Protein AF-A7AUS4-F1 (afdb_monomer)

Organism: Babesia bovis (NCBI:txid5865)

Foldseek 3Di:
DDDDDDDDDPDPPPPPDDPVNVVCVVPVVPPPDFDWDQLDDFPQCPDPVSQCLLADALLNVLVLLLVLLCLLLVLLVVVCLLPPQDAPDPPPPLPDVVLLVVLLVLLQLLLCLRCQQVVLVVVQVVLVVVVVVVVVVVVVVVVVVVVVVVVVVVVCVVDPDDDDDDDDDPPDDDDDDPSVVVCVLLPPDFQFDADPNHGPPDDPVRRVVRGDPSLCCLQPVLLCSLVVSLCSLLCLQVVLVVVCVVPVPVCLSNDSSSSSSVSSSVSSVVSSVVSVVVVVVVVVVVVVVCVVCVPPDPVPPDCFDLDPVRATEHAALSSCSNHSHQSSSYMYRPVRHDDPSCNVSSNSSSVSNSVSSVSSVVSSVVSSVVSVVSSVSSVCCVVPPCPVSSVVSVVVVVVVVVVVVVVVVVVD

Mean predicted aligned error: 14.85 Å

Solvent-accessible surface area (backbone atoms only — not comparable to full-atom values): 23265 Å² total; per-residue (Å²): 135,88,88,87,86,86,88,84,83,91,69,88,75,76,74,77,70,49,71,66,57,56,49,46,70,72,44,61,89,73,57,88,61,76,64,65,33,71,67,39,90,54,87,67,55,77,46,74,69,43,34,48,52,35,44,52,41,34,56,61,51,48,52,53,53,44,57,40,59,42,49,37,38,51,54,25,53,58,44,40,79,56,41,77,81,58,69,93,44,90,84,40,73,79,73,37,68,66,54,46,50,50,33,20,52,51,14,30,54,44,24,50,54,30,38,40,27,62,52,51,55,51,52,50,55,52,50,50,53,52,51,51,54,50,52,53,50,52,51,52,50,50,52,50,52,51,49,53,50,52,52,50,52,55,52,50,76,74,37,99,76,79,82,92,77,83,77,75,80,79,80,74,77,70,82,65,69,66,62,55,46,57,53,58,58,56,52,92,65,64,74,55,67,64,56,95,88,36,78,68,92,65,53,70,72,58,43,63,75,53,51,36,72,52,48,44,45,40,36,44,55,52,34,44,39,39,41,51,40,30,49,56,51,43,54,55,49,52,54,38,50,51,50,47,61,78,64,59,79,84,49,70,67,57,35,68,47,50,60,50,47,49,31,21,44,49,22,23,44,54,45,48,47,55,51,51,53,53,53,51,53,50,52,52,53,50,52,52,52,47,70,75,42,84,79,64,64,77,92,71,62,61,78,70,36,70,42,98,88,73,31,34,40,37,86,57,66,65,52,42,52,54,34,48,42,47,48,58,49,31,30,25,39,55,91,59,50,80,58,77,60,46,53,61,58,55,48,52,24,54,52,44,37,39,52,23,34,50,53,25,50,52,42,50,51,52,53,42,55,54,33,49,52,52,26,51,52,50,48,52,43,55,68,73,74,40,51,70,57,41,54,54,42,52,52,50,52,53,50,51,51,54,48,52,59,49,55,64,60,72,77,109

pLDDT: mean 70.25, std 17.99, range [23.95, 95.25]

Sequence (412 aa):
MATYNDIESNTTASSMETEEEAFAKVYDPYYDGPRTTLLRKCAYCTTPLKYYINNVTGLEASFLILLMLCAPLGASLLSQVYSQYKPENPLHVVNLPIIWLVYYILGCKTGCLLVFGQAMRILLLVDQTIWRRYYQRKARNAEINAAITRERNNNLMLSNNATNQTNGANDEKKPDFRGDMLRLVFKFRTNTVMVNGELPNKTMGQWIKSATIPEWICHIFFPLRWLAVSILLATFHTFNLVYLILHWKWDILRSAYNVRAVHFANGLSHVTMIYVGWRVAIYLAELWRRSLNSNLNPRFKDEFHHLPNGRELISEPMFAFIMDKCPCTYEVPTLMAPRPEYELSTHFHSKFHHFAKTLFACVVFYVVTTSAAISLWAGIRLAFFEPKDMYARMKELMQSYKKLGKELKLES

Secondary structure (DSSP, 8-state):
------------------HHHHHHHHHTTT--PPPEEES---GGGSSHHHHHHHH--HHHHHHHHHHHHHHHHHHHHHHHHHS----S-TT-GGG-HHHHHHHHHHHHHHHHHHHHHHHHHHHHHHHHHHHHHHHHHHHHHHHHHHHHHHHHHHHHHHSS------PPP-----S-THHHHHHHHT----S---BTTB-----HHHHHHH--HHHHIIIIIHHHHHHHHHHHHHHHHHHHHHHHHHT-SS-GGG-HHHHHHHHHHHHHHHHHHHHHHHHHHHHHHHHHHHHH-TT--GGGS-SS-B-TTS-EE-S-GGGGGTSSS-GGGEEEEGGGSPPGGGHHHHHHHHHHHHHHHHHHHHHHHHHHHHHHHHHHHHHHHHHHTSHHHHHHHHHHHHHHHHHHHHHHHH--

Radius of gyration: 31.9 Å; Cα contacts (8 Å, |Δi|>4): 367; chains: 1; bounding box: 91×95×99 Å

Structure (mmCIF, N/CA/C/O backbone):
data_AF-A7AUS4-F1
#
_entry.id   AF-A7AUS4-F1
#
loop_
_atom_site.group_PDB
_atom_site.id
_atom_site.type_symbol
_atom_site.label_atom_id
_atom_site.label_alt_id
_atom_site.label_comp_id
_atom_site.label_asym_id
_atom_site.label_entity_id
_atom_site.label_seq_id
_atom_site.pdbx_PDB_ins_code
_atom_site.Cartn_x
_atom_site.Cartn_y
_atom_site.Cartn_z
_atom_site.occupancy
_atom_site.B_iso_or_equiv
_atom_site.auth_seq_id
_atom_site.auth_comp_id
_atom_site.auth_asym_id
_atom_site.auth_atom_id
_atom_site.pdbx_PDB_model_num
ATOM 1 N N . MET A 1 1 ? 7.004 -72.863 1.125 1.00 35.25 1 MET A N 1
ATOM 2 C CA . MET A 1 1 ? 8.455 -72.576 1.093 1.00 35.25 1 MET A CA 1
ATOM 3 C C . MET A 1 1 ? 8.884 -72.628 -0.370 1.00 35.25 1 MET A C 1
ATOM 5 O O . MET A 1 1 ? 8.399 -73.530 -1.038 1.00 35.25 1 MET A O 1
ATOM 9 N N . ALA A 1 2 ? 9.725 -71.680 -0.814 1.00 26.00 2 ALA A N 1
ATOM 10 C CA . ALA A 1 2 ? 10.223 -71.441 -2.190 1.00 26.00 2 ALA A CA 1
ATOM 11 C C . ALA A 1 2 ? 9.213 -70.744 -3.143 1.00 26.00 2 ALA A C 1
ATOM 13 O O . ALA A 1 2 ? 8.215 -71.334 -3.535 1.00 26.00 2 ALA A O 1
ATOM 14 N N . THR A 1 3 ? 9.252 -69.405 -3.241 1.00 29.30 3 THR A N 1
ATOM 15 C CA . THR A 1 3 ? 9.987 -68.540 -4.211 1.00 29.30 3 THR A CA 1
ATOM 16 C C . THR A 1 3 ? 9.322 -68.448 -5.585 1.00 29.30 3 THR A C 1
ATOM 18 O O . THR A 1 3 ? 9.372 -69.396 -6.360 1.00 29.30 3 THR A O 1
ATOM 21 N N . TYR A 1 4 ? 8.765 -67.272 -5.890 1.00 23.95 4 TYR A N 1
ATOM 22 C CA . TYR A 1 4 ? 8.343 -66.862 -7.229 1.00 23.95 4 TYR A CA 1
ATOM 23 C C . TYR A 1 4 ? 8.976 -65.500 -7.524 1.00 23.95 4 TYR A C 1
ATOM 25 O O . TYR A 1 4 ? 8.598 -64.501 -6.922 1.00 23.95 4 TYR A O 1
ATOM 33 N N . ASN A 1 5 ? 9.952 -65.500 -8.421 1.00 29.80 5 ASN A N 1
ATOM 34 C CA . ASN A 1 5 ? 10.335 -64.374 -9.259 1.00 29.80 5 ASN A CA 1
ATOM 35 C C . ASN A 1 5 ? 10.501 -64.997 -10.645 1.00 29.80 5 ASN A C 1
ATOM 37 O O . ASN A 1 5 ? 11.279 -65.940 -10.783 1.00 29.80 5 ASN A O 1
ATOM 41 N N . ASP A 1 6 ? 9.697 -64.579 -11.620 1.00 27.30 6 ASP A N 1
ATOM 42 C CA . ASP A 1 6 ? 10.146 -63.628 -12.640 1.00 27.30 6 ASP A CA 1
ATOM 43 C C . ASP A 1 6 ? 9.278 -63.657 -13.915 1.00 27.30 6 ASP A C 1
ATOM 45 O O . ASP A 1 6 ? 8.915 -64.713 -14.426 1.00 27.30 6 ASP A O 1
ATOM 49 N N . ILE A 1 7 ? 9.063 -62.438 -14.428 1.00 30.00 7 ILE A N 1
ATOM 50 C CA . ILE A 1 7 ? 8.978 -62.043 -15.845 1.00 30.00 7 ILE A CA 1
ATOM 51 C C . ILE A 1 7 ? 7.595 -61.969 -16.544 1.00 30.00 7 ILE A C 1
ATOM 53 O O . ILE A 1 7 ? 6.875 -62.940 -16.743 1.00 30.00 7 ILE A O 1
ATOM 57 N N . GLU A 1 8 ? 7.355 -60.725 -16.994 1.00 28.55 8 GLU A N 1
ATOM 58 C CA . GLU A 1 8 ? 6.587 -60.236 -18.15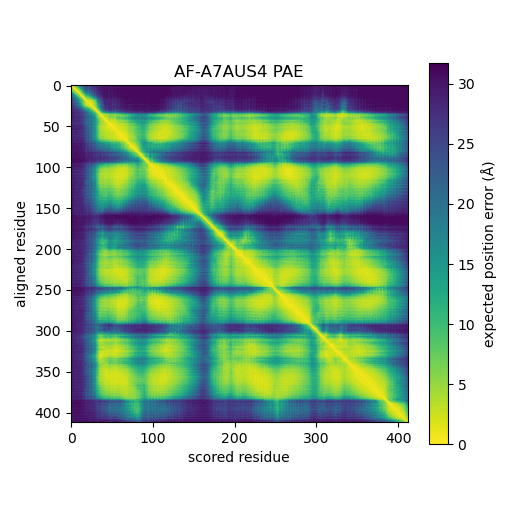2 1.00 28.55 8 GLU A CA 1
ATOM 59 C C . GLU A 1 8 ? 5.055 -60.157 -18.100 1.00 28.55 8 GLU A C 1
ATOM 61 O O . GLU A 1 8 ? 4.326 -60.986 -18.636 1.00 28.55 8 GLU A O 1
ATOM 66 N N . SER A 1 9 ? 4.567 -58.997 -17.644 1.00 29.81 9 SER A N 1
ATOM 67 C CA . SER A 1 9 ? 3.354 -58.392 -18.201 1.00 29.81 9 SER A CA 1
ATOM 68 C C . SER A 1 9 ? 3.713 -57.135 -18.999 1.00 29.81 9 SER A C 1
ATOM 70 O O . SER A 1 9 ? 3.828 -56.032 -18.458 1.00 29.81 9 SER A O 1
ATOM 72 N N . ASN A 1 10 ? 3.868 -57.318 -20.310 1.00 31.23 10 ASN A N 1
ATOM 73 C CA . ASN A 1 10 ? 3.683 -56.266 -21.300 1.00 31.23 10 ASN A CA 1
ATOM 74 C C . ASN A 1 10 ? 2.221 -55.803 -21.245 1.00 31.23 10 ASN A C 1
ATOM 76 O O . ASN A 1 10 ? 1.341 -56.419 -21.840 1.00 31.23 10 ASN A O 1
ATOM 80 N N . THR A 1 11 ? 1.970 -54.697 -20.556 1.00 29.89 11 THR A N 1
ATOM 81 C CA . THR A 1 11 ? 0.792 -53.860 -20.796 1.00 29.89 11 THR A CA 1
ATOM 82 C C . THR A 1 11 ? 1.230 -52.412 -20.701 1.00 29.89 11 THR A C 1
ATOM 84 O O . THR A 1 11 ? 1.509 -51.888 -19.625 1.00 29.89 11 THR A O 1
ATOM 87 N N . THR A 1 12 ? 1.319 -51.795 -21.874 1.00 31.02 12 THR A N 1
ATOM 88 C CA . THR A 1 12 ? 1.411 -50.362 -22.129 1.00 31.02 12 THR A CA 1
ATOM 89 C C . THR A 1 12 ? 0.313 -49.622 -21.370 1.00 31.02 12 THR A C 1
ATOM 91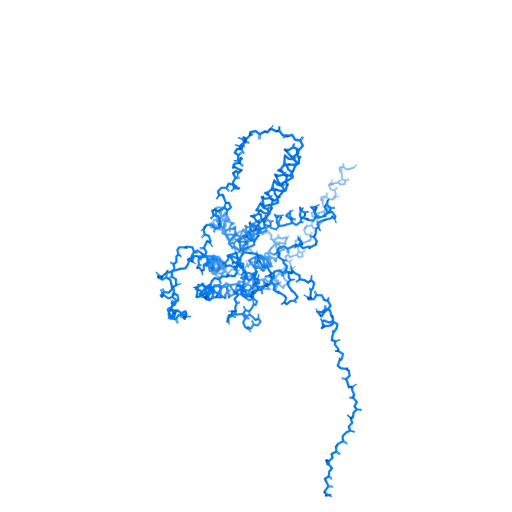 O O . THR A 1 12 ? -0.797 -49.422 -21.859 1.00 31.02 12 THR A O 1
ATOM 94 N N . ALA A 1 13 ? 0.632 -49.181 -20.155 1.00 29.95 13 ALA A N 1
ATOM 95 C CA . ALA A 1 13 ? -0.102 -48.117 -19.498 1.00 29.95 13 ALA A CA 1
ATOM 96 C C . ALA A 1 13 ? 0.262 -46.815 -20.214 1.00 29.95 13 ALA A C 1
ATOM 98 O O . ALA A 1 13 ? 1.279 -46.186 -19.934 1.00 29.95 13 ALA A O 1
ATOM 99 N N . SER A 1 14 ? -0.568 -46.469 -21.195 1.00 30.97 14 SER A N 1
ATOM 100 C CA . SER A 1 14 ? -0.709 -45.120 -21.724 1.00 30.97 14 SER A CA 1
ATOM 101 C C . SER A 1 14 ? -0.874 -44.163 -20.544 1.00 30.97 14 SER A C 1
ATOM 103 O O . SER A 1 14 ? -1.973 -44.024 -20.006 1.00 30.97 14 SER A O 1
ATOM 105 N N . SER A 1 15 ? 0.218 -43.531 -20.115 1.00 36.03 15 SER A N 1
ATOM 106 C CA . SER A 1 15 ? 0.164 -42.383 -19.221 1.00 36.03 15 SER A CA 1
ATOM 107 C C . SER A 1 15 ? -0.643 -41.324 -19.955 1.00 36.03 15 SER A C 1
ATOM 109 O O . SER A 1 15 ? -0.188 -40.810 -20.975 1.00 36.03 15 SER A O 1
ATOM 111 N N . MET A 1 16 ? -1.869 -41.075 -19.496 1.00 33.66 16 MET A N 1
ATOM 112 C CA . MET A 1 16 ? -2.669 -39.956 -19.973 1.00 33.66 16 MET A CA 1
ATOM 113 C C . MET A 1 16 ? -1.838 -38.691 -19.760 1.00 33.66 16 MET A C 1
ATOM 115 O O . MET A 1 16 ? -1.677 -38.251 -18.623 1.00 33.66 16 MET A O 1
ATOM 119 N N . GLU A 1 17 ? -1.279 -38.159 -20.851 1.00 36.09 17 GLU A N 1
ATOM 120 C CA . GLU A 1 17 ? -0.824 -36.773 -20.912 1.00 36.09 17 GLU A CA 1
ATOM 121 C C . GLU A 1 17 ? -1.976 -35.924 -20.379 1.00 36.09 17 GLU A C 1
ATOM 123 O O . GLU A 1 17 ? -3.119 -36.041 -20.836 1.00 36.09 17 GLU A O 1
ATOM 128 N N . THR A 1 18 ? -1.700 -35.125 -19.353 1.00 42.91 18 THR A N 1
ATOM 129 C CA . THR A 1 18 ? -2.693 -34.174 -18.860 1.00 42.91 18 THR A CA 1
ATOM 130 C C . THR A 1 18 ? -3.026 -33.202 -19.992 1.00 42.91 18 THR A C 1
ATOM 132 O O . THR A 1 18 ? -2.171 -32.890 -20.824 1.00 42.91 18 THR A O 1
ATOM 135 N N . GLU A 1 19 ? -4.264 -32.701 -20.047 1.00 33.16 19 GLU A N 1
ATOM 136 C CA . GLU A 1 19 ? -4.638 -31.679 -21.038 1.00 33.16 19 GLU A CA 1
ATOM 137 C C . GLU A 1 19 ? -3.663 -30.488 -21.012 1.00 33.16 19 GLU A C 1
ATOM 139 O O . GLU A 1 19 ? -3.406 -29.912 -22.059 1.00 33.16 19 GLU A O 1
ATOM 144 N N . GLU A 1 20 ? -3.036 -30.177 -19.869 1.00 34.50 20 GLU A N 1
ATOM 145 C CA . GLU A 1 20 ? -1.965 -29.175 -19.755 1.00 34.50 20 GLU A CA 1
ATOM 146 C C . GLU A 1 20 ? -0.675 -29.546 -20.511 1.00 34.50 20 GLU A C 1
ATOM 148 O O . GLU A 1 20 ? -0.094 -28.682 -21.169 1.00 34.50 20 GLU A O 1
ATOM 153 N N . GLU A 1 21 ? -0.228 -30.805 -20.473 1.00 37.66 21 GLU A N 1
ATOM 154 C CA . GLU A 1 21 ? 0.975 -31.266 -21.188 1.00 37.66 21 GLU A CA 1
ATOM 155 C C . GLU A 1 21 ? 0.748 -31.350 -22.705 1.00 37.66 21 GLU A C 1
ATOM 157 O O . GLU A 1 21 ? 1.626 -30.974 -23.492 1.00 37.66 21 GLU A O 1
ATOM 162 N N . ALA A 1 22 ? -0.455 -31.752 -23.125 1.00 35.28 22 ALA A N 1
ATOM 163 C CA . ALA A 1 22 ? -0.864 -31.739 -24.527 1.00 35.28 22 ALA A CA 1
ATOM 164 C C . ALA A 1 22 ? -1.045 -30.301 -25.058 1.00 35.28 22 ALA A C 1
ATOM 166 O O . ALA A 1 22 ? -0.651 -29.999 -26.187 1.00 35.28 22 ALA A O 1
ATOM 167 N N . PHE A 1 23 ? -1.570 -29.382 -24.239 1.00 32.41 23 PHE A N 1
ATOM 168 C CA . PHE A 1 23 ? -1.735 -27.969 -24.600 1.00 32.41 23 PHE A CA 1
ATOM 169 C C . PHE A 1 23 ? -0.387 -27.234 -24.684 1.00 32.41 23 PHE A C 1
ATOM 171 O O . PHE A 1 23 ? -0.176 -26.440 -25.604 1.00 32.41 23 PHE A O 1
ATOM 178 N N . ALA A 1 24 ? 0.558 -27.543 -23.788 1.00 34.31 24 ALA A N 1
ATOM 179 C CA . ALA A 1 24 ? 1.913 -26.993 -23.811 1.00 34.31 24 ALA A CA 1
ATOM 180 C C . ALA A 1 24 ? 2.689 -27.421 -25.068 1.00 34.31 24 ALA A C 1
ATOM 182 O O . ALA A 1 24 ? 3.247 -26.571 -25.758 1.00 34.31 24 ALA A O 1
ATOM 183 N N . LYS A 1 25 ? 2.654 -28.707 -25.450 1.00 36.03 25 LYS A N 1
ATOM 184 C CA . LYS A 1 25 ? 3.347 -29.204 -26.658 1.00 36.03 25 LYS A CA 1
ATOM 185 C C . LYS A 1 25 ? 2.843 -28.590 -27.966 1.00 36.03 25 LYS A C 1
ATOM 187 O O . LYS A 1 25 ? 3.626 -28.445 -28.904 1.00 36.03 25 LYS A O 1
ATOM 192 N N . VAL A 1 26 ? 1.558 -28.243 -28.044 1.00 38.56 26 VAL A N 1
ATOM 193 C CA . VAL A 1 26 ? 0.942 -27.698 -29.266 1.00 38.56 26 VAL A CA 1
ATOM 194 C C . VAL A 1 26 ? 1.184 -26.189 -29.410 1.00 38.56 26 VAL A C 1
ATOM 196 O O . VAL A 1 26 ? 1.288 -25.699 -30.536 1.00 38.56 26 VAL A O 1
ATOM 199 N N . TYR A 1 27 ? 1.328 -25.447 -28.304 1.00 30.69 27 TYR A N 1
ATOM 200 C CA . TYR A 1 27 ? 1.415 -23.980 -28.328 1.00 30.69 27 TYR A CA 1
ATOM 201 C C . TYR A 1 27 ? 2.788 -23.380 -27.965 1.00 30.69 27 TYR A C 1
ATOM 203 O O . TYR A 1 27 ? 3.052 -22.249 -28.382 1.00 30.69 27 TYR A O 1
ATOM 211 N N . ASP A 1 28 ? 3.693 -24.102 -27.288 1.00 34.94 28 ASP A N 1
ATOM 212 C CA . ASP A 1 28 ? 5.053 -23.604 -26.984 1.00 34.94 28 ASP A CA 1
ATOM 213 C C . ASP A 1 28 ? 5.934 -23.316 -28.219 1.00 34.94 28 ASP A C 1
ATOM 215 O O . ASP A 1 28 ? 6.688 -22.342 -28.182 1.00 34.94 28 ASP A O 1
ATOM 219 N N . PRO A 1 29 ? 5.852 -24.054 -29.349 1.00 36.91 29 PRO A N 1
ATOM 220 C CA . PRO A 1 29 ? 6.657 -23.727 -30.531 1.00 36.91 29 PRO A CA 1
ATOM 221 C C . PRO A 1 29 ? 6.226 -22.430 -31.234 1.00 36.91 29 PRO A C 1
ATOM 223 O O . PRO A 1 29 ? 6.967 -21.914 -32.067 1.00 36.91 29 PRO A O 1
ATOM 226 N N . TYR A 1 30 ? 5.027 -21.914 -30.931 1.00 30.89 30 TYR A N 1
ATOM 227 C CA . TYR A 1 30 ? 4.411 -20.771 -31.619 1.00 30.89 30 TYR A CA 1
ATOM 228 C C . TYR A 1 30 ? 4.204 -19.545 -30.715 1.00 30.89 30 TYR A C 1
ATOM 230 O O . TYR A 1 30 ? 3.779 -18.482 -31.189 1.00 30.89 30 TYR A O 1
ATOM 238 N N . TYR A 1 31 ? 4.534 -19.649 -29.424 1.00 33.84 31 TYR A N 1
ATOM 239 C CA . TYR A 1 31 ? 4.558 -18.513 -28.509 1.00 33.84 31 TYR A CA 1
ATOM 240 C C . TYR A 1 31 ? 5.944 -17.850 -28.510 1.00 33.84 31 TYR A C 1
ATOM 242 O O . TYR A 1 31 ? 6.739 -18.013 -27.591 1.00 33.84 31 TYR A O 1
ATOM 250 N N . ASP A 1 32 ? 6.207 -17.008 -29.516 1.00 37.62 32 ASP A N 1
ATOM 251 C CA . ASP A 1 32 ? 7.295 -16.009 -29.492 1.00 37.62 32 ASP A CA 1
ATOM 252 C C . ASP A 1 32 ? 6.977 -14.870 -28.495 1.00 37.62 32 ASP A C 1
ATOM 254 O O . ASP A 1 32 ? 6.946 -13.680 -28.834 1.00 37.62 32 ASP A O 1
ATOM 258 N N . GLY A 1 33 ? 6.650 -15.224 -27.253 1.00 45.69 33 GLY A N 1
ATOM 259 C CA . GLY A 1 33 ? 6.707 -14.298 -26.134 1.00 45.69 33 GLY A CA 1
ATOM 260 C C . GLY A 1 33 ? 8.170 -14.055 -25.750 1.00 45.69 33 GLY A C 1
ATOM 261 O O . GLY A 1 33 ? 9.012 -14.936 -25.935 1.00 45.69 33 GLY A O 1
ATOM 262 N N . PRO A 1 34 ? 8.530 -12.877 -25.214 1.00 51.44 34 PRO A N 1
ATOM 263 C CA . PRO A 1 34 ? 9.869 -12.683 -24.677 1.00 51.44 34 PRO A CA 1
ATOM 264 C C . PRO A 1 34 ? 10.117 -13.733 -23.590 1.00 51.44 34 PRO A C 1
ATOM 266 O O . PRO A 1 34 ? 9.304 -13.854 -22.676 1.00 51.44 34 PRO A O 1
ATOM 269 N N . ARG A 1 35 ? 11.237 -14.469 -23.666 1.00 65.81 35 ARG A N 1
ATOM 270 C CA . ARG A 1 35 ? 11.686 -15.324 -22.555 1.00 65.81 35 ARG A CA 1
ATOM 271 C C . ARG A 1 35 ? 11.639 -14.488 -21.274 1.00 65.81 35 ARG A C 1
ATOM 273 O O . ARG A 1 35 ? 12.217 -13.395 -21.223 1.00 65.81 35 ARG A O 1
ATOM 280 N N . THR A 1 36 ? 10.890 -14.956 -20.283 1.00 69.81 36 THR A N 1
ATOM 281 C CA . THR A 1 36 ? 10.769 -14.291 -18.987 1.00 69.81 36 THR A CA 1
ATOM 282 C C . THR A 1 36 ? 11.715 -14.947 -17.996 1.00 69.81 36 THR A C 1
ATOM 284 O O . THR A 1 36 ? 12.087 -16.114 -18.111 1.00 69.81 36 THR A O 1
ATOM 287 N N . THR A 1 37 ? 12.155 -14.173 -17.017 1.00 77.75 37 THR A N 1
ATOM 288 C CA . THR A 1 37 ? 12.881 -14.683 -15.863 1.00 77.75 37 THR A CA 1
ATOM 289 C C . THR A 1 37 ? 12.256 -14.128 -14.601 1.00 77.75 37 THR A C 1
ATOM 291 O O . THR A 1 37 ? 11.777 -12.992 -14.561 1.00 77.75 37 THR A O 1
ATOM 294 N N . LEU A 1 38 ? 12.291 -14.932 -13.542 1.00 79.81 38 LEU A N 1
ATOM 295 C CA . LEU A 1 38 ? 11.937 -14.470 -12.212 1.00 79.81 38 LEU A CA 1
ATOM 296 C C . LEU A 1 38 ? 12.830 -13.283 -11.852 1.00 79.81 38 LEU A C 1
ATOM 298 O O . LEU A 1 38 ? 14.055 -13.376 -11.957 1.00 79.81 38 LEU A O 1
ATOM 302 N N . LEU A 1 39 ? 12.218 -12.192 -11.389 1.00 79.56 39 LEU A N 1
ATOM 303 C CA . LEU A 1 39 ? 12.972 -11.015 -10.974 1.00 79.56 39 LEU A CA 1
ATOM 304 C C . LEU A 1 39 ? 13.932 -11.357 -9.833 1.00 79.56 39 LEU A C 1
ATOM 306 O O . LEU A 1 39 ? 15.072 -10.895 -9.812 1.00 79.56 39 LEU A O 1
ATOM 310 N N . ARG A 1 40 ? 13.455 -12.161 -8.870 1.00 81.44 40 ARG A N 1
ATOM 311 C CA . ARG A 1 40 ? 14.269 -12.653 -7.761 1.00 81.44 40 ARG A CA 1
ATOM 312 C C . ARG A 1 40 ? 13.653 -13.813 -6.983 1.00 81.44 40 ARG A C 1
ATOM 314 O O . ARG A 1 40 ? 12.465 -13.795 -6.673 1.00 81.44 40 ARG A O 1
ATOM 321 N N . LYS A 1 41 ? 14.485 -14.749 -6.517 1.00 80.88 41 LYS A N 1
ATOM 322 C CA . LYS A 1 41 ? 14.107 -15.712 -5.466 1.00 80.88 41 LYS A CA 1
ATOM 323 C C . LYS A 1 41 ? 14.173 -15.050 -4.082 1.00 80.88 41 LYS A C 1
ATOM 325 O O . LYS A 1 41 ? 15.191 -14.470 -3.716 1.00 80.88 41 LYS A O 1
ATOM 330 N N . CYS A 1 42 ? 13.096 -15.126 -3.300 1.00 83.56 42 CYS A N 1
ATOM 331 C CA . CYS A 1 42 ? 13.013 -14.467 -1.993 1.00 83.56 42 CYS A CA 1
ATOM 332 C C . CYS A 1 42 ? 12.889 -15.479 -0.848 1.00 83.56 42 CYS A C 1
ATOM 334 O O . CYS A 1 42 ? 11.899 -16.201 -0.758 1.00 83.56 42 CYS A O 1
ATOM 336 N N . ALA A 1 43 ? 13.846 -15.460 0.084 1.00 84.50 43 ALA A N 1
ATOM 337 C CA . ALA A 1 43 ? 13.812 -16.289 1.294 1.00 84.50 43 ALA A CA 1
ATOM 338 C C . ALA A 1 43 ? 12.694 -15.894 2.284 1.00 84.50 43 ALA A C 1
ATOM 340 O O . ALA A 1 43 ? 12.330 -16.672 3.166 1.00 84.50 43 ALA A O 1
ATOM 341 N N . TYR A 1 44 ? 12.132 -14.690 2.139 1.00 86.50 44 TYR A N 1
ATOM 342 C CA . TYR A 1 44 ? 11.094 -14.161 3.024 1.00 86.50 44 TYR A CA 1
ATOM 343 C C . TYR A 1 44 ? 9.671 -14.493 2.564 1.00 86.50 44 TYR A C 1
ATOM 345 O O . TYR A 1 44 ? 8.736 -14.181 3.284 1.00 86.50 44 TYR A O 1
ATOM 353 N N . CYS A 1 45 ? 9.482 -15.138 1.409 1.00 86.12 45 CYS A N 1
ATOM 354 C CA . CYS A 1 45 ? 8.166 -15.542 0.891 1.00 86.12 45 CYS A CA 1
ATOM 355 C C . CYS A 1 45 ? 8.005 -17.071 0.833 1.00 86.12 45 CYS A C 1
ATOM 357 O O . CYS A 1 45 ? 7.402 -17.601 -0.091 1.00 86.12 45 CYS A O 1
ATOM 359 N N . THR A 1 46 ? 8.584 -17.776 1.805 1.00 85.38 46 THR A N 1
ATOM 360 C CA . THR A 1 46 ? 8.673 -19.247 1.833 1.00 85.38 46 THR A CA 1
ATOM 361 C C . THR A 1 46 ? 7.505 -19.935 2.533 1.00 85.38 46 THR A C 1
ATOM 363 O O . THR A 1 46 ? 7.257 -21.106 2.277 1.00 85.38 46 THR A O 1
ATOM 366 N N . THR A 1 47 ? 6.778 -19.232 3.406 1.00 87.00 47 THR A N 1
ATOM 367 C CA . THR A 1 47 ? 5.596 -19.771 4.095 1.00 87.00 47 THR A CA 1
ATOM 368 C C . THR A 1 47 ? 4.341 -18.984 3.714 1.00 87.00 47 THR A C 1
ATOM 370 O O . THR A 1 47 ? 4.459 -17.790 3.418 1.00 87.00 47 THR A O 1
ATOM 373 N N . PRO A 1 48 ? 3.136 -19.589 3.772 1.00 86.88 48 PRO A N 1
ATOM 374 C CA . PRO A 1 48 ? 1.894 -18.918 3.376 1.00 86.88 48 PRO A CA 1
ATOM 375 C C . PRO A 1 48 ? 1.651 -17.595 4.114 1.00 86.88 48 PRO A C 1
ATOM 377 O O . PRO A 1 48 ? 1.343 -16.581 3.493 1.00 86.88 48 PRO A O 1
ATOM 380 N N . LEU A 1 49 ? 1.880 -17.567 5.433 1.00 85.25 49 LEU A N 1
ATOM 381 C CA . LEU A 1 49 ? 1.715 -16.356 6.241 1.00 85.25 49 LEU A CA 1
ATOM 382 C C . LEU A 1 49 ? 2.698 -15.251 5.834 1.00 85.25 49 LEU A C 1
ATOM 384 O O . LEU A 1 49 ? 2.304 -14.100 5.657 1.00 85.25 49 LEU A O 1
ATOM 388 N N . LYS A 1 50 ? 3.982 -15.588 5.657 1.00 87.44 50 LYS A N 1
ATOM 389 C CA . LYS A 1 50 ? 4.989 -14.602 5.243 1.00 87.44 50 LYS A CA 1
ATOM 390 C C . LYS A 1 50 ? 4.724 -14.099 3.825 1.00 87.44 50 LYS A C 1
ATOM 392 O O . LYS A 1 50 ? 4.894 -12.911 3.561 1.00 87.44 50 LYS A O 1
ATOM 397 N N . TYR A 1 51 ? 4.275 -14.985 2.936 1.00 88.62 51 TYR A N 1
ATOM 398 C CA . TYR A 1 51 ? 3.848 -14.629 1.588 1.00 88.62 51 TYR A CA 1
ATOM 399 C C . TYR A 1 51 ? 2.685 -13.633 1.625 1.00 88.62 51 TYR A C 1
ATOM 401 O O . TYR A 1 51 ? 2.766 -12.592 0.978 1.00 88.62 51 TYR A O 1
ATOM 409 N N . TYR A 1 52 ? 1.647 -13.899 2.423 1.00 88.56 52 TYR A N 1
ATOM 410 C CA . TYR A 1 52 ? 0.517 -12.984 2.586 1.00 88.56 52 TYR A CA 1
ATOM 411 C C . TYR A 1 52 ? 0.966 -11.611 3.105 1.00 88.56 52 TYR A C 1
ATOM 413 O O . TYR A 1 52 ? 0.707 -10.596 2.460 1.00 88.56 52 TYR A O 1
ATOM 421 N N . ILE A 1 53 ? 1.721 -11.575 4.211 1.00 90.00 53 ILE A N 1
ATOM 422 C CA . ILE A 1 53 ? 2.225 -10.324 4.803 1.00 90.00 53 ILE A CA 1
ATOM 423 C C . ILE A 1 53 ? 3.019 -9.518 3.772 1.00 90.00 53 ILE A C 1
ATOM 425 O O . ILE A 1 53 ? 2.789 -8.323 3.607 1.00 90.00 53 ILE A O 1
ATOM 429 N N . ASN A 1 54 ? 3.920 -10.157 3.026 1.00 90.25 54 ASN A N 1
ATOM 430 C CA . ASN A 1 54 ? 4.775 -9.465 2.062 1.00 90.25 54 ASN A CA 1
ATOM 431 C C . ASN A 1 54 ? 4.037 -8.983 0.811 1.00 90.25 54 ASN A C 1
ATOM 433 O O . ASN A 1 54 ? 4.513 -8.056 0.149 1.00 90.25 54 ASN A O 1
ATOM 437 N N . ASN A 1 55 ? 2.876 -9.560 0.505 1.00 89.56 55 ASN A N 1
ATOM 438 C CA . ASN A 1 55 ? 2.130 -9.277 -0.718 1.00 89.56 55 ASN A CA 1
ATOM 439 C C . ASN A 1 55 ? 0.818 -8.520 -0.504 1.00 89.56 55 ASN A C 1
ATOM 441 O O . ASN A 1 55 ? 0.237 -8.092 -1.497 1.00 89.56 55 ASN A O 1
ATOM 445 N N . VAL A 1 56 ? 0.411 -8.265 0.747 1.00 90.31 56 VAL A N 1
ATOM 446 C CA . VAL A 1 56 ? -0.739 -7.395 1.034 1.00 90.31 56 VAL A CA 1
ATOM 447 C C . VAL A 1 56 ? -0.542 -6.022 0.392 1.00 90.31 56 VAL A C 1
ATOM 449 O O . VAL A 1 56 ? 0.517 -5.393 0.523 1.00 90.31 56 VAL A O 1
ATOM 452 N N . THR A 1 57 ? -1.541 -5.554 -0.340 1.00 91.12 57 THR A N 1
ATOM 453 C CA . THR A 1 57 ? -1.516 -4.226 -0.947 1.00 91.12 57 THR A CA 1
ATOM 454 C C . THR A 1 57 ? -1.934 -3.173 0.067 1.00 91.12 57 THR A C 1
ATOM 456 O O . THR A 1 57 ? -2.694 -3.438 1.001 1.00 91.12 57 THR A O 1
ATOM 459 N N . GLY A 1 58 ? -1.455 -1.941 -0.100 1.00 90.75 58 GLY A N 1
ATOM 460 C CA . GLY A 1 58 ? -1.857 -0.867 0.805 1.00 90.75 58 GLY A CA 1
ATOM 461 C C . GLY A 1 58 ? -3.341 -0.518 0.669 1.00 90.75 58 GLY A C 1
ATOM 462 O O . GLY A 1 58 ? -3.963 -0.091 1.639 1.00 90.75 58 GLY A O 1
ATOM 463 N N . LEU A 1 59 ? -3.942 -0.784 -0.496 1.00 89.75 59 LEU A N 1
ATOM 464 C CA . LEU A 1 59 ? -5.381 -0.648 -0.711 1.00 89.75 59 LEU A CA 1
ATOM 465 C C . LEU A 1 59 ? -6.185 -1.677 0.101 1.00 89.75 59 LEU A C 1
ATOM 467 O O . LEU A 1 59 ? -7.099 -1.288 0.822 1.00 89.75 59 LEU A O 1
ATOM 471 N N . GLU A 1 60 ? -5.827 -2.965 0.035 1.00 90.50 60 GLU A N 1
ATOM 472 C CA . GLU A 1 60 ? -6.455 -4.017 0.858 1.00 90.50 60 GLU A CA 1
ATOM 473 C C . GLU A 1 60 ? -6.320 -3.701 2.349 1.00 90.50 60 GLU A C 1
ATOM 475 O O . GLU A 1 60 ? -7.288 -3.786 3.103 1.00 90.50 60 GLU A O 1
ATOM 480 N N . ALA A 1 61 ? -5.132 -3.259 2.766 1.00 91.12 61 ALA A N 1
ATOM 481 C CA . ALA A 1 61 ? -4.891 -2.851 4.139 1.00 91.12 61 ALA A CA 1
ATOM 482 C C . ALA A 1 61 ? -5.735 -1.628 4.548 1.00 91.12 61 ALA A C 1
ATOM 484 O O . ALA A 1 61 ? -6.242 -1.587 5.667 1.00 91.12 61 ALA A O 1
ATOM 485 N N . SER A 1 62 ? -5.938 -0.660 3.645 1.00 91.81 62 SER A N 1
ATOM 486 C CA . SER A 1 62 ? -6.812 0.500 3.887 1.00 91.81 62 SER A CA 1
ATOM 487 C C . SER A 1 62 ? -8.256 0.067 4.117 1.00 91.81 62 SER A C 1
ATOM 489 O O . SER A 1 62 ? -8.874 0.511 5.082 1.00 91.81 62 SER A O 1
ATOM 491 N N . PHE A 1 63 ? -8.782 -0.839 3.285 1.00 89.50 63 PHE A N 1
ATOM 492 C CA . PHE A 1 63 ? -10.127 -1.388 3.466 1.00 89.50 63 PHE A CA 1
ATOM 493 C C . PHE A 1 63 ? -10.268 -2.150 4.783 1.00 89.50 63 PHE A C 1
ATOM 495 O O . PHE A 1 63 ? -11.257 -1.956 5.485 1.00 89.50 63 PHE A O 1
ATOM 502 N N . LEU A 1 64 ? -9.273 -2.963 5.150 1.00 88.00 64 LEU A N 1
ATOM 503 C CA . LEU A 1 64 ? -9.274 -3.686 6.420 1.00 88.00 64 LEU A CA 1
ATOM 504 C C . LEU A 1 64 ? -9.312 -2.726 7.618 1.00 88.00 64 LEU A C 1
ATOM 506 O O . LEU A 1 64 ? -10.117 -2.913 8.527 1.00 88.00 64 LEU A O 1
ATOM 510 N N . ILE A 1 65 ? -8.478 -1.680 7.611 1.00 88.44 65 ILE A N 1
ATOM 511 C CA . ILE A 1 65 ? -8.457 -0.664 8.674 1.00 88.44 65 ILE A CA 1
ATOM 512 C C . ILE A 1 65 ? -9.802 0.068 8.745 1.00 88.44 65 ILE A C 1
ATOM 514 O O . ILE A 1 65 ? -10.354 0.213 9.833 1.00 88.44 65 ILE A O 1
ATOM 518 N N . LEU A 1 66 ? -10.346 0.501 7.602 1.00 87.94 66 LEU A N 1
ATOM 519 C CA . LEU A 1 66 ? -11.639 1.187 7.540 1.00 87.94 66 LEU A CA 1
ATOM 520 C C . LEU A 1 66 ? -12.760 0.316 8.106 1.00 87.94 66 LEU A C 1
ATOM 522 O O . LEU A 1 66 ? -13.476 0.757 8.997 1.00 87.94 66 LEU A O 1
ATOM 526 N N . LEU A 1 67 ? -12.878 -0.931 7.650 1.00 83.62 67 LEU A N 1
ATOM 527 C CA . LEU A 1 67 ? -13.932 -1.847 8.087 1.00 83.62 67 LEU A CA 1
ATOM 528 C C . LEU A 1 67 ? -13.883 -2.076 9.605 1.00 83.62 67 LEU A C 1
ATOM 530 O O . LEU A 1 67 ? -14.915 -2.062 10.275 1.00 83.62 67 LEU A O 1
ATOM 534 N N . MET A 1 68 ? -12.678 -2.211 10.158 1.00 80.12 68 MET A N 1
ATOM 535 C CA . MET A 1 68 ? -12.479 -2.507 11.577 1.00 80.12 68 MET A CA 1
ATOM 536 C C . MET A 1 68 ? -12.653 -1.278 12.477 1.00 80.12 68 MET A C 1
ATOM 538 O O . MET A 1 68 ? -13.167 -1.413 13.586 1.00 80.12 68 MET A O 1
ATOM 542 N N . LEU A 1 69 ? -12.310 -0.076 12.001 1.00 76.50 69 LEU A N 1
ATOM 543 C CA . LEU A 1 69 ? -12.616 1.179 12.701 1.00 76.50 69 LEU A CA 1
ATOM 544 C C . LEU A 1 69 ? -14.101 1.566 12.587 1.00 76.50 69 LEU A C 1
ATOM 546 O O . LEU A 1 69 ? -14.641 2.204 13.490 1.00 76.50 69 LEU A O 1
ATOM 550 N N . CYS A 1 70 ? -14.782 1.161 11.511 1.00 72.50 70 CYS A N 1
ATOM 551 C CA . CYS A 1 70 ? -16.206 1.424 11.307 1.00 72.50 70 CYS A CA 1
ATOM 552 C C . CYS A 1 70 ? -17.126 0.552 12.176 1.00 72.50 70 CYS A C 1
ATOM 554 O O . CYS A 1 70 ? -18.244 0.974 12.449 1.00 72.50 70 CYS A O 1
ATOM 556 N N . ALA A 1 71 ? -16.704 -0.626 12.647 1.00 66.06 71 ALA A N 1
ATOM 557 C CA . ALA A 1 71 ? -17.560 -1.485 13.478 1.00 66.06 71 ALA A CA 1
ATOM 558 C C . ALA A 1 71 ? -17.896 -0.879 14.868 1.00 66.06 71 ALA A C 1
ATOM 560 O O . ALA A 1 71 ? -19.080 -0.805 15.214 1.00 66.06 71 ALA A O 1
ATOM 561 N N . PRO A 1 72 ? -16.931 -0.357 15.657 1.00 61.72 72 PRO A N 1
ATOM 562 C CA . PRO A 1 72 ? -17.230 0.431 16.860 1.00 61.72 72 PRO A CA 1
ATOM 563 C C . PRO A 1 72 ? -18.034 1.697 16.542 1.00 61.72 72 PRO A C 1
ATOM 565 O O . PRO A 1 72 ? -18.917 2.091 17.306 1.00 61.72 72 PRO A O 1
ATOM 568 N N . LEU A 1 73 ? -17.751 2.311 15.387 1.00 65.81 73 LEU A N 1
ATOM 569 C CA . LEU A 1 73 ? -18.431 3.512 14.918 1.00 65.81 73 LEU A CA 1
ATOM 570 C C . LEU A 1 73 ? -19.918 3.274 14.665 1.00 65.81 73 LEU A C 1
ATOM 572 O O . LEU A 1 73 ? -20.747 4.050 15.123 1.00 65.81 73 LEU A O 1
ATOM 576 N N . GLY A 1 74 ? -20.251 2.197 13.953 1.00 63.41 74 GLY A N 1
ATOM 577 C CA . GLY A 1 74 ? -21.623 1.809 13.652 1.00 63.41 74 GLY A CA 1
ATOM 578 C C . GLY A 1 74 ? -22.415 1.553 14.928 1.00 63.41 74 GLY A C 1
ATOM 579 O O . GLY A 1 74 ? -23.530 2.046 15.053 1.00 63.41 74 GLY A O 1
ATOM 580 N N . ALA A 1 75 ? -21.814 0.882 15.917 1.00 60.88 75 ALA A N 1
ATOM 581 C CA . ALA A 1 75 ? -22.433 0.685 17.227 1.00 60.88 75 ALA A CA 1
ATOM 582 C C . ALA A 1 75 ? -22.676 2.016 17.972 1.00 60.88 75 ALA A C 1
ATOM 584 O O . ALA A 1 75 ? -23.742 2.214 18.555 1.00 60.88 75 ALA A O 1
ATOM 585 N N . SER A 1 76 ? -21.726 2.958 17.915 1.00 61.25 76 SER A N 1
ATOM 586 C CA . SER A 1 76 ? -21.880 4.297 18.505 1.00 61.25 76 SER A CA 1
ATOM 587 C C . SER A 1 76 ? -22.935 5.145 17.782 1.00 61.25 76 SER A C 1
ATOM 589 O O . SER A 1 76 ? -23.781 5.743 18.440 1.00 61.25 76 SER A O 1
ATOM 591 N N . LEU A 1 77 ? -22.948 5.158 16.445 1.00 63.25 77 LEU A N 1
ATOM 592 C CA . LEU A 1 77 ? -23.955 5.860 15.639 1.00 63.25 77 LEU A CA 1
ATOM 593 C C . LEU A 1 77 ? -25.357 5.291 15.874 1.00 63.25 77 LEU A C 1
ATOM 595 O O . LEU A 1 77 ? -26.307 6.052 16.035 1.00 63.25 77 LEU A O 1
ATOM 599 N N . LEU A 1 78 ? -25.482 3.964 15.965 1.00 61.12 78 LEU A N 1
ATOM 600 C CA . LEU A 1 78 ? -26.738 3.310 16.320 1.00 61.12 78 LEU A CA 1
ATOM 601 C C . LEU A 1 78 ? -27.199 3.747 17.718 1.00 61.12 78 LEU A C 1
ATOM 603 O O . LEU A 1 78 ? -28.364 4.078 17.900 1.00 61.12 78 LEU A O 1
ATOM 607 N N . SER A 1 79 ? -26.286 3.836 18.690 1.00 55.97 79 SER A N 1
ATOM 608 C CA . SER A 1 79 ? -26.596 4.377 20.019 1.00 55.97 79 SER A CA 1
ATOM 609 C C . SER A 1 79 ? -27.005 5.852 19.983 1.00 55.97 79 SER A C 1
ATOM 611 O O . SER A 1 79 ? -27.874 6.237 20.760 1.00 55.97 79 SER A O 1
ATOM 613 N N . GLN A 1 80 ? -26.467 6.674 19.074 1.00 56.56 80 GLN A N 1
ATOM 614 C CA . GLN A 1 80 ? -26.866 8.083 18.941 1.00 56.56 80 GLN A CA 1
ATOM 615 C C . GLN A 1 80 ? -28.316 8.267 18.475 1.00 56.56 80 GLN A C 1
ATOM 617 O O . GLN A 1 80 ? -28.959 9.245 18.860 1.00 56.56 80 GLN A O 1
ATOM 622 N N . VAL A 1 81 ? -28.859 7.314 17.707 1.00 55.59 81 VAL A N 1
ATOM 623 C CA . VAL A 1 81 ? -30.288 7.289 17.341 1.00 55.59 81 VAL A CA 1
ATOM 624 C C . VAL A 1 81 ? -31.174 7.168 18.589 1.00 55.59 81 VAL A C 1
ATOM 626 O O . VAL A 1 81 ? -32.255 7.753 18.641 1.00 55.59 81 VAL A O 1
ATOM 629 N N . TYR A 1 82 ? -30.707 6.456 19.617 1.00 49.62 82 TYR A N 1
ATOM 630 C CA . TYR A 1 82 ? -31.473 6.184 20.839 1.00 49.62 82 TYR A CA 1
ATOM 631 C C . TYR A 1 82 ? -31.080 7.076 22.027 1.00 49.62 82 TYR A C 1
ATOM 633 O O . TYR A 1 82 ? -31.889 7.344 22.918 1.00 49.62 82 TYR A O 1
ATOM 641 N N . SER A 1 83 ? -29.854 7.595 22.035 1.00 50.94 83 SER A N 1
ATOM 642 C CA . SER A 1 83 ? -29.309 8.441 23.085 1.00 50.94 83 SER A CA 1
ATOM 643 C C . SER A 1 83 ? -28.560 9.626 22.470 1.00 50.94 83 SER A C 1
ATOM 645 O O . SER A 1 83 ? -27.506 9.478 21.866 1.00 50.94 83 SER A O 1
ATOM 647 N N . GLN A 1 84 ? -29.113 10.837 22.601 1.00 51.44 84 GLN A N 1
ATOM 648 C CA . GLN A 1 84 ? -28.433 12.053 22.139 1.00 51.44 84 GLN A CA 1
ATOM 649 C C . GLN A 1 84 ? -27.002 12.106 22.688 1.00 51.44 84 GLN A C 1
ATOM 651 O O . GLN A 1 84 ? -26.793 11.956 23.897 1.00 51.44 84 GLN A O 1
ATOM 656 N N . TYR A 1 85 ? -26.034 12.351 21.802 1.00 50.03 85 TYR A N 1
ATOM 657 C CA . TYR A 1 85 ? -24.658 12.624 22.195 1.00 50.03 85 TYR A CA 1
ATOM 658 C C . TYR A 1 85 ? -24.643 13.807 23.168 1.00 50.03 85 TYR A C 1
ATOM 660 O O . TYR A 1 85 ? -24.932 14.943 22.794 1.00 50.03 85 TYR A O 1
ATOM 668 N N . LYS A 1 86 ? -24.330 13.533 24.435 1.00 52.00 86 LYS A N 1
ATOM 669 C CA . LYS A 1 86 ? -23.995 14.556 25.421 1.00 52.00 86 LYS A CA 1
ATOM 670 C C . LYS A 1 86 ? -22.478 14.532 25.570 1.00 52.00 86 LYS A C 1
ATOM 672 O O . LYS A 1 86 ? -21.968 13.525 26.061 1.00 52.00 86 LYS A O 1
ATOM 677 N N . PRO A 1 87 ? -21.752 15.575 25.136 1.00 52.22 87 PRO A N 1
ATOM 678 C CA . PRO A 1 87 ? -20.317 15.624 25.357 1.00 52.22 87 PRO A CA 1
ATOM 679 C C . PRO A 1 87 ? -20.045 15.510 26.859 1.00 52.22 87 PRO A C 1
ATOM 681 O O . PRO A 1 87 ? -20.667 16.215 27.653 1.00 52.22 87 PRO A O 1
ATOM 684 N N . GLU A 1 88 ? -19.111 14.636 27.250 1.00 51.50 88 GLU A N 1
ATOM 685 C CA . GLU A 1 88 ? -18.749 14.398 28.659 1.00 51.50 88 GLU A CA 1
ATOM 686 C C . GLU A 1 88 ? -18.310 15.688 29.382 1.00 51.50 88 GLU A C 1
ATOM 688 O O . GLU A 1 88 ? -18.347 15.751 30.611 1.00 51.50 88 GLU A O 1
ATOM 693 N N . ASN A 1 89 ? -17.937 16.727 28.617 1.00 48.62 89 ASN A N 1
ATOM 694 C CA . ASN A 1 89 ? -17.778 18.112 29.053 1.00 48.62 89 ASN A CA 1
ATOM 695 C C . ASN A 1 89 ? -17.864 19.064 27.825 1.00 48.62 89 ASN A C 1
ATOM 697 O O . ASN A 1 89 ? -17.180 18.810 26.832 1.00 48.62 89 ASN A O 1
ATOM 701 N N . PRO A 1 90 ? -18.640 20.165 27.827 1.00 46.81 90 PRO A N 1
ATOM 702 C CA . PRO A 1 90 ? -18.621 21.152 26.735 1.00 46.81 90 PRO A CA 1
ATOM 703 C C . PRO A 1 90 ? -17.258 21.851 26.574 1.00 46.81 90 PRO A C 1
ATOM 705 O O . PRO A 1 90 ? -16.921 22.280 25.475 1.00 46.81 90 PRO A O 1
ATOM 708 N N . LEU A 1 91 ? -16.446 21.892 27.638 1.00 45.34 91 LEU A N 1
ATOM 709 C CA . LEU A 1 91 ? -15.071 22.407 27.637 1.00 45.34 91 LEU A CA 1
ATOM 710 C C . LEU A 1 91 ? -14.022 21.317 27.359 1.00 45.34 91 LEU A C 1
ATOM 712 O O . LEU A 1 91 ? -12.822 21.593 27.401 1.00 45.34 91 LEU A O 1
ATOM 716 N N . HIS A 1 92 ? -14.432 20.066 27.096 1.00 54.66 92 HIS A N 1
ATOM 717 C CA . HIS A 1 92 ? -13.467 19.030 26.747 1.00 54.66 92 HIS A CA 1
ATOM 718 C C . HIS A 1 92 ? -12.796 19.405 25.428 1.00 54.66 92 HIS A C 1
ATOM 720 O O . HIS A 1 92 ? -13.452 19.563 24.402 1.00 54.66 92 HIS A O 1
ATOM 726 N N . VAL A 1 93 ? -11.465 19.455 25.464 1.00 54.53 93 VAL A N 1
ATOM 727 C CA . VAL A 1 93 ? -10.541 19.717 24.346 1.00 54.53 93 VAL A CA 1
ATOM 728 C C . VAL A 1 93 ? -10.927 18.958 23.059 1.00 54.53 93 VAL A C 1
ATOM 730 O O . VAL A 1 93 ? -10.697 19.429 21.953 1.00 54.53 93 VAL A O 1
ATOM 733 N N . VAL A 1 94 ? -11.607 17.817 23.195 1.00 55.38 94 VAL A N 1
ATOM 734 C CA . VAL A 1 94 ? -12.143 16.964 22.121 1.00 55.38 94 VAL A CA 1
ATOM 735 C C . VAL A 1 94 ? -13.162 17.655 21.214 1.00 55.38 94 VAL A C 1
ATOM 737 O O . VAL A 1 94 ? -13.255 17.275 20.054 1.00 55.38 94 VAL A O 1
ATOM 740 N N . ASN A 1 95 ? -13.901 18.654 21.697 1.00 59.22 95 ASN A N 1
ATOM 741 C CA . ASN A 1 95 ? -14.910 19.368 20.906 1.00 59.22 95 ASN A CA 1
ATOM 742 C C . ASN A 1 95 ? -14.327 20.540 20.101 1.00 59.22 95 ASN A C 1
ATOM 744 O O . ASN A 1 95 ? -15.070 21.255 19.435 1.00 59.22 95 ASN A O 1
ATOM 748 N N . LEU A 1 96 ? -13.008 20.760 20.160 1.00 69.69 96 LEU A N 1
ATOM 749 C CA . LEU A 1 96 ? -12.352 21.794 19.367 1.00 69.69 96 LEU A CA 1
ATOM 750 C C . LEU A 1 96 ? -12.255 21.342 17.898 1.00 69.69 96 LEU A C 1
ATOM 752 O O . LEU A 1 96 ? -11.593 20.335 17.623 1.00 69.69 96 LEU A O 1
ATOM 756 N N . PRO A 1 97 ? -12.797 22.114 16.934 1.00 74.06 97 PRO A N 1
ATOM 757 C CA . PRO A 1 97 ? -12.728 21.782 15.506 1.00 74.06 97 PRO A CA 1
ATOM 758 C C . PRO A 1 97 ? -11.298 21.558 14.992 1.00 74.06 97 PRO A C 1
ATOM 760 O O . PRO A 1 97 ? -11.068 20.756 14.089 1.00 74.06 97 PRO A O 1
ATOM 763 N N . ILE A 1 98 ? -10.318 22.228 15.607 1.00 81.25 98 ILE A N 1
ATOM 764 C CA . ILE A 1 98 ? -8.891 22.077 15.293 1.00 81.25 98 ILE A CA 1
ATOM 765 C C . ILE A 1 98 ? -8.433 20.628 15.499 1.00 81.25 98 ILE A C 1
ATOM 767 O O . ILE A 1 98 ? -7.690 20.091 14.682 1.00 81.25 98 ILE A O 1
ATOM 771 N N . ILE A 1 99 ? -8.899 19.959 16.554 1.00 80.12 99 ILE A N 1
ATOM 772 C CA . ILE A 1 99 ? -8.507 18.577 16.845 1.00 80.12 99 ILE A CA 1
ATOM 773 C C . ILE A 1 99 ? -9.132 17.610 15.843 1.00 80.12 99 ILE A C 1
ATOM 775 O O . ILE A 1 99 ? -8.469 16.674 15.393 1.00 80.12 99 ILE A O 1
ATOM 779 N N . TRP A 1 100 ? -10.374 17.857 15.430 1.00 82.75 100 TRP A N 1
ATOM 780 C CA . TRP A 1 100 ? -11.025 17.077 14.375 1.00 82.75 100 TRP A CA 1
ATOM 781 C C . TRP A 1 100 ? -10.275 17.198 13.052 1.00 82.75 100 TRP A C 1
ATOM 783 O O . TRP A 1 100 ? -10.018 16.187 12.396 1.00 82.75 100 TRP A O 1
ATOM 793 N N . LEU A 1 101 ? -9.844 18.415 12.705 1.00 85.25 101 LEU A N 1
ATOM 794 C CA . LEU A 1 101 ? -9.019 18.664 11.528 1.00 85.25 101 LEU A CA 1
ATOM 795 C C . LEU A 1 101 ? -7.680 17.916 11.604 1.00 85.25 101 LEU A C 1
ATOM 797 O O . LEU A 1 101 ? -7.263 17.316 10.616 1.00 85.25 101 LEU A O 1
ATOM 801 N N . VAL A 1 102 ? -7.024 17.888 12.769 1.00 89.88 102 VAL A N 1
ATOM 802 C CA . VAL A 1 102 ? -5.772 17.136 12.965 1.00 89.88 102 VAL A CA 1
ATOM 803 C C . VAL A 1 102 ? -5.978 15.638 12.723 1.00 89.88 102 VAL A C 1
ATOM 805 O O . VAL A 1 102 ? -5.202 15.038 11.977 1.00 89.88 102 VAL A O 1
ATOM 808 N N . TYR A 1 103 ? -7.028 15.031 13.286 1.00 89.12 103 TYR A N 1
ATOM 809 C CA . TYR A 1 103 ? -7.324 13.610 13.060 1.00 89.12 103 TYR A CA 1
ATOM 810 C C . TYR A 1 103 ? -7.698 13.308 11.611 1.00 89.12 103 TYR A C 1
ATOM 812 O O . TYR A 1 103 ? -7.257 12.297 11.066 1.00 89.12 103 TYR A O 1
ATOM 820 N N . TYR A 1 104 ? -8.440 14.206 10.965 1.00 90.50 104 TYR A N 1
ATOM 821 C CA . TYR A 1 104 ? -8.745 14.104 9.543 1.00 90.50 104 TYR A CA 1
ATOM 822 C C . TYR A 1 104 ? -7.475 14.138 8.682 1.00 90.50 104 TYR A C 1
ATOM 824 O O . TYR A 1 104 ? -7.261 13.249 7.859 1.00 90.50 104 TYR A O 1
ATOM 832 N N . ILE A 1 105 ? -6.578 15.103 8.915 1.00 93.62 105 ILE A N 1
ATOM 833 C CA . ILE A 1 105 ? -5.289 15.200 8.212 1.00 93.62 105 ILE A CA 1
ATOM 834 C C . ILE A 1 105 ? -4.437 13.951 8.463 1.00 93.62 105 ILE A C 1
ATOM 836 O O . ILE A 1 105 ? -3.780 13.461 7.543 1.00 93.62 105 ILE A O 1
ATOM 840 N N . LEU A 1 106 ? -4.444 13.418 9.686 1.00 93.69 106 LEU A N 1
ATOM 841 C CA . LEU A 1 106 ? -3.735 12.187 10.030 1.00 93.69 106 LEU A CA 1
ATOM 842 C C . LEU A 1 106 ? -4.283 10.979 9.251 1.00 93.69 106 LEU A C 1
ATOM 844 O O . LEU A 1 106 ? -3.501 10.186 8.720 1.00 93.69 106 LEU A O 1
ATOM 848 N N . GLY A 1 107 ? -5.609 10.884 9.124 1.00 93.31 107 GLY A N 1
ATOM 849 C CA . GLY A 1 107 ? -6.291 9.904 8.280 1.00 93.31 107 GLY A CA 1
ATOM 850 C C . GLY A 1 107 ? -5.890 10.033 6.810 1.00 93.31 107 GLY A C 1
ATOM 851 O O . GLY A 1 107 ? -5.451 9.055 6.204 1.00 93.31 107 GLY A O 1
ATOM 852 N N . CYS A 1 108 ? -5.924 11.251 6.259 1.00 94.81 108 CYS A N 1
ATOM 853 C CA . CYS A 1 108 ? -5.496 11.526 4.884 1.00 94.81 108 CYS A CA 1
ATOM 854 C C . CYS A 1 108 ? -4.036 11.118 4.644 1.00 94.81 108 CYS A C 1
ATOM 856 O O . CYS A 1 108 ? -3.737 10.422 3.676 1.00 94.81 108 CYS A O 1
ATOM 858 N N . LYS A 1 109 ? -3.112 11.497 5.539 1.00 95.25 109 LYS A N 1
ATOM 859 C CA . LYS A 1 109 ? -1.691 11.119 5.439 1.00 95.25 109 LYS A CA 1
ATOM 860 C C . LYS A 1 109 ? -1.509 9.603 5.449 1.00 95.25 109 LYS A C 1
ATOM 862 O O . LYS A 1 109 ? -0.748 9.076 4.640 1.00 95.25 109 LYS A O 1
ATOM 867 N N . THR A 1 110 ? -2.233 8.911 6.325 1.00 94.44 110 THR A N 1
ATOM 868 C CA . THR A 1 110 ? -2.219 7.446 6.405 1.00 94.44 110 THR A CA 1
ATOM 869 C C . THR A 1 110 ? -2.702 6.821 5.094 1.00 94.44 110 THR A C 1
ATOM 871 O O . THR A 1 110 ? -2.025 5.952 4.544 1.00 94.44 110 THR A O 1
ATOM 874 N N . GLY A 1 111 ? -3.808 7.325 4.537 1.00 93.44 111 GLY A N 1
ATOM 875 C CA . GLY A 1 111 ? -4.337 6.879 3.247 1.00 93.44 111 GLY A CA 1
ATOM 876 C C . GLY A 1 111 ? -3.374 7.106 2.087 1.00 93.44 111 GLY A C 1
ATOM 877 O O . GLY A 1 111 ? -3.156 6.195 1.292 1.00 93.44 111 GLY A O 1
ATOM 878 N N . CYS A 1 112 ? -2.728 8.275 2.020 1.00 93.50 112 CYS A N 1
ATOM 879 C CA . CYS A 1 112 ? -1.761 8.584 0.964 1.00 93.50 112 CYS A CA 1
ATOM 880 C C . CYS A 1 112 ? -0.585 7.598 0.965 1.00 93.50 112 CYS A C 1
ATOM 882 O O . CYS A 1 112 ? -0.173 7.126 -0.092 1.00 93.50 112 CYS A O 1
ATOM 884 N N . LEU A 1 113 ? -0.057 7.262 2.147 1.00 93.69 113 LEU A N 1
ATOM 885 C CA . LEU A 1 113 ? 1.065 6.330 2.285 1.00 93.69 113 LEU A CA 1
ATOM 886 C C . LEU A 1 113 ? 0.678 4.883 1.938 1.00 93.69 113 LEU A C 1
ATOM 888 O O . LEU A 1 113 ? 1.482 4.150 1.352 1.00 93.69 113 LEU A O 1
ATOM 892 N N . LEU A 1 114 ? -0.545 4.475 2.282 1.00 93.12 114 LEU A N 1
ATOM 893 C CA . LEU A 1 114 ? -1.075 3.151 1.961 1.00 93.12 114 LEU A CA 1
ATOM 894 C C . LEU A 1 114 ? -1.319 3.001 0.455 1.00 93.12 114 LEU A C 1
ATOM 896 O O . LEU A 1 114 ? -0.794 2.085 -0.174 1.00 93.12 114 LEU A O 1
ATOM 900 N N . VAL A 1 115 ? -2.035 3.940 -0.155 1.00 91.94 115 VAL A N 1
ATOM 901 C CA . VAL A 1 115 ? -2.362 3.906 -1.587 1.00 91.94 115 VAL A CA 1
ATOM 902 C C . VAL A 1 115 ? -1.135 4.103 -2.488 1.00 91.94 115 VAL A C 1
ATOM 904 O O . VAL A 1 115 ? -1.161 3.697 -3.649 1.00 91.94 115 VAL A O 1
ATOM 907 N N . PHE A 1 116 ? -0.042 4.672 -1.969 1.00 90.19 116 PHE A N 1
ATOM 908 C CA . PHE A 1 116 ? 1.158 5.026 -2.732 1.00 90.19 116 PHE A CA 1
ATOM 909 C C . PHE A 1 116 ? 1.629 3.947 -3.722 1.00 90.19 116 PHE A C 1
ATOM 911 O O . PHE A 1 116 ? 1.817 4.240 -4.901 1.00 90.19 116 PHE A O 1
ATOM 918 N N . GLY A 1 117 ? 1.780 2.690 -3.285 1.00 86.06 117 GLY A N 1
ATOM 919 C CA . GLY A 1 117 ? 2.267 1.613 -4.159 1.00 86.06 117 GLY A CA 1
ATOM 920 C C . GLY A 1 117 ? 1.340 1.341 -5.349 1.00 86.06 117 GLY A C 1
ATOM 921 O O . GLY A 1 117 ? 1.801 1.084 -6.460 1.00 86.06 117 GLY A O 1
ATOM 922 N N . GLN A 1 118 ? 0.031 1.475 -5.143 1.00 85.31 118 GLN A N 1
ATOM 923 C CA . GLN A 1 118 ? -0.975 1.325 -6.190 1.00 85.31 118 GLN A CA 1
ATOM 924 C C . GLN A 1 118 ? -1.099 2.577 -7.076 1.00 85.31 118 GLN A C 1
ATOM 926 O O . GLN A 1 118 ? -1.398 2.462 -8.264 1.00 85.31 118 GLN A O 1
ATOM 931 N N . ALA A 1 119 ? -0.824 3.771 -6.545 1.00 85.06 119 ALA A N 1
ATOM 932 C CA . ALA A 1 119 ? -0.695 4.991 -7.343 1.00 85.06 119 ALA A CA 1
ATOM 933 C C . ALA A 1 119 ? 0.523 4.927 -8.280 1.00 85.06 119 ALA A C 1
ATOM 935 O O . ALA A 1 119 ? 0.422 5.279 -9.454 1.00 85.06 119 ALA A O 1
ATOM 936 N N . MET A 1 120 ? 1.647 4.385 -7.804 1.00 82.00 120 MET A N 1
ATOM 937 C CA . MET A 1 120 ? 2.840 4.161 -8.628 1.00 82.00 120 MET A CA 1
ATOM 938 C C . MET A 1 120 ? 2.591 3.163 -9.763 1.00 82.00 120 MET A C 1
ATOM 940 O O . MET A 1 120 ? 3.090 3.362 -10.868 1.00 82.00 120 MET A O 1
ATOM 944 N N . ARG A 1 121 ? 1.755 2.143 -9.531 1.00 78.12 121 ARG A N 1
ATOM 945 C CA . ARG A 1 121 ? 1.303 1.218 -10.583 1.00 78.12 121 ARG A CA 1
ATOM 946 C C . ARG A 1 121 ? 0.569 1.943 -11.715 1.00 78.12 121 ARG A C 1
ATOM 948 O O . ARG A 1 121 ? 0.738 1.609 -12.879 1.00 78.12 121 ARG A O 1
ATOM 955 N N . ILE A 1 122 ? -0.230 2.952 -11.380 1.00 77.75 122 ILE A N 1
ATOM 956 C CA . ILE A 1 122 ? -0.946 3.760 -12.369 1.00 77.75 122 ILE A CA 1
ATOM 957 C C . ILE A 1 122 ? 0.011 4.674 -13.134 1.00 77.75 122 ILE A C 1
ATOM 959 O O . ILE A 1 122 ? -0.085 4.772 -14.354 1.00 77.75 122 ILE A O 1
ATOM 963 N N . LEU A 1 123 ? 0.956 5.309 -12.438 1.00 75.69 123 LEU A N 1
ATOM 964 C CA . LEU A 1 123 ? 1.987 6.121 -13.088 1.00 75.69 123 LEU A CA 1
ATOM 965 C C . LEU A 1 123 ? 2.819 5.300 -14.079 1.00 75.69 123 LEU A C 1
ATOM 967 O O . LEU A 1 123 ? 3.121 5.802 -15.158 1.00 75.69 123 LEU A O 1
ATOM 971 N N . LEU A 1 124 ? 3.113 4.036 -13.755 1.00 71.00 124 LEU A N 1
ATOM 972 C CA . LEU A 1 124 ? 3.764 3.103 -14.673 1.00 71.00 124 LEU A CA 1
ATOM 973 C C . LEU A 1 124 ? 2.957 2.907 -15.960 1.00 71.00 124 LEU A C 1
ATOM 975 O O . LEU A 1 124 ? 3.495 3.079 -17.049 1.00 71.00 124 LEU A O 1
ATOM 979 N N . LEU A 1 125 ? 1.661 2.605 -15.839 1.00 70.19 125 LEU A N 1
ATOM 980 C CA . LEU A 1 125 ?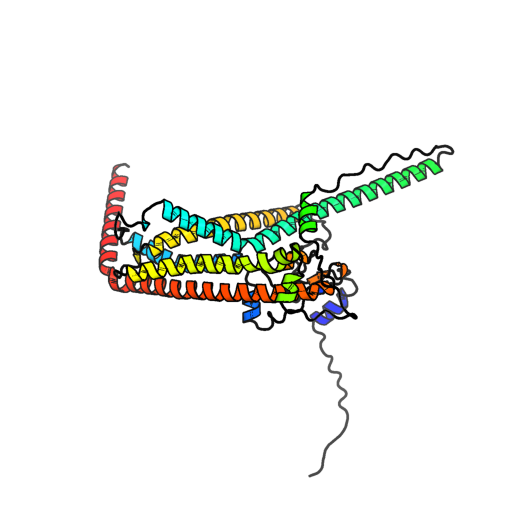 0.779 2.422 -16.998 1.00 70.19 125 LEU A CA 1
ATOM 981 C C . LEU A 1 125 ? 0.722 3.683 -17.872 1.00 70.19 125 LEU A C 1
ATOM 983 O O . LEU A 1 125 ? 0.712 3.602 -19.102 1.00 70.19 125 LEU A O 1
ATOM 987 N N . VAL A 1 126 ? 0.701 4.862 -17.245 1.00 71.25 126 VAL A N 1
ATOM 988 C CA . VAL A 1 126 ? 0.705 6.144 -17.958 1.00 71.25 126 VAL A CA 1
ATOM 989 C C . VAL A 1 126 ? 2.028 6.359 -18.697 1.00 71.25 126 VAL A C 1
ATOM 991 O O . VAL A 1 126 ? 1.995 6.657 -19.892 1.00 71.25 126 VAL A O 1
ATOM 994 N N . ASP A 1 127 ? 3.174 6.176 -18.031 1.00 65.81 127 ASP A N 1
ATOM 995 C CA . ASP A 1 127 ? 4.501 6.308 -18.651 1.00 65.81 127 ASP A CA 1
ATOM 996 C C . ASP A 1 127 ? 4.633 5.364 -19.854 1.00 65.81 127 ASP A C 1
ATOM 998 O O . ASP A 1 127 ? 4.941 5.797 -20.966 1.00 65.81 127 ASP A O 1
ATOM 1002 N N . GLN A 1 128 ? 4.282 4.091 -19.679 1.00 62.34 128 GLN A N 1
ATOM 1003 C CA . GLN A 1 128 ? 4.369 3.089 -20.742 1.00 62.34 128 GLN A CA 1
ATOM 1004 C C . GLN A 1 128 ? 3.435 3.396 -21.907 1.00 62.34 128 GLN A C 1
ATOM 1006 O O . GLN A 1 128 ? 3.841 3.301 -23.067 1.00 62.34 128 GLN A O 1
ATOM 1011 N N . THR A 1 129 ? 2.218 3.870 -21.634 1.00 65.44 129 THR A N 1
ATOM 1012 C CA . THR A 1 129 ? 1.288 4.299 -22.685 1.00 65.44 129 THR A CA 1
ATOM 1013 C C . THR A 1 129 ? 1.857 5.457 -23.509 1.00 65.44 129 THR A C 1
ATOM 1015 O O . THR A 1 129 ? 1.719 5.466 -24.739 1.00 65.44 129 THR A O 1
ATOM 1018 N N . ILE A 1 130 ? 2.512 6.427 -22.862 1.00 64.69 130 ILE A N 1
ATOM 1019 C CA . ILE A 1 130 ? 3.159 7.563 -23.533 1.00 64.69 130 ILE A CA 1
ATOM 1020 C C . ILE A 1 130 ? 4.306 7.068 -24.419 1.00 64.69 130 ILE A C 1
ATOM 1022 O O . ILE A 1 130 ? 4.339 7.380 -25.614 1.00 64.69 130 ILE A O 1
ATOM 1026 N N . TRP A 1 131 ? 5.202 6.244 -23.873 1.00 58.53 131 TRP A N 1
ATOM 1027 C CA . TRP A 1 131 ? 6.340 5.699 -24.614 1.00 58.53 131 TRP A CA 1
ATOM 1028 C C . TRP A 1 131 ? 5.915 4.803 -25.771 1.00 58.53 131 TRP A C 1
ATOM 1030 O O . TRP A 1 131 ? 6.451 4.914 -26.873 1.00 58.53 131 TRP A O 1
ATOM 1040 N N . ARG A 1 132 ? 4.897 3.965 -25.576 1.00 61.50 132 ARG A N 1
ATOM 1041 C CA . ARG A 1 132 ? 4.340 3.121 -26.634 1.00 61.50 132 ARG A CA 1
ATOM 1042 C C . ARG A 1 132 ? 3.799 3.959 -27.788 1.00 61.50 132 ARG A C 1
ATOM 1044 O O . ARG A 1 132 ? 4.097 3.659 -28.942 1.00 61.50 132 ARG A O 1
ATOM 1051 N N . ARG A 1 133 ? 3.051 5.031 -27.501 1.00 61.12 133 ARG A N 1
ATOM 1052 C CA . ARG A 1 133 ? 2.574 5.963 -28.540 1.00 61.12 133 ARG A CA 1
ATOM 1053 C C . ARG A 1 133 ? 3.732 6.638 -29.269 1.00 61.12 133 ARG A C 1
ATOM 1055 O O . ARG A 1 133 ? 3.668 6.784 -30.487 1.00 61.12 133 ARG A O 1
ATOM 1062 N N . TYR A 1 134 ? 4.783 7.022 -28.548 1.00 58.72 134 TYR A N 1
ATOM 1063 C CA . TYR A 1 134 ? 5.982 7.604 -29.145 1.00 58.72 134 TYR A CA 1
ATOM 1064 C C . TYR A 1 134 ? 6.676 6.629 -30.109 1.00 58.72 134 TYR A C 1
ATOM 1066 O O . TYR A 1 134 ? 6.886 6.966 -31.273 1.00 58.72 134 TYR A O 1
ATOM 1074 N N . TYR A 1 135 ? 6.958 5.395 -29.679 1.00 57.50 135 TYR A N 1
ATOM 1075 C CA . TYR A 1 135 ? 7.611 4.402 -30.538 1.00 57.50 135 TYR A CA 1
ATOM 1076 C C . TYR A 1 135 ? 6.745 3.979 -31.729 1.00 57.50 135 TYR A C 1
ATOM 1078 O O . TYR A 1 135 ? 7.278 3.791 -32.819 1.00 57.50 135 TYR A O 1
ATOM 1086 N N . GLN A 1 136 ? 5.421 3.898 -31.570 1.00 60.91 136 GLN A N 1
ATOM 1087 C CA . GLN A 1 136 ? 4.504 3.643 -32.688 1.00 60.91 136 GLN A CA 1
ATOM 1088 C C . GLN A 1 136 ? 4.545 4.756 -33.741 1.00 60.91 136 GLN A C 1
ATOM 1090 O O . GLN A 1 136 ? 4.554 4.464 -34.935 1.00 60.91 136 GLN A O 1
ATOM 1095 N N . ARG A 1 137 ? 4.599 6.026 -33.318 1.00 63.81 137 ARG A N 1
ATOM 1096 C CA . ARG A 1 137 ? 4.781 7.157 -34.242 1.00 63.81 137 ARG A CA 1
ATOM 1097 C C . ARG A 1 137 ? 6.129 7.082 -34.945 1.00 63.81 137 ARG A C 1
ATOM 1099 O O . ARG A 1 137 ? 6.172 7.202 -36.161 1.00 63.81 137 ARG A O 1
ATOM 1106 N N . LYS A 1 138 ? 7.202 6.795 -34.204 1.00 61.81 138 LYS A N 1
ATOM 1107 C CA . LYS A 1 138 ? 8.545 6.652 -34.775 1.00 61.81 138 LYS A CA 1
ATOM 1108 C C . LYS A 1 138 ? 8.616 5.530 -35.817 1.00 61.81 138 LYS A C 1
ATOM 1110 O O . LYS A 1 138 ? 9.196 5.736 -36.877 1.00 61.81 138 LYS A O 1
ATOM 1115 N N . ALA A 1 139 ? 8.016 4.372 -35.537 1.00 61.09 139 ALA A N 1
ATOM 1116 C CA . ALA A 1 139 ? 7.951 3.255 -36.479 1.00 61.09 139 ALA A CA 1
ATOM 1117 C C . ALA A 1 139 ? 7.170 3.632 -37.747 1.00 61.09 139 ALA A C 1
ATOM 1119 O O . ALA A 1 139 ? 7.681 3.459 -38.847 1.00 61.09 139 ALA A O 1
ATOM 1120 N N . ARG A 1 140 ? 5.993 4.254 -37.595 1.00 67.38 140 ARG A N 1
ATOM 1121 C CA . ARG A 1 140 ? 5.193 4.744 -38.728 1.00 67.38 140 ARG A CA 1
ATOM 1122 C C . ARG A 1 140 ? 5.952 5.775 -39.568 1.00 67.38 140 ARG A C 1
ATOM 1124 O O . ARG A 1 140 ? 5.932 5.701 -40.789 1.00 67.38 140 ARG A O 1
ATOM 1131 N N . ASN A 1 141 ? 6.650 6.713 -38.930 1.00 69.12 141 ASN A N 1
ATOM 1132 C CA . ASN A 1 141 ? 7.462 7.714 -39.624 1.00 69.12 141 ASN A CA 1
ATOM 1133 C C . ASN A 1 141 ? 8.646 7.062 -40.355 1.00 69.12 141 ASN A C 1
ATOM 1135 O O . ASN A 1 141 ? 8.962 7.456 -41.472 1.00 69.12 141 ASN A O 1
ATOM 1139 N N . ALA A 1 142 ? 9.275 6.039 -39.768 1.00 66.00 142 ALA A N 1
ATOM 1140 C CA . ALA A 1 142 ? 10.324 5.268 -40.432 1.00 66.00 142 ALA A CA 1
ATOM 1141 C C . ALA A 1 142 ? 9.791 4.495 -41.651 1.00 66.00 142 ALA A C 1
ATOM 1143 O O . ALA A 1 142 ? 10.448 4.485 -42.688 1.00 66.00 142 ALA A O 1
ATOM 1144 N N . GLU A 1 143 ? 8.595 3.905 -41.560 1.00 73.12 143 GLU A N 1
ATOM 1145 C CA . GLU A 1 143 ? 7.917 3.252 -42.688 1.00 73.12 143 GLU A CA 1
ATOM 1146 C C . GLU A 1 143 ? 7.580 4.248 -43.806 1.00 73.12 143 GLU A C 1
ATOM 1148 O O . GLU A 1 143 ? 7.873 3.976 -44.969 1.00 73.12 143 GLU A O 1
ATOM 1153 N N . ILE A 1 144 ? 7.044 5.425 -43.461 1.00 74.56 144 ILE A N 1
ATOM 1154 C CA . ILE A 1 144 ? 6.758 6.508 -44.415 1.00 74.56 144 ILE A CA 1
ATOM 1155 C C . ILE A 1 144 ? 8.052 6.994 -45.079 1.00 74.56 144 ILE A C 1
ATOM 1157 O O . ILE A 1 144 ? 8.120 7.076 -46.302 1.00 74.56 144 ILE A O 1
ATOM 1161 N N . ASN A 1 145 ? 9.111 7.250 -44.309 1.00 72.25 145 ASN A N 1
ATOM 1162 C CA . ASN A 1 145 ? 10.401 7.682 -44.851 1.00 72.25 145 ASN A CA 1
ATOM 1163 C C . ASN A 1 145 ? 11.032 6.610 -45.747 1.00 72.25 145 ASN A C 1
ATOM 1165 O O . ASN A 1 145 ? 11.610 6.933 -46.787 1.00 72.25 145 ASN A O 1
ATOM 1169 N N . ALA A 1 146 ? 10.901 5.332 -45.383 1.00 74.06 146 ALA A N 1
ATOM 1170 C CA . ALA A 1 146 ? 11.348 4.223 -46.213 1.00 74.06 146 ALA A CA 1
ATOM 1171 C C . ALA A 1 146 ? 10.539 4.139 -47.517 1.00 74.06 146 ALA A C 1
ATOM 1173 O O . ALA A 1 146 ? 11.127 3.909 -48.571 1.00 74.06 146 ALA A O 1
ATOM 1174 N N . ALA A 1 147 ? 9.223 4.366 -47.471 1.00 76.19 147 ALA A N 1
ATOM 1175 C CA . ALA A 1 147 ? 8.364 4.415 -48.652 1.00 76.19 147 ALA A CA 1
ATOM 1176 C C . ALA A 1 147 ? 8.730 5.587 -49.580 1.00 76.19 147 ALA A C 1
ATOM 1178 O O . ALA A 1 147 ? 8.970 5.357 -50.763 1.00 76.19 147 ALA A O 1
ATOM 1179 N N . ILE A 1 148 ? 8.898 6.798 -49.035 1.00 76.50 148 ILE A N 1
ATOM 1180 C CA . ILE A 1 148 ? 9.340 7.987 -49.785 1.00 76.50 148 ILE A CA 1
ATOM 1181 C C . ILE A 1 148 ? 10.713 7.744 -50.425 1.00 76.50 148 ILE A C 1
ATOM 1183 O O . ILE A 1 148 ? 10.940 8.102 -51.577 1.00 76.50 148 ILE A O 1
ATOM 1187 N N . THR A 1 149 ? 11.637 7.105 -49.703 1.00 74.19 149 THR A N 1
ATOM 1188 C CA . THR A 1 149 ? 12.976 6.794 -50.228 1.00 74.19 149 THR A CA 1
ATOM 1189 C C . THR A 1 149 ? 12.912 5.777 -51.371 1.00 74.19 149 THR A C 1
ATOM 1191 O O . THR A 1 149 ? 13.598 5.952 -52.376 1.00 74.19 149 THR A O 1
ATOM 1194 N N . ARG A 1 150 ? 12.069 4.738 -51.264 1.00 78.38 150 ARG A N 1
ATOM 1195 C CA . ARG A 1 150 ? 11.849 3.772 -52.357 1.00 78.38 150 ARG A CA 1
ATOM 1196 C C . ARG A 1 150 ? 11.246 4.442 -53.589 1.00 78.38 150 ARG A C 1
ATOM 1198 O O . ARG A 1 150 ? 11.723 4.204 -54.691 1.00 78.38 150 ARG A O 1
ATOM 1205 N N . GLU A 1 151 ? 10.246 5.298 -53.408 1.00 77.12 151 GLU A N 1
ATOM 1206 C CA . GLU A 1 151 ? 9.606 6.035 -54.501 1.00 77.12 151 GLU A CA 1
ATOM 1207 C C . GLU A 1 151 ? 10.582 7.009 -55.180 1.00 77.12 151 GLU A C 1
ATOM 1209 O O . GLU A 1 151 ? 10.678 7.045 -56.405 1.00 77.12 151 GLU A O 1
ATOM 1214 N N . ARG A 1 152 ? 11.404 7.720 -54.397 1.00 70.19 152 ARG A N 1
ATOM 1215 C CA . ARG A 1 152 ? 12.471 8.589 -54.913 1.00 70.19 152 ARG A CA 1
ATOM 1216 C C . ARG A 1 152 ? 13.512 7.811 -55.716 1.00 70.19 152 ARG A C 1
ATOM 1218 O O . ARG A 1 152 ? 13.893 8.263 -56.790 1.00 70.19 152 ARG A O 1
ATOM 1225 N N . ASN A 1 153 ? 13.946 6.649 -55.227 1.00 70.56 153 ASN A N 1
ATOM 1226 C CA . ASN A 1 153 ? 14.910 5.795 -55.926 1.00 70.56 153 ASN A CA 1
ATOM 1227 C C . ASN A 1 153 ? 14.329 5.208 -57.221 1.00 70.56 153 ASN A C 1
ATOM 1229 O O . ASN A 1 153 ? 15.029 5.161 -58.229 1.00 70.56 153 ASN A O 1
ATOM 1233 N N . ASN A 1 154 ? 13.048 4.831 -57.223 1.00 71.62 154 ASN A N 1
ATOM 1234 C CA . ASN A 1 154 ? 12.354 4.380 -58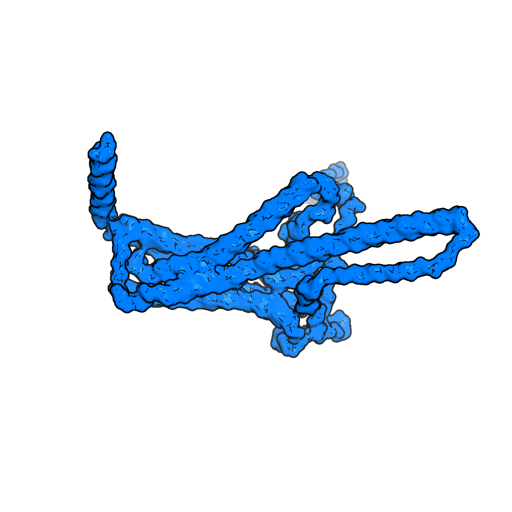.431 1.00 71.62 154 ASN A CA 1
ATOM 1235 C C . ASN A 1 154 ? 12.223 5.511 -59.467 1.00 71.62 154 ASN A C 1
ATOM 1237 O O . ASN A 1 154 ? 12.447 5.283 -60.652 1.00 71.62 154 ASN A O 1
ATOM 1241 N N . ASN A 1 155 ? 11.945 6.744 -59.029 1.00 65.12 155 ASN A N 1
ATOM 1242 C CA . ASN A 1 155 ? 11.867 7.914 -59.911 1.00 65.12 155 ASN A CA 1
ATOM 1243 C C . ASN A 1 155 ? 13.249 8.372 -60.424 1.00 65.12 155 ASN A C 1
ATOM 1245 O O . ASN A 1 155 ? 13.360 8.828 -61.559 1.00 65.12 155 ASN A O 1
ATOM 1249 N N . LEU A 1 156 ? 14.315 8.203 -59.633 1.00 60.34 156 LEU A N 1
ATOM 1250 C CA . LEU A 1 156 ? 15.710 8.422 -60.050 1.00 60.34 156 LEU A CA 1
ATOM 1251 C C . LEU A 1 156 ? 16.178 7.401 -61.097 1.00 60.34 156 LEU A C 1
ATOM 1253 O O . LEU A 1 156 ? 16.924 7.763 -61.998 1.00 60.34 156 LEU A O 1
ATOM 1257 N N . MET A 1 157 ? 15.717 6.148 -61.024 1.00 55.12 157 MET A N 1
ATOM 1258 C CA . MET A 1 157 ? 15.993 5.134 -62.054 1.00 55.12 157 MET A CA 1
ATOM 1259 C C . MET A 1 157 ? 15.285 5.422 -63.392 1.00 55.12 157 MET A C 1
ATOM 1261 O O . MET A 1 157 ? 15.717 4.922 -64.427 1.00 55.12 157 MET A O 1
ATOM 1265 N N . LEU A 1 158 ? 14.225 6.238 -63.385 1.00 54.88 158 LEU A N 1
ATOM 1266 C CA . LEU A 1 158 ? 13.475 6.665 -64.577 1.00 54.88 158 LEU A CA 1
ATOM 1267 C C . LEU A 1 158 ? 13.948 8.011 -65.156 1.00 54.88 158 LEU A C 1
ATOM 1269 O O . LEU A 1 158 ? 13.626 8.332 -66.298 1.00 54.88 158 LEU A O 1
ATOM 1273 N N . SER A 1 159 ? 14.723 8.793 -64.402 1.00 49.31 159 SER A N 1
ATOM 1274 C CA . SER A 1 159 ? 15.230 10.106 -64.809 1.00 49.31 159 SER A CA 1
ATOM 1275 C C . SER A 1 159 ? 16.752 10.137 -64.694 1.00 49.31 159 SER A C 1
ATOM 1277 O O . SER A 1 159 ? 17.293 10.394 -63.618 1.00 49.31 159 SER A O 1
ATOM 1279 N N . ASN A 1 160 ? 17.449 9.933 -65.818 1.00 51.53 160 ASN A N 1
ATOM 1280 C CA . ASN A 1 160 ? 18.890 10.177 -65.948 1.00 51.53 160 ASN A CA 1
ATOM 1281 C C . ASN A 1 160 ? 19.186 11.678 -65.826 1.00 51.53 160 ASN A C 1
ATOM 1283 O O . ASN A 1 160 ? 19.346 12.364 -66.831 1.00 51.53 160 ASN A O 1
ATOM 1287 N N . ASN A 1 161 ? 19.175 12.175 -64.591 1.00 54.91 161 ASN A N 1
ATOM 1288 C CA . ASN A 1 161 ? 19.863 13.350 -64.056 1.00 54.91 161 ASN A CA 1
ATOM 1289 C C . ASN A 1 161 ? 19.084 13.822 -62.828 1.00 54.91 161 ASN A C 1
ATOM 1291 O O . ASN A 1 161 ? 18.049 14.469 -62.968 1.00 54.91 161 ASN A O 1
ATOM 1295 N N . ALA A 1 162 ? 19.590 13.559 -61.625 1.00 45.19 162 ALA A N 1
ATOM 1296 C CA . ALA A 1 162 ? 19.254 14.405 -60.487 1.00 45.19 162 ALA A CA 1
ATOM 1297 C C . ALA A 1 162 ? 20.345 14.373 -59.415 1.00 45.19 162 ALA A C 1
ATOM 1299 O O . ALA A 1 162 ? 20.706 13.340 -58.856 1.00 45.19 162 ALA A O 1
ATOM 1300 N N . THR A 1 163 ? 20.845 15.574 -59.161 1.00 45.72 163 THR A N 1
ATOM 1301 C CA . THR A 1 163 ? 21.782 16.004 -58.134 1.00 45.72 163 THR A CA 1
ATOM 1302 C C . THR A 1 163 ? 21.268 15.712 -56.723 1.00 45.72 163 THR A C 1
ATOM 1304 O O . THR A 1 163 ? 20.093 15.895 -56.402 1.00 45.72 163 THR A O 1
ATOM 1307 N N . ASN A 1 164 ? 22.193 15.306 -55.852 1.00 40.31 164 ASN A N 1
ATOM 1308 C CA . ASN A 1 164 ? 21.943 15.029 -54.443 1.00 40.31 164 ASN A CA 1
ATOM 1309 C C . ASN A 1 164 ? 21.603 16.313 -53.668 1.00 40.31 164 ASN A C 1
ATOM 1311 O O . ASN A 1 164 ? 22.488 17.105 -53.354 1.00 40.31 164 ASN A O 1
ATOM 1315 N N . GLN A 1 165 ? 20.336 16.476 -53.283 1.00 40.78 165 GLN A N 1
ATOM 1316 C CA . GLN A 1 165 ? 19.949 17.300 -52.136 1.00 40.78 165 GLN A CA 1
ATOM 1317 C C . GLN A 1 165 ? 19.402 16.400 -51.022 1.00 40.78 165 GLN A C 1
ATOM 1319 O O . GLN A 1 165 ? 18.277 15.884 -51.075 1.00 40.78 165 GLN A O 1
ATOM 1324 N N . THR A 1 166 ? 20.244 16.202 -50.008 1.00 38.50 166 THR A N 1
ATOM 1325 C CA . THR A 1 166 ? 19.900 15.645 -48.699 1.00 38.50 166 THR A CA 1
ATOM 1326 C C . THR A 1 166 ? 19.169 16.707 -47.884 1.00 38.50 166 THR A C 1
ATOM 1328 O O . THR A 1 166 ? 19.798 17.601 -47.323 1.00 38.50 166 THR A O 1
ATOM 1331 N N . ASN A 1 167 ? 17.842 16.605 -47.806 1.00 40.03 167 ASN A N 1
ATOM 1332 C CA . ASN A 1 167 ? 17.078 17.344 -46.806 1.00 40.03 167 ASN A CA 1
ATOM 1333 C C . ASN A 1 167 ? 17.291 16.672 -45.448 1.00 40.03 167 ASN A C 1
ATOM 1335 O O . ASN A 1 167 ? 17.091 15.464 -45.309 1.00 40.03 167 ASN A O 1
ATOM 1339 N N . GLY A 1 168 ? 17.756 17.469 -44.485 1.00 36.78 168 GLY A N 1
ATOM 1340 C CA . GLY A 1 168 ? 18.050 17.044 -43.125 1.00 36.78 168 GLY A CA 1
ATOM 1341 C C . GLY A 1 168 ? 16.854 16.367 -42.468 1.00 36.78 168 GLY A C 1
ATOM 1342 O O . GLY A 1 168 ? 15.709 16.797 -42.617 1.00 36.78 168 GLY A O 1
ATOM 1343 N N . ALA A 1 169 ? 17.145 15.290 -41.742 1.00 37.31 169 ALA A N 1
ATOM 1344 C CA . ALA A 1 169 ? 16.207 14.670 -40.829 1.00 37.31 169 ALA A CA 1
ATOM 1345 C C . ALA A 1 169 ? 15.707 15.739 -39.848 1.00 37.31 169 ALA A C 1
ATOM 1347 O O . ALA A 1 169 ? 16.496 16.316 -39.103 1.00 37.31 169 ALA A O 1
ATOM 1348 N N . ASN A 1 170 ? 14.405 16.022 -39.863 1.00 42.47 170 ASN A N 1
ATOM 1349 C CA . ASN A 1 170 ? 13.782 16.765 -38.778 1.00 42.47 170 ASN A CA 1
ATOM 1350 C C . ASN A 1 170 ? 13.962 15.936 -37.501 1.00 42.47 170 ASN A C 1
ATOM 1352 O O . ASN A 1 170 ? 13.328 14.890 -37.347 1.00 42.47 170 ASN A O 1
ATOM 1356 N N . ASP A 1 171 ? 14.841 16.393 -36.610 1.00 41.91 171 ASP A N 1
ATOM 1357 C CA . ASP A 1 171 ? 14.996 15.853 -35.264 1.00 41.91 171 ASP A CA 1
ATOM 1358 C C . ASP A 1 171 ? 13.690 16.082 -34.486 1.00 41.91 171 ASP A C 1
ATOM 1360 O O . ASP A 1 171 ? 13.474 17.117 -33.850 1.00 41.91 171 ASP A O 1
ATOM 1364 N N . GLU A 1 172 ? 12.770 15.115 -34.561 1.00 49.84 172 GLU A N 1
ATOM 1365 C CA . GLU A 1 172 ? 11.587 15.093 -33.705 1.00 49.84 172 GLU A CA 1
ATOM 1366 C C . GLU A 1 172 ? 12.042 14.999 -32.242 1.00 49.84 172 GLU A C 1
ATOM 1368 O O . GLU A 1 172 ? 12.674 14.024 -31.819 1.00 49.84 172 GLU A O 1
ATOM 1373 N N . LYS A 1 173 ? 11.711 16.032 -31.455 1.00 50.47 173 LYS A N 1
ATOM 1374 C CA . LYS A 1 173 ? 11.994 16.080 -30.018 1.00 50.47 173 LYS A CA 1
ATOM 1375 C C . LYS A 1 173 ? 11.423 14.832 -29.339 1.00 50.47 173 LYS A C 1
ATOM 1377 O O . LYS A 1 173 ? 10.219 14.572 -29.409 1.00 50.47 173 LYS A O 1
ATOM 1382 N N . LYS A 1 174 ? 12.296 14.086 -28.647 1.00 50.62 174 LYS A N 1
ATOM 1383 C CA . LYS A 1 174 ? 11.912 13.041 -27.685 1.00 50.62 174 LYS A CA 1
ATOM 1384 C C . LYS A 1 174 ? 10.793 13.551 -26.762 1.00 50.62 174 LYS A C 1
ATOM 1386 O O . LYS A 1 174 ? 10.751 14.754 -26.490 1.00 50.62 174 LYS A O 1
ATOM 1391 N N . PRO A 1 175 ? 9.911 12.663 -26.261 1.00 49.31 175 PRO A N 1
ATOM 1392 C CA . PRO A 1 175 ? 8.918 13.046 -25.268 1.00 49.31 175 PRO A CA 1
ATOM 1393 C C . PRO A 1 175 ? 9.618 13.764 -24.112 1.00 49.31 175 PRO A C 1
ATOM 1395 O O . PRO A 1 175 ? 10.650 13.309 -23.622 1.00 49.31 175 PRO A O 1
ATOM 1398 N N . ASP A 1 176 ? 9.077 14.928 -23.763 1.00 50.69 176 ASP A N 1
ATOM 1399 C CA . ASP A 1 176 ? 9.715 15.911 -22.894 1.00 50.69 176 ASP A CA 1
ATOM 1400 C C . ASP A 1 176 ? 10.098 15.324 -21.521 1.00 50.69 176 ASP A C 1
ATOM 1402 O O . ASP A 1 176 ? 9.454 14.399 -21.019 1.00 50.69 176 ASP A O 1
ATOM 1406 N N . PHE A 1 177 ? 11.137 15.915 -20.927 1.00 49.16 177 PHE A N 1
ATOM 1407 C CA . PHE A 1 177 ? 11.983 15.568 -19.767 1.00 49.16 177 PHE A CA 1
ATOM 1408 C C . PHE A 1 177 ? 11.384 14.739 -18.599 1.00 49.16 177 PHE A C 1
ATOM 1410 O O . PHE A 1 177 ? 12.126 14.154 -17.815 1.00 49.16 177 PHE A O 1
ATOM 1417 N N . ARG A 1 178 ? 10.059 14.652 -18.444 1.00 48.25 178 ARG A N 1
ATOM 1418 C CA . ARG A 1 178 ? 9.367 14.034 -17.296 1.00 48.25 178 ARG A CA 1
ATOM 1419 C C . ARG A 1 178 ? 9.442 12.500 -17.262 1.00 48.25 178 ARG A C 1
ATOM 1421 O O . ARG A 1 178 ? 9.635 11.945 -16.182 1.00 48.25 178 ARG A O 1
ATOM 1428 N N . GLY A 1 179 ? 9.319 11.825 -18.409 1.00 46.22 179 GLY A N 1
ATOM 1429 C CA . GLY A 1 179 ? 9.442 10.356 -18.496 1.00 46.22 179 GLY A CA 1
ATOM 1430 C C . GLY A 1 179 ? 10.896 9.890 -18.387 1.00 46.22 179 GLY A C 1
ATOM 1431 O O . GLY A 1 179 ? 11.210 8.938 -17.670 1.00 46.22 179 GLY A O 1
ATOM 1432 N N . ASP A 1 180 ? 11.805 10.642 -19.013 1.00 52.84 180 ASP A N 1
ATOM 1433 C CA . ASP A 1 180 ? 13.246 10.435 -18.875 1.00 52.84 180 ASP A CA 1
ATOM 1434 C C . ASP A 1 180 ? 13.698 10.663 -17.427 1.00 52.84 180 ASP A C 1
ATOM 1436 O O . ASP A 1 180 ? 14.475 9.861 -16.923 1.00 52.84 180 ASP A O 1
ATOM 1440 N N . MET A 1 181 ? 13.172 11.669 -16.712 1.00 49.91 181 MET A N 1
ATOM 1441 C CA . MET A 1 181 ? 13.511 11.918 -15.305 1.00 49.91 181 MET A CA 1
ATOM 1442 C C . MET A 1 181 ? 13.100 10.759 -14.390 1.00 49.91 181 MET A C 1
ATOM 1444 O O . MET A 1 181 ? 13.900 10.354 -13.552 1.00 49.91 181 MET A O 1
ATOM 1448 N N . LEU A 1 182 ? 11.902 10.182 -14.560 1.00 53.38 182 LEU A N 1
ATOM 1449 C CA . LEU A 1 182 ? 11.478 9.021 -13.765 1.00 53.38 182 LEU A CA 1
ATOM 1450 C C . LEU A 1 182 ? 12.423 7.828 -13.998 1.00 53.38 182 LEU A C 1
ATOM 1452 O O . LEU A 1 182 ? 12.904 7.213 -13.049 1.00 53.38 182 LEU A O 1
ATOM 1456 N N . ARG A 1 183 ? 12.772 7.562 -15.261 1.00 55.41 183 ARG A N 1
ATOM 1457 C CA . ARG A 1 183 ? 13.688 6.480 -15.660 1.00 55.41 183 ARG A CA 1
ATOM 1458 C C . ARG A 1 183 ? 15.150 6.750 -15.265 1.00 55.41 183 ARG A C 1
ATOM 1460 O O . ARG A 1 183 ? 15.888 5.815 -14.966 1.00 55.41 183 ARG A O 1
ATOM 1467 N N . LEU A 1 184 ? 15.575 8.016 -15.227 1.00 53.75 184 LEU A N 1
ATOM 1468 C CA . LEU A 1 184 ? 16.901 8.466 -14.778 1.00 53.75 184 LEU A CA 1
ATOM 1469 C C . LEU A 1 184 ? 17.055 8.359 -13.261 1.00 53.75 184 LEU A C 1
ATOM 1471 O O . LEU A 1 184 ? 18.090 7.882 -12.798 1.00 53.75 184 LEU A O 1
ATOM 1475 N N . VAL A 1 185 ? 16.029 8.755 -12.500 1.00 53.12 185 VAL A N 1
ATOM 1476 C CA . VAL A 1 185 ? 15.996 8.640 -11.032 1.00 53.12 185 VAL A CA 1
ATOM 1477 C C . VAL A 1 185 ? 16.097 7.178 -10.599 1.00 53.12 185 VAL A C 1
ATOM 1479 O O . VAL A 1 185 ? 16.726 6.890 -9.586 1.00 53.12 185 VAL A O 1
ATOM 1482 N N . PHE A 1 186 ? 15.548 6.254 -11.390 1.00 56.75 186 PHE A N 1
ATOM 1483 C CA . PHE A 1 186 ? 15.534 4.820 -11.096 1.00 56.75 186 PHE A CA 1
ATOM 1484 C C . PHE A 1 186 ? 16.520 3.989 -11.917 1.00 56.75 186 PHE A C 1
ATOM 1486 O O . PHE A 1 186 ? 16.407 2.762 -11.977 1.00 56.75 186 PHE A O 1
ATOM 1493 N N . LYS A 1 187 ? 17.531 4.621 -12.524 1.00 61.75 187 LYS A N 1
ATOM 1494 C CA . LYS A 1 187 ? 18.592 3.870 -13.193 1.00 61.75 187 LYS A CA 1
ATOM 1495 C C . LYS A 1 187 ? 19.302 3.008 -12.149 1.00 61.75 187 LYS A C 1
ATOM 1497 O O . LYS A 1 187 ? 19.951 3.539 -11.252 1.00 61.75 187 LYS A O 1
ATOM 1502 N N . PHE A 1 188 ? 19.181 1.686 -12.284 1.00 60.38 188 PHE A N 1
ATOM 1503 C CA . PHE A 1 188 ? 19.824 0.683 -11.435 1.00 60.38 188 PHE A CA 1
ATOM 1504 C C . PHE A 1 188 ? 21.344 0.724 -11.571 1.00 60.38 188 PHE A C 1
ATOM 1506 O O . PHE A 1 188 ? 21.967 -0.109 -12.228 1.00 60.38 188 PHE A O 1
ATOM 1513 N N . ARG A 1 189 ? 21.951 1.750 -10.986 1.00 62.19 189 ARG A N 1
ATOM 1514 C CA . ARG A 1 189 ? 23.388 1.869 -10.840 1.00 62.19 189 ARG A CA 1
ATOM 1515 C C . ARG A 1 189 ? 23.712 1.509 -9.402 1.00 62.19 189 ARG A C 1
ATOM 1517 O O . ARG A 1 189 ? 23.189 2.110 -8.472 1.00 62.19 189 ARG A O 1
ATOM 1524 N N . THR A 1 190 ? 24.552 0.503 -9.255 1.00 62.84 190 THR A N 1
ATOM 1525 C CA . THR A 1 190 ? 25.053 0.016 -7.975 1.00 62.84 190 THR A CA 1
ATOM 1526 C C . THR A 1 190 ? 26.551 0.286 -7.935 1.00 62.84 190 THR A C 1
ATOM 1528 O O . THR A 1 190 ? 27.227 0.204 -8.961 1.00 62.84 190 THR A O 1
ATOM 1531 N N . ASN A 1 191 ? 27.073 0.629 -6.758 1.00 66.44 191 ASN A N 1
ATOM 1532 C CA . ASN A 1 191 ? 28.521 0.698 -6.521 1.00 66.44 191 ASN A CA 1
ATOM 1533 C C . ASN A 1 191 ? 29.105 -0.678 -6.148 1.00 66.44 191 ASN A C 1
ATOM 1535 O O . ASN A 1 191 ? 30.243 -0.783 -5.690 1.00 66.44 191 ASN A O 1
ATOM 1539 N N . THR A 1 192 ? 28.312 -1.745 -6.253 1.00 67.38 192 THR A N 1
ATOM 1540 C CA . THR A 1 192 ? 28.755 -3.110 -5.977 1.00 67.38 192 THR A CA 1
ATOM 1541 C C . THR A 1 192 ? 29.384 -3.682 -7.233 1.00 67.38 192 THR A C 1
ATOM 1543 O O . THR A 1 192 ? 28.695 -3.965 -8.204 1.00 67.38 192 THR A O 1
ATOM 1546 N N . VAL A 1 193 ? 30.701 -3.848 -7.188 1.00 67.69 193 VAL A N 1
ATOM 1547 C CA . VAL A 1 193 ? 31.476 -4.540 -8.217 1.00 67.69 193 VAL A CA 1
ATOM 1548 C C . VAL A 1 193 ? 31.659 -5.987 -7.767 1.00 67.69 193 VAL A C 1
ATOM 1550 O O . VAL A 1 193 ? 31.916 -6.234 -6.585 1.00 67.69 193 VAL A O 1
ATOM 1553 N N . MET A 1 194 ? 31.496 -6.939 -8.686 1.00 65.69 194 MET A N 1
ATOM 1554 C CA . MET A 1 194 ? 31.830 -8.341 -8.421 1.00 65.69 194 MET A CA 1
ATOM 1555 C C . MET A 1 194 ? 33.338 -8.467 -8.193 1.00 65.69 194 MET A C 1
ATOM 1557 O O . MET A 1 194 ? 34.133 -7.911 -8.950 1.00 65.69 194 MET A O 1
ATOM 1561 N N . VAL A 1 195 ? 33.736 -9.197 -7.155 1.00 66.94 195 VAL A N 1
ATOM 1562 C CA . VAL A 1 195 ? 35.146 -9.455 -6.841 1.00 66.94 195 VAL A CA 1
ATOM 1563 C C . VAL A 1 195 ? 35.402 -10.918 -7.172 1.00 66.94 195 VAL A C 1
ATOM 1565 O O . VAL A 1 195 ? 34.738 -11.790 -6.627 1.00 66.94 195 VAL A O 1
ATOM 1568 N N . ASN A 1 196 ? 36.324 -11.189 -8.099 1.00 70.81 196 ASN A N 1
ATOM 1569 C CA . ASN A 1 196 ? 36.646 -12.546 -8.568 1.00 70.81 196 ASN A CA 1
ATOM 1570 C C . ASN A 1 196 ? 35.446 -13.324 -9.147 1.00 70.81 196 ASN A C 1
ATOM 1572 O O . ASN A 1 196 ? 35.363 -14.537 -9.004 1.00 70.81 196 ASN A O 1
ATOM 1576 N N . GLY A 1 197 ? 34.501 -12.631 -9.793 1.00 66.06 197 GLY A N 1
ATOM 1577 C CA . GLY A 1 197 ? 33.299 -13.258 -10.361 1.00 66.06 197 GLY A CA 1
ATOM 1578 C C . GLY A 1 197 ? 32.215 -13.604 -9.335 1.00 66.06 197 GLY A C 1
ATOM 1579 O O . GLY A 1 197 ? 31.145 -14.061 -9.724 1.00 66.06 197 GLY A O 1
ATOM 1580 N N . GLU A 1 198 ? 32.450 -13.326 -8.051 1.00 71.19 198 GLU A N 1
ATOM 1581 C CA . GLU A 1 198 ? 31.481 -13.524 -6.978 1.00 71.19 198 GLU A CA 1
ATOM 1582 C C . GLU A 1 198 ? 30.953 -12.189 -6.440 1.00 71.19 198 GLU A C 1
ATOM 1584 O O . GLU A 1 198 ? 31.605 -11.136 -6.484 1.00 71.19 198 GLU A O 1
ATOM 1589 N N . LEU A 1 199 ? 29.729 -12.229 -5.914 1.00 70.06 199 LEU A N 1
ATOM 1590 C CA . LEU A 1 199 ? 29.152 -11.101 -5.198 1.00 70.06 199 LEU A CA 1
ATOM 1591 C C . LEU A 1 199 ? 29.866 -10.948 -3.850 1.00 70.06 199 LEU A C 1
ATOM 1593 O O . LEU A 1 199 ? 29.908 -11.904 -3.073 1.00 70.06 199 LEU A O 1
ATOM 1597 N N . PRO A 1 200 ? 30.385 -9.754 -3.514 1.00 74.31 200 PRO A N 1
ATOM 1598 C CA . PRO A 1 200 ? 31.016 -9.550 -2.223 1.00 74.31 200 PRO A CA 1
ATOM 1599 C C . PRO A 1 200 ? 29.989 -9.781 -1.110 1.00 74.31 200 PRO A C 1
ATOM 1601 O O . PRO A 1 200 ? 28.907 -9.184 -1.117 1.00 74.31 200 PRO A O 1
ATOM 1604 N N . ASN A 1 201 ? 30.340 -10.618 -0.131 1.00 76.19 201 ASN A N 1
ATOM 1605 C CA . ASN A 1 201 ? 29.510 -10.860 1.045 1.00 76.19 201 ASN A CA 1
ATOM 1606 C C . ASN A 1 201 ? 29.511 -9.615 1.950 1.00 76.19 201 ASN A C 1
ATOM 1608 O O . ASN A 1 201 ? 30.295 -9.497 2.891 1.00 76.19 201 ASN A O 1
ATOM 1612 N N . LYS A 1 202 ? 28.669 -8.634 1.615 1.00 79.50 202 LYS A N 1
ATOM 1613 C CA . LYS A 1 202 ? 28.505 -7.404 2.390 1.00 79.50 202 LYS A CA 1
ATOM 1614 C C . LYS A 1 202 ? 27.447 -7.606 3.467 1.00 79.50 202 LYS A C 1
ATOM 1616 O O . LYS A 1 202 ? 26.317 -8.005 3.193 1.00 79.50 202 LYS A O 1
ATOM 1621 N N . THR A 1 203 ? 27.772 -7.198 4.687 1.00 85.25 203 THR A N 1
ATOM 1622 C CA . THR A 1 203 ? 26.761 -6.957 5.723 1.00 85.25 203 THR A CA 1
ATOM 1623 C C . THR A 1 203 ? 25.843 -5.795 5.328 1.00 85.25 203 THR A C 1
ATOM 1625 O O . THR A 1 203 ? 26.201 -4.935 4.519 1.00 85.25 203 THR A O 1
ATOM 1628 N N . MET A 1 204 ? 24.662 -5.712 5.949 1.00 82.44 204 MET A N 1
ATOM 1629 C CA . MET A 1 204 ? 23.697 -4.632 5.690 1.00 82.44 204 MET A CA 1
ATOM 1630 C C . MET A 1 204 ? 24.313 -3.239 5.881 1.00 82.44 204 MET A C 1
ATOM 1632 O O . MET A 1 204 ? 24.120 -2.365 5.044 1.00 82.44 204 MET A O 1
ATOM 1636 N N . GLY A 1 205 ? 25.098 -3.043 6.946 1.00 83.19 205 GLY A N 1
ATOM 1637 C CA . GLY A 1 205 ? 25.768 -1.767 7.214 1.00 83.19 205 GLY A CA 1
ATOM 1638 C C . GLY A 1 205 ? 26.823 -1.408 6.164 1.00 83.19 205 GLY A C 1
ATOM 1639 O O . GLY A 1 205 ? 26.953 -0.243 5.797 1.00 83.19 205 GLY A O 1
ATOM 1640 N N . GLN A 1 206 ? 27.546 -2.398 5.635 1.00 85.81 206 GLN A N 1
ATOM 1641 C CA . GLN A 1 206 ? 28.506 -2.183 4.549 1.00 85.81 206 GLN A CA 1
ATOM 1642 C C . GLN A 1 206 ? 27.802 -1.847 3.231 1.00 85.81 206 GLN A C 1
ATOM 1644 O O . GLN A 1 206 ? 28.261 -0.967 2.507 1.00 85.81 206 GLN A O 1
ATOM 1649 N N . TRP A 1 207 ? 26.672 -2.495 2.934 1.00 86.00 207 TRP A N 1
ATOM 1650 C CA . TRP A 1 207 ? 25.872 -2.154 1.758 1.00 86.00 207 TRP A CA 1
ATOM 1651 C C . TRP A 1 207 ? 25.324 -0.729 1.850 1.00 86.00 207 TRP A C 1
ATOM 1653 O O . TRP A 1 207 ? 25.586 0.055 0.946 1.00 86.00 207 TRP A O 1
ATOM 1663 N N . ILE A 1 208 ? 24.693 -0.370 2.973 1.00 84.69 208 ILE A N 1
ATOM 1664 C CA . ILE A 1 208 ? 24.161 0.971 3.280 1.00 84.69 208 ILE A CA 1
ATOM 1665 C C . ILE A 1 208 ? 25.197 2.071 3.015 1.00 84.69 208 ILE A C 1
ATOM 1667 O O . ILE A 1 208 ? 24.890 3.061 2.354 1.00 84.69 208 ILE A O 1
ATOM 1671 N N . LYS A 1 209 ? 26.439 1.884 3.482 1.00 84.75 209 LYS A N 1
ATOM 1672 C CA . LYS A 1 209 ? 27.536 2.848 3.279 1.00 84.75 209 LYS A CA 1
ATOM 1673 C C . LYS A 1 209 ? 27.979 2.974 1.819 1.00 84.75 209 LYS A C 1
ATOM 1675 O O . LYS A 1 209 ? 28.525 4.003 1.445 1.00 84.75 209 LYS A O 1
ATOM 1680 N N . SER A 1 210 ? 27.778 1.932 1.015 1.00 81.25 210 SER A N 1
ATOM 1681 C CA . SER A 1 210 ? 28.169 1.904 -0.400 1.00 81.25 210 SER A CA 1
ATOM 1682 C C . SER A 1 210 ? 27.024 2.205 -1.372 1.00 81.25 210 SER A C 1
ATOM 1684 O O . SER A 1 210 ? 27.290 2.477 -2.541 1.00 81.25 210 SER A O 1
ATOM 1686 N N . ALA A 1 211 ? 25.772 2.141 -0.913 1.00 80.81 211 ALA A N 1
ATOM 1687 C CA . ALA A 1 211 ? 24.583 2.279 -1.743 1.00 80.81 211 ALA A CA 1
ATOM 1688 C C . ALA A 1 211 ? 24.446 3.702 -2.295 1.00 80.81 211 ALA A C 1
ATOM 1690 O O . ALA A 1 211 ? 24.679 4.692 -1.600 1.00 80.81 211 ALA A O 1
ATOM 1691 N N . THR A 1 212 ? 24.041 3.802 -3.557 1.00 81.69 212 THR A N 1
ATOM 1692 C CA . THR A 1 212 ? 23.768 5.087 -4.207 1.00 81.69 212 THR A CA 1
ATOM 1693 C C . THR A 1 212 ? 22.468 5.711 -3.680 1.00 81.69 212 THR A C 1
ATOM 1695 O O . THR A 1 212 ? 21.602 5.020 -3.143 1.00 81.69 212 THR A O 1
ATOM 1698 N N . ILE A 1 213 ? 22.285 7.026 -3.856 1.00 79.38 213 ILE A N 1
ATOM 1699 C CA . ILE A 1 213 ? 21.049 7.722 -3.444 1.00 79.38 213 ILE A CA 1
ATOM 1700 C C . ILE A 1 213 ? 19.784 7.064 -4.048 1.00 79.38 213 ILE A C 1
ATOM 1702 O O . ILE A 1 213 ? 18.843 6.811 -3.294 1.00 79.38 213 ILE A O 1
ATOM 1706 N N . PRO A 1 214 ? 19.738 6.703 -5.349 1.00 77.25 214 PRO A N 1
ATOM 1707 C CA . PRO A 1 214 ? 18.618 5.946 -5.915 1.00 77.25 214 PRO A CA 1
ATOM 1708 C C . PRO A 1 214 ? 18.340 4.606 -5.226 1.00 77.25 214 PRO A C 1
ATOM 1710 O O . PRO A 1 214 ? 17.180 4.252 -5.013 1.00 77.25 214 PRO A O 1
ATOM 1713 N N . GLU A 1 215 ? 19.384 3.867 -4.840 1.00 79.50 215 GLU A N 1
ATOM 1714 C CA . GLU A 1 215 ? 19.236 2.595 -4.123 1.00 79.50 215 GLU A CA 1
ATOM 1715 C C . GLU A 1 215 ? 18.640 2.800 -2.729 1.00 79.50 215 GLU A C 1
ATOM 1717 O O . GLU A 1 215 ? 17.754 2.046 -2.325 1.00 79.50 215 GLU A O 1
ATOM 1722 N N . TRP A 1 216 ? 19.053 3.853 -2.023 1.00 81.44 216 TRP A N 1
ATOM 1723 C CA . TRP A 1 216 ? 18.437 4.249 -0.757 1.00 81.44 216 TRP A CA 1
ATOM 1724 C C . TRP A 1 216 ? 16.948 4.563 -0.921 1.00 81.44 216 TRP A C 1
ATOM 1726 O O . TRP A 1 216 ? 16.121 4.077 -0.146 1.00 81.44 216 TRP A O 1
ATOM 1736 N N . ILE A 1 217 ? 16.590 5.343 -1.944 1.00 81.88 217 ILE A N 1
ATOM 1737 C CA . ILE A 1 217 ? 15.195 5.701 -2.236 1.00 81.88 217 ILE A CA 1
ATOM 1738 C C . ILE A 1 217 ? 14.356 4.443 -2.482 1.00 81.88 217 ILE A C 1
ATOM 1740 O O . ILE A 1 217 ? 13.341 4.234 -1.814 1.00 81.88 217 ILE A O 1
ATOM 1744 N N . CYS A 1 218 ? 14.819 3.565 -3.375 1.00 80.38 218 C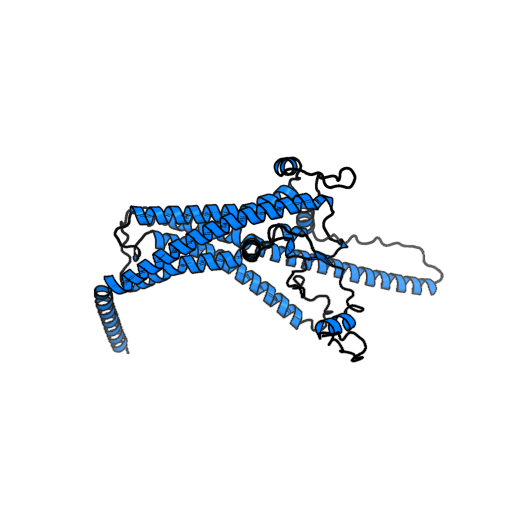YS A N 1
ATOM 1745 C CA . CYS A 1 218 ? 14.073 2.373 -3.774 1.00 80.38 218 CYS A CA 1
ATOM 1746 C C . CYS A 1 218 ? 13.952 1.332 -2.665 1.00 80.38 218 CYS A C 1
ATOM 1748 O O . CYS A 1 218 ? 12.909 0.706 -2.490 1.00 80.38 218 CYS A O 1
ATOM 1750 N N . HIS A 1 219 ? 15.038 1.093 -1.937 1.00 83.88 219 HIS A N 1
ATOM 1751 C CA . HIS A 1 219 ? 15.145 -0.089 -1.090 1.00 83.88 219 HIS A CA 1
ATOM 1752 C C . HIS A 1 219 ? 15.009 0.183 0.397 1.00 83.88 219 HIS A C 1
ATOM 1754 O O . HIS A 1 219 ? 14.843 -0.767 1.160 1.00 83.88 219 HIS A O 1
ATOM 1760 N N . ILE A 1 220 ? 15.049 1.453 0.801 1.00 82.62 220 ILE A N 1
ATOM 1761 C CA . ILE A 1 220 ? 14.879 1.862 2.193 1.00 82.62 220 ILE A CA 1
ATOM 1762 C C . ILE A 1 220 ? 13.685 2.809 2.308 1.00 82.62 220 ILE A C 1
ATOM 1764 O O . ILE A 1 220 ? 12.722 2.470 2.992 1.00 82.62 220 ILE A O 1
ATOM 1768 N N . PHE A 1 221 ? 13.678 3.949 1.610 1.00 83.81 221 PHE A N 1
ATOM 1769 C CA . PHE A 1 221 ? 12.632 4.963 1.805 1.00 83.81 221 PHE A CA 1
ATOM 1770 C C . PHE A 1 221 ? 11.229 4.498 1.394 1.00 83.81 221 PHE A C 1
ATOM 1772 O O . PHE A 1 221 ? 10.283 4.711 2.155 1.00 83.81 221 PHE A O 1
ATOM 1779 N N . PHE A 1 222 ? 11.063 3.819 0.253 1.00 85.75 222 PHE A N 1
ATOM 1780 C CA . PHE A 1 222 ? 9.738 3.298 -0.106 1.00 85.75 222 PHE A CA 1
ATOM 1781 C C . PHE A 1 222 ? 9.234 2.215 0.854 1.00 85.75 222 PHE A C 1
ATOM 1783 O O . PHE A 1 222 ? 8.080 2.321 1.272 1.00 85.75 222 PHE A O 1
ATOM 1790 N N . PRO A 1 223 ? 10.040 1.222 1.278 1.00 86.88 223 PRO A N 1
ATOM 1791 C CA . PRO A 1 223 ? 9.629 0.305 2.341 1.00 86.88 223 PRO A CA 1
ATOM 1792 C C . PRO A 1 223 ? 9.332 0.989 3.686 1.00 86.88 223 PRO A C 1
ATOM 1794 O O . PRO A 1 223 ? 8.387 0.592 4.370 1.00 86.88 223 PRO A O 1
ATOM 1797 N N . LEU A 1 224 ? 10.071 2.046 4.056 1.00 87.38 224 LEU A N 1
ATOM 1798 C CA . LEU A 1 224 ? 9.866 2.797 5.306 1.00 87.38 224 LEU A CA 1
ATOM 1799 C C . LEU A 1 224 ? 8.462 3.406 5.421 1.00 87.38 224 LEU A C 1
ATOM 1801 O O . LEU A 1 224 ? 8.004 3.642 6.539 1.00 87.38 224 LEU A O 1
ATOM 1805 N N . ARG A 1 225 ? 7.731 3.614 4.317 1.00 91.56 225 ARG A N 1
ATOM 1806 C CA . ARG A 1 225 ? 6.347 4.111 4.389 1.00 91.56 225 ARG A CA 1
ATOM 1807 C C . ARG A 1 225 ? 5.432 3.190 5.196 1.00 91.56 225 ARG A C 1
ATOM 1809 O O . ARG A 1 225 ? 4.553 3.685 5.890 1.00 91.56 225 ARG A O 1
ATOM 1816 N N . TRP A 1 226 ? 5.655 1.873 5.159 1.00 93.88 226 TRP A N 1
ATOM 1817 C CA . TRP A 1 226 ? 4.886 0.914 5.957 1.00 93.88 226 TRP A CA 1
ATOM 1818 C C . TRP A 1 226 ? 5.141 1.109 7.451 1.00 93.88 226 TRP A C 1
ATOM 1820 O O . TRP A 1 226 ? 4.207 1.057 8.250 1.00 93.88 226 TRP A O 1
ATOM 1830 N N . LEU A 1 227 ? 6.382 1.423 7.829 1.00 93.31 227 LEU A N 1
ATOM 1831 C CA . LEU A 1 227 ? 6.729 1.785 9.204 1.00 93.31 227 LEU A CA 1
ATOM 1832 C C . LEU A 1 227 ? 6.123 3.132 9.599 1.00 93.31 227 LEU A C 1
ATOM 1834 O O . LEU A 1 227 ? 5.558 3.239 10.682 1.00 93.31 227 LEU A O 1
ATOM 1838 N N . ALA A 1 228 ? 6.157 4.132 8.716 1.00 93.00 228 ALA A N 1
ATOM 1839 C CA . ALA A 1 228 ? 5.510 5.418 8.966 1.00 93.00 228 ALA A CA 1
ATOM 1840 C C . ALA A 1 228 ? 4.000 5.252 9.200 1.00 93.00 228 ALA A C 1
ATOM 1842 O O . ALA A 1 228 ? 3.479 5.754 10.191 1.00 93.00 228 ALA A O 1
ATOM 1843 N N . VAL A 1 229 ? 3.309 4.481 8.353 1.00 93.88 229 VAL A N 1
ATOM 1844 C CA . VAL A 1 229 ? 1.891 4.138 8.545 1.00 93.88 229 VAL A CA 1
ATOM 1845 C C . VAL A 1 229 ? 1.671 3.429 9.879 1.00 93.88 229 VAL A C 1
ATOM 1847 O O . VAL A 1 229 ? 0.745 3.779 10.604 1.00 93.88 229 VAL A O 1
ATOM 1850 N N . SER A 1 230 ? 2.532 2.469 10.222 1.00 94.31 230 SER A N 1
ATOM 1851 C CA . SER A 1 230 ? 2.456 1.735 11.490 1.00 94.31 230 SER A CA 1
ATOM 1852 C C . SER A 1 230 ? 2.544 2.674 12.689 1.00 94.31 230 SER A C 1
ATOM 1854 O O . SER A 1 230 ? 1.740 2.568 13.607 1.00 94.31 230 SER A O 1
ATOM 1856 N N . ILE A 1 231 ? 3.486 3.621 12.667 1.00 93.81 231 ILE A N 1
ATOM 1857 C CA . ILE A 1 231 ? 3.667 4.606 13.736 1.00 93.81 231 ILE A CA 1
ATOM 1858 C C . ILE A 1 231 ? 2.445 5.520 13.822 1.00 93.81 231 ILE A C 1
ATOM 1860 O O . ILE A 1 231 ? 1.882 5.661 14.900 1.00 93.81 231 ILE A O 1
ATOM 1864 N N . LEU A 1 232 ? 1.985 6.092 12.703 1.00 92.94 232 LEU A N 1
ATOM 1865 C CA . LEU A 1 232 ? 0.815 6.979 12.700 1.00 92.94 232 LEU A CA 1
ATOM 1866 C C . LEU A 1 232 ? -0.431 6.268 13.239 1.00 92.94 232 LEU A C 1
ATOM 1868 O O . LEU A 1 232 ? -1.137 6.823 14.081 1.00 92.94 232 LEU A O 1
ATOM 1872 N N . LEU A 1 233 ? -0.670 5.033 12.790 1.00 92.19 233 LEU A N 1
ATOM 1873 C CA . LEU A 1 233 ? -1.816 4.231 13.196 1.00 92.19 233 LEU A CA 1
ATOM 1874 C C . LEU A 1 233 ? -1.722 3.802 14.669 1.00 92.19 233 LEU A C 1
ATOM 1876 O O . LEU A 1 233 ? -2.694 3.952 15.406 1.00 92.19 233 LEU A O 1
ATOM 1880 N N . ALA A 1 234 ? -0.558 3.325 15.120 1.00 92.62 234 ALA A N 1
ATOM 1881 C CA . ALA A 1 234 ? -0.341 2.935 16.511 1.00 92.62 234 ALA A CA 1
ATOM 1882 C C . ALA A 1 234 ? -0.448 4.138 17.454 1.00 92.62 234 ALA A C 1
ATOM 1884 O O . ALA A 1 234 ? -1.146 4.065 18.458 1.00 92.62 234 ALA A O 1
ATOM 1885 N N . THR A 1 235 ? 0.187 5.268 17.132 1.00 90.69 235 THR A N 1
ATOM 1886 C CA . THR A 1 235 ? 0.110 6.484 17.951 1.00 90.69 235 THR A CA 1
ATOM 1887 C C . THR A 1 235 ? -1.323 6.995 18.037 1.00 90.69 235 THR A C 1
ATOM 1889 O O . THR A 1 235 ? -1.791 7.285 19.136 1.00 90.69 235 THR A O 1
ATOM 1892 N N . PHE A 1 236 ? -2.038 7.058 16.908 1.00 90.12 236 PHE A N 1
ATOM 1893 C CA . PHE A 1 236 ? -3.456 7.410 16.886 1.00 90.12 236 PHE A CA 1
ATOM 1894 C C . PHE A 1 236 ? -4.269 6.492 17.802 1.00 90.12 236 PHE A C 1
ATOM 1896 O O . PHE A 1 236 ? -4.999 6.966 18.674 1.00 90.12 236 PHE A O 1
ATOM 1903 N N . HIS A 1 237 ? -4.148 5.180 17.609 1.00 89.19 237 HIS A N 1
ATOM 1904 C CA . HIS A 1 237 ? -5.012 4.217 18.274 1.00 89.19 237 HIS A CA 1
ATOM 1905 C C . HIS A 1 237 ? -4.706 4.102 19.764 1.00 89.19 237 HIS A C 1
ATOM 1907 O O . HIS A 1 237 ? -5.616 4.215 20.580 1.00 89.19 237 HIS A O 1
ATOM 1913 N N . THR A 1 238 ? -3.431 3.974 20.133 1.00 90.31 238 THR A N 1
ATOM 1914 C CA . THR A 1 238 ? -2.990 3.860 21.528 1.00 90.31 238 THR A CA 1
ATOM 1915 C C . THR A 1 238 ? -3.321 5.122 22.318 1.00 90.31 238 THR A C 1
ATOM 1917 O O . THR A 1 238 ? -3.844 5.018 23.423 1.00 90.31 238 THR A O 1
ATOM 1920 N N . PHE A 1 239 ? -3.095 6.318 21.758 1.00 86.81 239 PHE A N 1
ATOM 1921 C CA . PHE A 1 239 ? -3.457 7.568 22.434 1.00 86.81 239 PHE A CA 1
ATOM 1922 C C . PHE A 1 239 ? -4.956 7.627 22.738 1.00 86.81 239 PHE A C 1
ATOM 1924 O O . PHE A 1 239 ? -5.362 7.957 23.852 1.00 86.81 239 PHE A O 1
ATOM 1931 N N . ASN A 1 240 ? -5.788 7.271 21.758 1.00 83.19 240 ASN A N 1
ATOM 1932 C CA . ASN A 1 240 ? -7.234 7.274 21.930 1.00 83.19 240 ASN A CA 1
ATOM 1933 C C . ASN A 1 240 ? -7.708 6.170 22.886 1.00 83.19 240 ASN A C 1
ATOM 1935 O O . ASN A 1 240 ? -8.614 6.417 23.678 1.00 83.19 240 ASN A O 1
ATOM 1939 N N . LEU A 1 241 ? -7.082 4.992 22.865 1.00 84.69 241 LEU A N 1
ATOM 1940 C CA . LEU A 1 241 ? -7.397 3.892 23.774 1.00 84.69 241 LEU A CA 1
ATOM 1941 C C . LEU A 1 241 ? -7.040 4.234 25.227 1.00 84.69 241 LEU A C 1
ATOM 1943 O O . LEU A 1 241 ? -7.862 4.049 26.117 1.00 84.69 241 LEU A O 1
ATOM 1947 N N . VAL A 1 242 ? -5.845 4.780 25.473 1.00 84.56 242 VAL A N 1
ATOM 1948 C CA . VAL A 1 242 ? -5.430 5.241 26.810 1.00 84.56 242 VAL A CA 1
ATOM 1949 C C . VAL A 1 242 ? -6.384 6.317 27.315 1.00 84.56 242 VAL A C 1
ATOM 1951 O O . VAL A 1 242 ? -6.821 6.266 28.460 1.00 84.56 242 VAL A O 1
ATOM 1954 N N . TYR A 1 243 ? -6.768 7.254 26.446 1.00 78.06 243 TYR A N 1
ATOM 1955 C CA . TYR A 1 243 ? -7.740 8.287 26.783 1.00 78.06 243 TYR A CA 1
ATOM 1956 C C . TYR A 1 243 ? -9.107 7.704 27.164 1.00 78.06 243 TYR A C 1
ATOM 1958 O O . TYR A 1 243 ? -9.697 8.121 28.157 1.00 78.06 243 TYR A O 1
ATOM 1966 N N . LEU A 1 244 ? -9.589 6.716 26.404 1.00 77.25 244 LEU A N 1
ATOM 1967 C CA . LEU A 1 244 ? -10.830 6.002 26.698 1.00 77.25 244 LEU A CA 1
ATOM 1968 C C . LEU A 1 244 ? -10.771 5.311 28.068 1.00 77.25 244 LEU A C 1
ATOM 1970 O O . LEU A 1 244 ? -11.736 5.394 28.819 1.00 77.25 244 LEU A O 1
ATOM 1974 N N . ILE A 1 245 ? -9.650 4.664 28.402 1.00 79.44 245 ILE A N 1
ATOM 1975 C CA . ILE A 1 245 ? -9.457 3.955 29.678 1.00 79.44 245 ILE A CA 1
ATOM 1976 C C . ILE A 1 245 ? -9.374 4.937 30.855 1.00 79.44 245 ILE A C 1
ATOM 1978 O O . ILE A 1 245 ? -10.033 4.734 31.870 1.00 79.44 245 ILE A O 1
ATOM 1982 N N . LEU A 1 246 ? -8.598 6.019 30.729 1.00 76.38 246 LEU A N 1
ATOM 1983 C CA . LEU A 1 246 ? -8.428 7.010 31.801 1.00 76.38 246 LEU A CA 1
ATOM 1984 C C . LEU A 1 246 ? -9.720 7.771 32.117 1.00 76.38 246 LEU A C 1
ATOM 1986 O O . LEU A 1 246 ? -9.947 8.157 33.261 1.00 76.38 246 LEU A O 1
ATOM 1990 N N . HIS A 1 247 ? -10.570 7.978 31.113 1.00 68.31 247 HIS A N 1
ATOM 1991 C CA . HIS A 1 247 ? -11.850 8.669 31.257 1.00 68.31 247 HIS A CA 1
ATOM 1992 C C . HIS A 1 247 ? -13.046 7.709 31.252 1.00 68.31 247 HIS A C 1
ATOM 1994 O O . HIS A 1 247 ? -14.180 8.133 31.039 1.00 68.31 247 HIS A O 1
ATOM 2000 N N . TRP A 1 248 ? -12.810 6.421 31.515 1.00 65.94 248 TRP A N 1
ATOM 2001 C CA . TRP A 1 248 ? -13.824 5.375 31.462 1.00 65.94 248 TRP A CA 1
ATOM 2002 C C . TRP A 1 248 ? -14.901 5.569 32.536 1.00 65.94 248 TRP A C 1
ATOM 2004 O O . TRP A 1 248 ? -14.817 5.047 33.646 1.00 65.94 248 TRP A O 1
ATOM 2014 N N . LYS A 1 249 ? -15.973 6.287 32.195 1.00 61.34 249 LYS A N 1
ATOM 2015 C CA . LYS A 1 249 ? -17.194 6.394 33.012 1.00 61.34 249 LYS A CA 1
ATOM 2016 C C . LYS A 1 249 ? -18.226 5.316 32.670 1.00 61.34 249 LYS A C 1
ATOM 2018 O O . LYS A 1 249 ? -19.418 5.528 32.852 1.00 61.34 249 LYS A O 1
ATOM 2023 N N . TRP A 1 250 ? -17.777 4.178 32.133 1.00 59.53 250 TRP A N 1
ATOM 2024 C CA . TRP A 1 250 ? -18.618 3.121 31.554 1.00 59.53 250 TRP A CA 1
ATOM 2025 C C . TRP A 1 250 ? -19.418 3.534 30.306 1.00 59.53 250 TRP A C 1
ATOM 2027 O O . TRP A 1 250 ? -20.167 2.710 29.787 1.00 59.53 250 TRP A O 1
ATOM 2037 N N . ASP A 1 251 ? -19.224 4.750 29.772 1.00 63.44 251 ASP A N 1
ATOM 2038 C CA . ASP A 1 251 ? -19.982 5.290 28.635 1.00 63.44 251 ASP A CA 1
ATOM 2039 C C . ASP A 1 251 ? -19.212 5.283 27.298 1.00 63.44 251 ASP A C 1
ATOM 2041 O O . ASP A 1 251 ? -19.024 6.314 26.654 1.00 63.44 251 ASP A O 1
ATOM 2045 N N . ILE A 1 252 ? -18.762 4.099 26.849 1.00 64.25 252 ILE A N 1
ATOM 2046 C CA . ILE A 1 252 ? -18.009 3.950 25.580 1.00 64.25 252 ILE A CA 1
ATOM 2047 C C . ILE A 1 252 ? -18.755 4.571 24.397 1.00 64.25 252 ILE A C 1
ATOM 2049 O O . ILE A 1 252 ? -18.131 5.172 23.521 1.00 64.25 252 ILE A O 1
ATOM 2053 N N . LEU A 1 253 ? -20.084 4.441 24.373 1.00 62.81 253 LEU A N 1
ATOM 2054 C CA . LEU A 1 253 ? -20.936 4.890 23.270 1.00 62.81 253 LEU A CA 1
ATOM 2055 C C . LEU A 1 253 ? -20.861 6.410 23.058 1.00 62.81 253 LEU A C 1
ATOM 2057 O O . LEU A 1 253 ? -20.955 6.860 21.914 1.00 62.81 253 LEU A O 1
ATOM 2061 N N . ARG A 1 254 ? -20.602 7.180 24.125 1.00 61.44 254 ARG A N 1
ATOM 2062 C CA . ARG A 1 254 ? -20.467 8.648 24.102 1.00 61.44 254 ARG A CA 1
ATOM 2063 C C . ARG A 1 254 ? -19.026 9.146 24.173 1.00 61.44 254 ARG A C 1
ATOM 2065 O O . ARG A 1 254 ? -18.791 10.353 24.215 1.00 61.44 254 ARG A O 1
ATOM 2072 N N . SER A 1 255 ? -18.058 8.238 24.152 1.00 67.00 255 SER A N 1
ATOM 2073 C CA . SER A 1 255 ? -16.656 8.597 24.310 1.00 67.00 255 SER A CA 1
ATOM 2074 C C . SER A 1 255 ? -16.112 9.426 23.140 1.00 67.00 255 SER A C 1
ATOM 2076 O O . SER A 1 255 ? -16.440 9.233 21.964 1.00 67.00 255 SER A O 1
ATOM 2078 N N . ALA A 1 256 ? -15.174 10.311 23.475 1.00 70.25 256 ALA A N 1
ATOM 2079 C CA . ALA A 1 256 ? -14.333 11.049 22.535 1.00 70.25 256 ALA A CA 1
ATOM 2080 C C . ALA A 1 256 ? -13.617 10.162 21.501 1.00 70.25 256 ALA A C 1
ATOM 2082 O O . ALA A 1 256 ? -13.292 10.620 20.404 1.00 70.25 256 ALA A O 1
ATOM 2083 N N . TYR A 1 257 ? -13.353 8.905 21.868 1.00 75.94 257 TYR A N 1
ATOM 2084 C CA . TYR A 1 257 ? -12.703 7.909 21.028 1.00 75.94 257 TYR A CA 1
ATOM 2085 C C . TYR A 1 257 ? -13.441 7.741 19.695 1.00 75.94 257 TYR A C 1
ATOM 2087 O O . TYR A 1 257 ? -12.821 7.846 18.637 1.00 75.94 257 TYR A O 1
ATOM 2095 N N . ASN A 1 258 ? -14.768 7.579 19.739 1.00 72.88 258 ASN A N 1
ATOM 2096 C CA . ASN A 1 258 ? -15.574 7.340 18.542 1.00 72.88 258 ASN A CA 1
ATOM 2097 C C . ASN A 1 258 ? -15.543 8.544 17.600 1.00 72.88 258 ASN A C 1
ATOM 2099 O O . ASN A 1 258 ? -15.294 8.373 16.414 1.00 72.88 258 ASN A O 1
ATOM 2103 N N . VAL A 1 259 ? -15.704 9.765 18.123 1.00 74.94 259 VAL A N 1
ATOM 2104 C CA . VAL A 1 259 ? -15.676 11.001 17.317 1.00 74.94 259 VAL A CA 1
ATOM 2105 C C . VAL A 1 259 ? -14.335 11.152 16.594 1.00 74.94 259 VAL A C 1
ATOM 2107 O O . VAL A 1 259 ? -14.285 11.397 15.389 1.00 74.94 259 VAL A O 1
ATOM 2110 N N . ARG A 1 260 ? -13.222 10.942 17.301 1.00 80.12 260 ARG A N 1
ATOM 2111 C CA . ARG A 1 260 ? -11.879 11.024 16.706 1.00 80.12 260 ARG A CA 1
ATOM 2112 C C . ARG A 1 260 ? -11.641 9.910 15.682 1.00 80.12 260 ARG A C 1
ATOM 2114 O O . ARG A 1 260 ? -11.032 10.168 14.643 1.00 80.12 260 ARG A O 1
ATOM 2121 N N . ALA A 1 261 ? -12.158 8.706 15.940 1.00 80.75 261 ALA A N 1
ATOM 2122 C CA . ALA A 1 261 ? -12.150 7.597 14.990 1.00 80.75 261 ALA A CA 1
ATOM 2123 C C . ALA A 1 261 ? -12.958 7.902 13.722 1.00 80.75 261 ALA A C 1
ATOM 2125 O O . ALA A 1 261 ? -12.460 7.590 12.641 1.00 80.75 261 ALA A O 1
ATOM 2126 N N . VAL A 1 262 ? -14.110 8.592 13.812 1.00 80.88 262 VAL A N 1
ATOM 2127 C CA . VAL A 1 262 ? -14.851 9.081 12.627 1.00 80.88 262 VAL A CA 1
ATOM 2128 C C . VAL A 1 262 ? -13.937 9.944 11.773 1.00 80.88 262 VAL A C 1
ATOM 2130 O O . VAL A 1 262 ? -13.793 9.687 10.585 1.00 80.88 262 VAL A O 1
ATOM 2133 N N . HIS A 1 263 ? -13.321 10.978 12.352 1.00 84.94 263 HIS A N 1
ATOM 2134 C CA . HIS A 1 263 ? -12.546 11.941 11.568 1.00 84.94 263 HIS A CA 1
ATOM 2135 C C . HIS A 1 263 ? -11.321 11.301 10.916 1.00 84.94 263 HIS A C 1
ATOM 2137 O O . HIS A 1 263 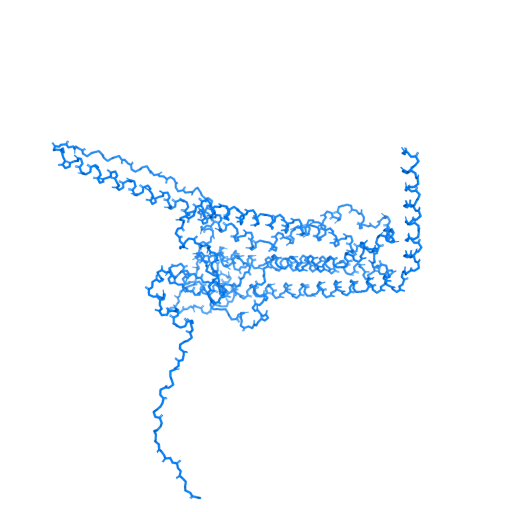? -11.048 11.567 9.744 1.00 84.94 263 HIS A O 1
ATOM 2143 N N . PHE A 1 264 ? -10.628 10.417 11.637 1.00 89.56 264 PHE A N 1
ATOM 2144 C CA . PHE A 1 264 ? -9.519 9.648 11.081 1.00 89.56 264 PHE A CA 1
ATOM 2145 C C . PHE A 1 264 ? -9.973 8.722 9.944 1.00 89.56 264 PHE A C 1
ATOM 2147 O O . PHE A 1 264 ? -9.402 8.766 8.853 1.00 89.56 264 PHE A O 1
ATOM 2154 N N . ALA A 1 265 ? -11.020 7.919 10.168 1.00 89.00 265 ALA A N 1
ATOM 2155 C CA . ALA A 1 265 ? -11.561 7.013 9.157 1.00 89.00 265 ALA A CA 1
ATOM 2156 C C . ALA A 1 265 ? -12.079 7.782 7.935 1.00 89.00 265 ALA A C 1
ATOM 2158 O O . ALA A 1 265 ? -11.836 7.368 6.807 1.00 89.00 265 ALA A O 1
ATOM 2159 N N . ASN A 1 266 ? -12.706 8.941 8.142 1.00 88.44 266 ASN A N 1
ATOM 2160 C CA . ASN A 1 266 ? -13.191 9.797 7.068 1.00 88.44 266 ASN A CA 1
ATOM 2161 C C . ASN A 1 266 ? -12.029 10.304 6.195 1.00 88.44 266 ASN A C 1
ATOM 2163 O O . ASN A 1 266 ? -12.044 10.116 4.980 1.00 88.44 266 ASN A O 1
ATOM 2167 N N . GLY A 1 267 ? -10.964 10.838 6.806 1.00 89.75 267 GLY A N 1
ATOM 2168 C CA . GLY A 1 267 ? -9.766 11.262 6.071 1.00 89.75 267 GLY A CA 1
ATOM 2169 C C . GLY A 1 267 ? -9.105 10.123 5.284 1.00 89.75 267 GLY A C 1
ATOM 2170 O O . GLY A 1 267 ? -8.774 10.282 4.108 1.00 89.75 267 GLY A O 1
ATOM 2171 N N . LEU A 1 268 ? -8.972 8.943 5.900 1.00 92.88 268 LEU A N 1
ATOM 2172 C CA . LEU A 1 268 ? -8.467 7.736 5.234 1.00 92.88 268 LEU A CA 1
ATOM 2173 C C . LEU A 1 268 ? -9.370 7.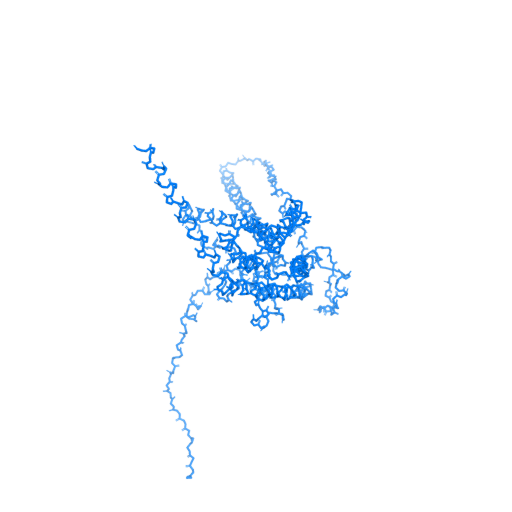314 4.060 1.00 92.88 268 LEU A C 1
ATOM 2175 O O . LEU A 1 268 ? -8.878 6.970 2.979 1.00 92.88 268 LEU A O 1
ATOM 2179 N N . SER A 1 269 ? -10.689 7.364 4.255 1.00 91.06 269 SER A N 1
ATOM 2180 C CA . SER A 1 269 ? -11.681 6.969 3.255 1.00 91.06 269 SER A CA 1
ATOM 2181 C C . SER A 1 269 ? -11.677 7.894 2.043 1.00 91.06 269 SER A C 1
ATOM 2183 O O . SER A 1 269 ? -11.663 7.391 0.926 1.00 91.06 269 SER A O 1
ATOM 2185 N N . HIS A 1 270 ? -11.570 9.215 2.224 1.00 92.56 270 HIS A N 1
ATOM 2186 C CA . HIS A 1 270 ? -11.530 10.164 1.111 1.00 92.56 270 HIS A CA 1
ATOM 2187 C C . HIS A 1 270 ? -10.348 9.904 0.179 1.00 92.56 270 HIS A C 1
ATOM 2189 O O . HIS A 1 270 ? -10.524 9.835 -1.036 1.00 92.56 270 HIS A O 1
ATOM 2195 N N . VAL A 1 271 ? -9.151 9.690 0.731 1.00 93.06 271 VAL A N 1
ATOM 2196 C CA . VAL A 1 271 ? -7.975 9.371 -0.091 1.00 93.06 271 VAL A CA 1
ATOM 2197 C C . VAL A 1 271 ? -8.154 8.036 -0.813 1.00 93.06 271 VAL A C 1
ATOM 2199 O O . VAL A 1 271 ? -7.864 7.928 -2.006 1.00 93.06 271 VAL A O 1
ATOM 2202 N N . THR A 1 272 ? -8.688 7.032 -0.113 1.00 90.44 272 THR A N 1
ATOM 2203 C CA . THR A 1 272 ? -8.964 5.710 -0.691 1.00 90.44 272 THR A CA 1
ATOM 2204 C C . THR A 1 272 ? -9.993 5.800 -1.824 1.00 90.44 272 THR A C 1
ATOM 2206 O O . THR A 1 272 ? -9.783 5.228 -2.890 1.00 90.44 272 THR A O 1
ATOM 2209 N N . MET A 1 273 ? -11.071 6.566 -1.639 1.00 89.19 273 MET A N 1
ATOM 2210 C CA . MET A 1 273 ? -12.131 6.779 -2.627 1.00 89.19 273 MET A CA 1
ATOM 2211 C C . MET A 1 273 ? -11.630 7.515 -3.864 1.00 89.19 273 MET A C 1
ATOM 2213 O O . MET A 1 273 ? -11.911 7.071 -4.975 1.00 89.19 273 MET A O 1
ATOM 2217 N N . ILE A 1 274 ? -10.866 8.601 -3.692 1.00 88.88 274 ILE A N 1
ATOM 2218 C CA . ILE A 1 274 ? -10.266 9.343 -4.813 1.00 88.88 274 ILE A CA 1
ATOM 2219 C C . ILE A 1 274 ? -9.422 8.393 -5.667 1.00 88.88 274 ILE A C 1
ATOM 2221 O O . ILE A 1 274 ? -9.549 8.367 -6.892 1.00 88.88 274 ILE A O 1
ATOM 2225 N N . TYR A 1 275 ? -8.601 7.563 -5.021 1.00 87.94 275 TYR A N 1
ATOM 2226 C CA . TYR A 1 275 ? -7.783 6.587 -5.725 1.00 87.94 275 TYR A CA 1
ATOM 2227 C C . TYR A 1 275 ? -8.608 5.517 -6.446 1.00 87.94 275 TYR A C 1
ATOM 2229 O O . TYR A 1 275 ? -8.359 5.234 -7.618 1.00 87.94 275 TYR A O 1
ATOM 2237 N N . VAL A 1 276 ? -9.591 4.920 -5.767 1.00 87.50 276 VAL A N 1
ATOM 2238 C CA . VAL A 1 276 ? -10.461 3.900 -6.368 1.00 87.50 276 VAL A CA 1
ATOM 2239 C C . VAL A 1 276 ? -11.219 4.480 -7.562 1.00 87.50 276 VAL A C 1
ATOM 2241 O O . VAL A 1 276 ? -11.248 3.845 -8.613 1.00 87.50 276 VAL A O 1
ATOM 2244 N N . GLY A 1 277 ? -11.748 5.701 -7.448 1.00 85.88 277 GLY A N 1
ATOM 2245 C CA . GLY A 1 277 ? -12.405 6.404 -8.549 1.00 85.88 277 GLY A CA 1
ATOM 2246 C C . GLY A 1 277 ? -11.481 6.594 -9.753 1.00 85.88 277 GLY A C 1
ATOM 2247 O O . GLY A 1 277 ? -11.858 6.268 -10.877 1.00 85.88 277 GLY A O 1
ATOM 2248 N N . TRP A 1 278 ? -10.237 7.024 -9.521 1.00 83.75 278 TRP A N 1
ATOM 2249 C CA . TRP A 1 278 ? -9.234 7.152 -10.581 1.00 83.75 278 TRP A CA 1
ATOM 2250 C C . TRP A 1 278 ? -8.900 5.805 -11.242 1.00 83.75 278 TRP A C 1
ATOM 2252 O O . TRP A 1 278 ? -8.824 5.702 -12.467 1.00 83.75 278 TRP A O 1
ATOM 2262 N N . ARG A 1 279 ? -8.748 4.743 -10.443 1.00 83.00 279 ARG A N 1
ATOM 2263 C CA . ARG A 1 279 ? -8.496 3.384 -10.942 1.00 83.00 279 ARG A CA 1
ATOM 2264 C C . ARG A 1 279 ? -9.647 2.884 -11.819 1.00 83.00 279 ARG A C 1
ATOM 2266 O O . ARG A 1 279 ? -9.395 2.344 -12.893 1.00 83.00 279 ARG A O 1
ATOM 2273 N N . VAL A 1 280 ? -10.892 3.086 -11.388 1.00 83.75 280 VAL A N 1
ATOM 2274 C CA . VAL A 1 280 ? -12.092 2.735 -12.164 1.00 83.75 280 VAL A CA 1
ATOM 2275 C C . VAL A 1 280 ? -12.132 3.515 -13.478 1.00 83.75 280 VAL A C 1
ATOM 2277 O O . VAL A 1 280 ? -12.339 2.909 -14.526 1.00 83.75 280 VAL A O 1
ATOM 2280 N N . ALA A 1 281 ? -11.857 4.822 -13.452 1.00 80.75 281 ALA A N 1
ATOM 2281 C CA . ALA A 1 281 ? -11.831 5.649 -14.658 1.00 80.75 281 ALA A CA 1
ATOM 2282 C C . ALA A 1 281 ? -10.814 5.143 -15.697 1.00 80.75 281 ALA A C 1
ATOM 2284 O O . ALA A 1 281 ? -11.135 5.071 -16.882 1.00 80.75 281 ALA A O 1
ATOM 2285 N N . ILE A 1 282 ? -9.617 4.728 -15.263 1.00 78.62 282 ILE A N 1
ATOM 2286 C CA . ILE A 1 282 ? -8.607 4.137 -16.156 1.00 78.62 282 ILE A CA 1
ATOM 2287 C C . ILE A 1 282 ? -9.094 2.822 -16.760 1.00 78.62 282 ILE A C 1
ATOM 2289 O O . ILE A 1 282 ? -8.969 2.631 -17.968 1.00 78.62 282 ILE A O 1
ATOM 2293 N N . TYR A 1 283 ? -9.656 1.921 -15.951 1.00 76.06 283 TYR A N 1
ATOM 2294 C CA . TYR A 1 283 ? -10.178 0.655 -16.470 1.00 76.06 283 TYR A CA 1
ATOM 2295 C C . TYR A 1 283 ? -11.301 0.873 -17.480 1.00 76.06 283 TYR A C 1
ATOM 2297 O O . TYR A 1 283 ? -11.303 0.236 -18.529 1.00 76.06 283 TYR A O 1
ATOM 2305 N N . LEU A 1 284 ? -12.226 1.793 -17.200 1.00 76.31 284 LEU A N 1
ATOM 2306 C CA . LEU A 1 284 ? -13.298 2.139 -18.131 1.00 76.31 284 LEU A CA 1
ATOM 2307 C C . LEU A 1 284 ? -12.743 2.732 -19.431 1.00 76.31 284 LEU A C 1
ATOM 2309 O O . LEU A 1 284 ? -13.188 2.343 -20.507 1.00 76.31 284 LEU A O 1
ATOM 2313 N N . ALA A 1 285 ? -11.742 3.612 -19.354 1.00 72.69 285 ALA A N 1
ATOM 2314 C CA . ALA A 1 285 ? -11.085 4.170 -20.534 1.00 72.69 285 ALA A CA 1
ATOM 2315 C C . ALA A 1 285 ? -10.378 3.091 -21.376 1.00 72.69 285 ALA A C 1
ATOM 2317 O O . ALA A 1 285 ? -10.429 3.131 -22.606 1.00 72.69 285 ALA A O 1
ATOM 2318 N N . GLU A 1 286 ? -9.746 2.109 -20.733 1.00 67.19 286 GLU A N 1
ATOM 2319 C CA . GLU A 1 286 ? -9.087 0.992 -21.414 1.00 67.19 286 GLU A CA 1
ATOM 2320 C C . GLU A 1 286 ? -10.104 0.029 -22.048 1.00 67.19 286 GLU A C 1
ATOM 2322 O O . GLU A 1 286 ? -9.947 -0.358 -23.206 1.00 67.19 286 GLU A O 1
ATOM 2327 N N . LEU A 1 287 ? -11.192 -0.299 -21.343 1.00 69.06 287 LEU A N 1
ATOM 2328 C CA . LEU A 1 287 ? -12.303 -1.085 -21.893 1.00 69.06 287 LEU A CA 1
ATOM 2329 C C . LEU A 1 287 ? -12.944 -0.385 -23.098 1.00 69.06 287 LEU A C 1
ATOM 2331 O O . LEU A 1 287 ? -13.163 -1.018 -24.129 1.00 69.06 287 LEU A O 1
ATOM 2335 N N . TRP A 1 288 ? -13.173 0.926 -23.001 1.00 70.19 288 TRP A N 1
ATOM 2336 C CA . TRP A 1 288 ? -13.676 1.751 -24.101 1.00 70.19 288 TRP A CA 1
ATOM 2337 C C . TRP A 1 288 ? -12.717 1.769 -25.298 1.00 70.19 288 TRP A C 1
ATOM 2339 O O . TRP A 1 288 ? -13.118 1.670 -26.455 1.00 70.19 288 TRP A O 1
ATOM 2349 N N . ARG A 1 289 ? -11.407 1.849 -25.050 1.00 63.28 289 ARG A N 1
ATOM 2350 C CA . ARG A 1 289 ? -10.402 1.776 -26.116 1.00 63.28 289 ARG A CA 1
ATOM 2351 C C . ARG 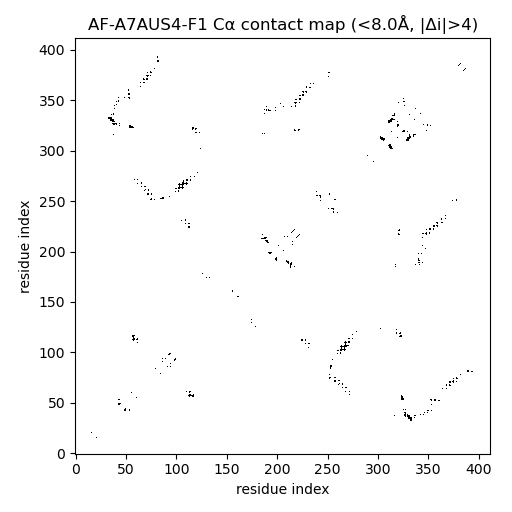A 1 289 ? -10.409 0.419 -26.824 1.00 63.28 289 ARG A C 1
ATOM 2353 O O . ARG A 1 289 ? -10.213 0.384 -28.042 1.00 63.28 289 ARG A O 1
ATOM 2360 N N . ARG A 1 290 ? -10.591 -0.672 -26.071 1.00 62.72 290 ARG A N 1
ATOM 2361 C CA . ARG A 1 290 ? -10.697 -2.038 -26.607 1.00 62.72 290 ARG A CA 1
ATOM 2362 C C . ARG A 1 290 ? -11.956 -2.216 -27.442 1.00 62.72 290 ARG A C 1
ATOM 2364 O O . ARG A 1 290 ? -11.864 -2.800 -28.514 1.00 62.72 290 ARG A O 1
ATOM 2371 N N . SER A 1 291 ? -13.094 -1.681 -26.998 1.00 65.94 291 SER A N 1
ATOM 2372 C CA . SER A 1 291 ? -14.341 -1.770 -27.767 1.00 65.94 291 SER A CA 1
ATOM 2373 C C . SER A 1 291 ? -14.266 -1.005 -29.093 1.00 65.94 291 SER A C 1
ATOM 2375 O O . SER A 1 291 ? -14.785 -1.484 -30.095 1.00 65.94 291 SER A O 1
ATOM 2377 N N . LEU A 1 292 ? -13.565 0.134 -29.133 1.00 59.28 292 LEU A N 1
ATOM 2378 C CA . LEU A 1 292 ? -13.377 0.924 -30.357 1.00 59.28 292 LEU A CA 1
ATOM 2379 C C . LEU A 1 292 ? -12.365 0.334 -31.352 1.00 59.28 292 LEU A C 1
ATOM 2381 O O . LEU A 1 292 ? -12.403 0.678 -32.529 1.00 59.28 292 LEU A O 1
ATOM 2385 N N . ASN A 1 293 ? -11.440 -0.519 -30.906 1.00 52.53 293 ASN A N 1
ATOM 2386 C CA . ASN A 1 293 ? -10.398 -1.101 -31.754 1.00 52.53 293 ASN A CA 1
ATOM 2387 C C . ASN A 1 293 ? -10.483 -2.632 -31.726 1.00 52.53 293 ASN A C 1
ATOM 2389 O O . ASN A 1 293 ? -9.625 -3.299 -31.144 1.00 52.53 293 ASN A O 1
ATOM 2393 N N . SER A 1 294 ? -11.498 -3.185 -32.394 1.00 46.50 294 SER A N 1
ATOM 2394 C CA . SER A 1 294 ? -11.749 -4.632 -32.499 1.00 46.50 294 SER A CA 1
ATOM 2395 C C . SER A 1 294 ? -10.607 -5.440 -33.144 1.00 46.50 294 SER A C 1
ATOM 2397 O O . SER A 1 294 ? -10.574 -6.657 -32.996 1.00 46.50 294 SER A O 1
ATOM 2399 N N . ASN A 1 295 ? -9.639 -4.777 -33.792 1.00 45.28 295 ASN A N 1
ATOM 2400 C CA . ASN A 1 295 ? -8.531 -5.393 -34.538 1.00 45.28 295 ASN A CA 1
ATOM 2401 C C . ASN A 1 295 ? -7.134 -5.175 -33.919 1.00 45.28 295 ASN A C 1
ATOM 2403 O O . ASN A 1 295 ? -6.119 -5.287 -34.611 1.00 45.28 295 ASN A O 1
ATOM 2407 N N . LEU A 1 296 ? -7.025 -4.837 -32.630 1.00 45.22 296 LEU A N 1
ATOM 2408 C CA . LEU A 1 296 ? -5.709 -4.775 -31.982 1.00 45.22 296 LEU A CA 1
ATOM 2409 C C . LEU A 1 296 ? -5.122 -6.184 -31.804 1.00 45.22 296 LEU A C 1
ATOM 2411 O O . LEU A 1 296 ? -5.745 -7.061 -31.212 1.00 45.22 296 LEU A O 1
ATOM 2415 N N . ASN A 1 297 ? -3.892 -6.367 -32.297 1.00 38.78 297 ASN A N 1
ATOM 2416 C CA . ASN A 1 297 ? -3.127 -7.609 -32.192 1.00 38.78 297 ASN A CA 1
ATOM 2417 C C . ASN A 1 297 ? -3.141 -8.139 -30.732 1.00 38.78 297 ASN A C 1
ATOM 2419 O O . ASN A 1 297 ? -2.797 -7.383 -29.814 1.00 38.78 297 ASN A O 1
ATOM 2423 N N . PRO A 1 298 ? -3.530 -9.409 -30.494 1.00 46.75 298 PRO A N 1
ATOM 2424 C CA . PRO A 1 298 ? -3.728 -9.977 -29.157 1.00 46.75 298 PRO A CA 1
ATOM 2425 C C . PRO A 1 298 ? -2.479 -9.967 -28.265 1.00 46.75 298 PRO A C 1
ATOM 2427 O O . PRO A 1 298 ? -2.623 -10.034 -27.047 1.00 46.75 298 PRO A O 1
ATOM 2430 N N . ARG A 1 299 ? -1.277 -9.789 -28.835 1.00 40.00 299 ARG A N 1
ATOM 2431 C CA . ARG A 1 299 ? -0.019 -9.589 -28.087 1.00 40.00 299 ARG A CA 1
ATOM 2432 C C . ARG A 1 299 ? 0.066 -8.255 -27.326 1.00 40.00 299 ARG A C 1
ATOM 2434 O O . ARG A 1 299 ? 1.052 -8.001 -26.648 1.00 40.00 299 ARG A O 1
ATOM 2441 N N . PHE A 1 300 ? -0.940 -7.389 -27.448 1.00 41.03 300 PHE A N 1
ATOM 2442 C CA . PHE A 1 300 ? -1.025 -6.110 -26.737 1.00 41.03 300 PHE A CA 1
ATOM 2443 C C . PHE A 1 300 ? -2.059 -6.087 -25.607 1.00 41.03 300 PHE A C 1
ATOM 2445 O O . PHE A 1 300 ? -2.417 -5.003 -25.135 1.00 41.03 300 PHE A O 1
ATOM 2452 N N . LYS A 1 301 ? -2.569 -7.255 -25.207 1.00 42.84 301 LYS A N 1
ATOM 2453 C CA . LYS A 1 301 ? -3.406 -7.386 -24.014 1.00 42.84 301 LYS A CA 1
ATOM 2454 C C . LYS A 1 301 ? -2.532 -7.123 -22.776 1.00 42.84 301 LYS A C 1
ATOM 2456 O O . LYS A 1 301 ? -1.368 -7.457 -22.781 1.00 42.84 301 LYS A O 1
ATOM 2461 N N . ASP A 1 302 ? -3.081 -6.415 -21.801 1.00 46.81 302 ASP A N 1
ATOM 2462 C CA . ASP A 1 302 ? -2.654 -6.225 -20.402 1.00 46.81 302 ASP A CA 1
ATOM 2463 C C . ASP A 1 302 ? -1.164 -6.352 -19.994 1.00 46.81 302 ASP A C 1
ATOM 2465 O O . ASP A 1 302 ? -0.649 -7.430 -19.748 1.00 46.81 302 ASP A O 1
ATOM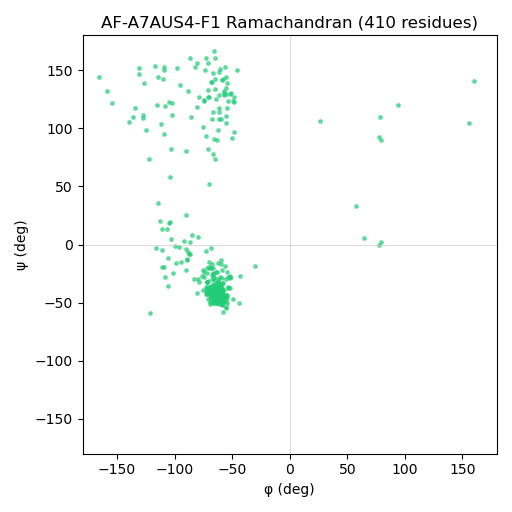 2469 N N . GLU A 1 303 ? -0.509 -5.217 -19.715 1.00 51.69 303 GLU A N 1
ATOM 2470 C CA . GLU A 1 303 ? 0.868 -5.152 -19.174 1.00 51.69 303 GLU A CA 1
ATOM 2471 C C . GLU A 1 303 ? 1.039 -5.800 -17.787 1.00 51.69 303 GLU A C 1
ATOM 2473 O O . GLU A 1 303 ? 2.159 -6.112 -17.398 1.00 51.69 303 GLU A O 1
ATOM 2478 N N . PHE A 1 304 ? -0.055 -6.051 -17.063 1.00 50.41 304 PHE A N 1
ATOM 2479 C CA . PHE A 1 304 ? -0.073 -6.965 -15.922 1.00 50.41 304 PHE A CA 1
ATOM 2480 C C . PHE A 1 304 ? -0.716 -8.274 -16.350 1.00 50.41 304 PHE A C 1
ATOM 2482 O O . PHE A 1 304 ? -1.901 -8.516 -16.114 1.00 50.41 304 PHE A O 1
ATOM 2489 N N . HIS A 1 305 ? 0.080 -9.121 -16.985 1.00 58.69 305 HIS A N 1
ATOM 2490 C CA . HIS A 1 305 ? -0.329 -10.489 -17.228 1.00 58.69 305 HIS A CA 1
ATOM 2491 C C . HIS A 1 305 ? -0.105 -11.307 -15.972 1.00 58.69 305 HIS A C 1
ATOM 2493 O O . HIS A 1 305 ? 1.030 -11.473 -15.518 1.00 58.69 305 HIS A O 1
ATOM 2499 N N . HIS A 1 306 ? -1.198 -11.839 -15.436 1.00 61.62 306 HIS A N 1
ATOM 2500 C CA . HIS A 1 306 ? -1.107 -13.002 -14.578 1.00 61.62 306 HIS A CA 1
ATOM 2501 C C . HIS A 1 306 ? -0.643 -14.168 -15.443 1.00 61.62 306 HIS A C 1
ATOM 2503 O O . HIS A 1 306 ? -1.325 -14.578 -16.381 1.00 61.62 306 HIS A O 1
ATOM 2509 N N . LEU A 1 307 ? 0.557 -14.645 -15.158 1.00 63.88 307 LEU A N 1
ATOM 2510 C CA . LEU A 1 307 ? 1.092 -15.859 -15.737 1.00 63.88 307 LEU A CA 1
ATOM 2511 C C . LEU A 1 307 ? 0.340 -17.066 -15.150 1.00 63.88 307 LEU A C 1
ATOM 2513 O O . LEU A 1 307 ? -0.177 -16.970 -14.033 1.00 63.88 307 LEU A O 1
ATOM 2517 N N . PRO A 1 308 ? 0.308 -18.216 -15.848 1.00 54.38 308 PRO A N 1
ATOM 2518 C CA . PRO A 1 308 ? -0.363 -19.430 -15.366 1.00 54.38 308 PRO A CA 1
ATOM 2519 C C . PRO A 1 308 ? 0.099 -19.870 -13.967 1.00 54.38 308 PRO A C 1
ATOM 2521 O O . PRO A 1 308 ? -0.667 -20.422 -13.188 1.00 54.38 308 PRO A O 1
ATOM 2524 N N . ASN A 1 309 ? 1.341 -19.540 -13.604 1.00 66.56 309 ASN A N 1
ATOM 2525 C CA . ASN A 1 309 ? 1.933 -19.804 -12.292 1.00 66.56 309 ASN A CA 1
ATOM 2526 C C . ASN A 1 309 ? 1.518 -18.800 -11.185 1.00 66.56 309 ASN A C 1
ATOM 2528 O O . ASN A 1 309 ? 2.088 -18.822 -10.092 1.00 66.56 309 ASN A O 1
ATOM 2532 N N . GLY A 1 310 ? 0.578 -17.889 -11.462 1.00 69.38 310 GLY A N 1
ATOM 2533 C CA . GLY A 1 310 ? 0.073 -16.876 -10.531 1.00 69.38 310 GLY A CA 1
ATOM 2534 C C . GLY A 1 310 ? 0.962 -15.637 -10.353 1.00 69.38 310 GLY A C 1
ATOM 2535 O O . GLY A 1 310 ? 0.624 -14.761 -9.552 1.00 69.38 310 GLY A O 1
ATOM 2536 N N . ARG A 1 311 ? 2.090 -15.532 -11.072 1.00 78.31 311 ARG A N 1
ATOM 2537 C CA . ARG A 1 311 ? 3.001 -14.371 -11.023 1.00 78.31 311 ARG A CA 1
ATOM 2538 C C . ARG A 1 311 ? 2.578 -13.272 -11.988 1.00 78.31 311 ARG A C 1
ATOM 2540 O O . ARG A 1 311 ? 1.830 -13.515 -12.926 1.00 78.31 311 ARG A O 1
ATOM 2547 N N . GLU A 1 312 ? 3.065 -12.057 -11.762 1.00 80.69 312 GLU A N 1
ATOM 2548 C CA . GLU A 1 312 ? 2.773 -10.903 -12.618 1.00 80.69 312 GLU A CA 1
ATOM 2549 C C . GLU A 1 312 ? 3.977 -10.562 -13.502 1.00 80.69 312 GLU A C 1
ATOM 2551 O O . GLU A 1 312 ? 5.068 -10.290 -13.002 1.00 80.69 312 GLU A O 1
ATOM 2556 N N . LEU A 1 313 ? 3.793 -10.548 -14.822 1.00 75.75 313 LEU A N 1
ATOM 2557 C CA . LEU A 1 313 ? 4.805 -10.010 -15.731 1.00 75.75 313 LEU A CA 1
ATOM 2558 C C . LEU A 1 313 ? 4.864 -8.484 -15.583 1.00 75.75 313 LEU A C 1
ATOM 2560 O O . LEU A 1 313 ? 3.828 -7.824 -15.606 1.00 75.75 313 LEU A O 1
ATOM 2564 N N . ILE A 1 314 ? 6.068 -7.925 -15.461 1.00 72.25 314 ILE A N 1
ATOM 2565 C CA . ILE A 1 314 ? 6.311 -6.481 -15.536 1.00 72.25 314 ILE A CA 1
ATOM 2566 C C . ILE A 1 314 ? 7.395 -6.197 -16.574 1.00 72.25 314 ILE A C 1
ATOM 2568 O O . ILE A 1 314 ? 8.410 -6.885 -16.665 1.00 72.25 314 ILE A O 1
ATOM 2572 N N . SER A 1 315 ? 7.193 -5.151 -17.360 1.00 66.31 315 SER A N 1
ATOM 2573 C CA . SER A 1 315 ? 8.136 -4.720 -18.397 1.00 66.31 315 SER A CA 1
ATOM 2574 C C . SER A 1 315 ? 9.362 -4.000 -17.825 1.00 66.31 315 SER A C 1
ATOM 2576 O O . SER A 1 315 ? 10.435 -4.062 -18.423 1.00 66.31 315 SER A O 1
ATOM 2578 N N . GLU A 1 316 ? 9.231 -3.359 -16.657 1.00 71.19 316 GLU A N 1
ATOM 2579 C CA . GLU A 1 316 ? 10.301 -2.580 -16.028 1.00 71.19 316 GLU A CA 1
ATOM 2580 C C . GLU A 1 316 ? 10.558 -3.008 -14.569 1.00 71.19 316 GLU A C 1
ATOM 2582 O O . GLU A 1 316 ? 9.738 -2.735 -13.686 1.00 71.19 316 GLU A O 1
ATOM 2587 N N . PRO A 1 317 ? 11.720 -3.621 -14.266 1.00 73.62 317 PRO A N 1
ATOM 2588 C CA . PRO A 1 317 ? 11.989 -4.182 -12.943 1.00 73.62 317 PRO A CA 1
ATOM 2589 C C . PRO A 1 317 ? 12.044 -3.152 -11.811 1.00 73.62 317 PRO A C 1
ATOM 2591 O O . PRO A 1 317 ? 11.831 -3.507 -10.656 1.00 73.62 317 PRO A O 1
ATOM 2594 N N . MET A 1 318 ? 12.327 -1.879 -12.112 1.00 76.50 318 MET A N 1
ATOM 2595 C CA . MET A 1 318 ? 12.418 -0.800 -11.111 1.00 76.50 318 MET A CA 1
ATOM 2596 C C . MET A 1 318 ? 11.135 -0.589 -10.334 1.00 76.50 318 MET A C 1
ATOM 2598 O O . MET A 1 318 ? 11.174 -0.366 -9.125 1.00 76.50 318 MET A O 1
ATOM 2602 N N . PHE A 1 319 ? 9.995 -0.777 -10.985 1.00 75.19 319 PHE A N 1
ATOM 2603 C CA . PHE A 1 319 ? 8.710 -0.592 -10.339 1.00 75.19 319 PHE A CA 1
ATOM 2604 C C . PHE A 1 319 ? 8.397 -1.696 -9.329 1.00 75.19 319 PHE A C 1
ATOM 2606 O O . PHE A 1 319 ? 7.695 -1.424 -8.355 1.00 75.19 319 PHE A O 1
ATOM 2613 N N . ALA A 1 320 ? 8.976 -2.897 -9.462 1.00 81.75 320 ALA A N 1
ATOM 2614 C CA . ALA A 1 320 ? 8.811 -3.958 -8.464 1.00 81.75 320 ALA A CA 1
ATOM 2615 C C . ALA A 1 320 ? 9.296 -3.553 -7.067 1.00 81.75 320 ALA A C 1
ATOM 2617 O O . ALA A 1 320 ? 8.772 -4.055 -6.079 1.00 81.75 320 ALA A O 1
ATOM 2618 N N . PHE A 1 321 ? 10.276 -2.649 -6.980 1.00 84.50 321 PHE A N 1
ATOM 2619 C CA . PHE A 1 321 ? 10.841 -2.186 -5.709 1.00 84.50 321 PHE A CA 1
ATOM 2620 C C . PHE A 1 321 ? 10.074 -1.007 -5.097 1.00 84.50 321 PHE A C 1
ATOM 2622 O O . PHE A 1 321 ? 10.344 -0.617 -3.965 1.00 84.50 321 PHE A O 1
ATOM 2629 N N . ILE A 1 322 ? 9.120 -0.436 -5.833 1.00 83.44 322 ILE A N 1
ATOM 2630 C CA . ILE A 1 322 ? 8.289 0.692 -5.389 1.00 83.44 322 ILE A CA 1
ATOM 2631 C C . ILE A 1 322 ? 6.871 0.212 -5.044 1.00 83.44 322 ILE A C 1
ATOM 2633 O O . ILE A 1 322 ? 6.235 0.711 -4.108 1.00 83.44 322 ILE A O 1
ATOM 2637 N N . MET A 1 323 ? 6.376 -0.767 -5.804 1.00 85.25 323 MET A N 1
ATOM 2638 C CA . MET A 1 323 ? 5.065 -1.378 -5.617 1.00 85.25 323 MET A CA 1
ATOM 2639 C C . MET A 1 323 ? 4.957 -2.149 -4.289 1.00 85.25 323 MET A C 1
ATOM 2641 O O . MET A 1 323 ? 5.934 -2.403 -3.591 1.00 85.25 323 MET A O 1
ATOM 2645 N N . ASP A 1 324 ? 3.728 -2.508 -3.909 1.00 87.44 324 ASP A N 1
ATOM 2646 C CA . ASP A 1 324 ? 3.460 -3.130 -2.606 1.00 87.44 324 ASP A CA 1
ATOM 2647 C C . ASP A 1 324 ? 3.950 -4.583 -2.501 1.00 87.44 324 ASP A C 1
ATOM 2649 O O . ASP A 1 324 ? 4.288 -5.035 -1.405 1.00 87.44 324 ASP A O 1
ATOM 2653 N N . LYS A 1 325 ? 3.932 -5.349 -3.596 1.00 88.56 325 LYS A N 1
ATOM 2654 C CA . LYS A 1 325 ? 4.222 -6.791 -3.552 1.00 88.56 325 LYS A CA 1
ATOM 2655 C C . LYS A 1 325 ? 5.718 -7.070 -3.516 1.00 88.56 325 LYS A C 1
ATOM 2657 O O . LYS A 1 325 ? 6.528 -6.264 -3.962 1.00 88.56 325 LYS A O 1
ATOM 2662 N N . CYS A 1 326 ? 6.084 -8.235 -2.995 1.00 88.69 326 CYS A N 1
ATOM 2663 C CA . CYS A 1 326 ? 7.474 -8.662 -2.963 1.00 88.69 326 CYS A CA 1
ATOM 2664 C C . CYS A 1 326 ? 8.014 -8.867 -4.392 1.00 88.69 326 CYS A C 1
ATOM 2666 O O . CYS A 1 326 ? 7.304 -9.447 -5.219 1.00 88.69 326 CYS A O 1
ATOM 2668 N N . PRO A 1 327 ? 9.283 -8.512 -4.680 1.00 87.00 327 PRO A N 1
ATOM 2669 C CA . PRO A 1 327 ? 9.894 -8.723 -5.994 1.00 87.00 327 PRO A CA 1
ATOM 2670 C C . PRO A 1 327 ? 9.791 -10.153 -6.547 1.00 87.00 327 PRO A C 1
ATOM 2672 O O . PRO A 1 327 ? 9.762 -10.333 -7.757 1.00 87.00 327 PRO A O 1
ATOM 2675 N N . CYS A 1 328 ? 9.689 -11.176 -5.690 1.00 86.75 328 CYS A N 1
ATOM 2676 C CA . CYS A 1 328 ? 9.543 -12.571 -6.125 1.00 86.75 328 CYS A CA 1
ATOM 2677 C C . CYS A 1 328 ? 8.170 -12.928 -6.711 1.00 86.75 328 CYS A C 1
ATOM 2679 O O . CYS A 1 328 ? 7.977 -14.058 -7.148 1.00 86.75 328 CYS A O 1
ATOM 2681 N N . THR A 1 329 ? 7.209 -12.004 -6.676 1.00 86.06 329 THR A N 1
ATOM 2682 C CA . THR A 1 329 ? 5.902 -12.178 -7.326 1.00 86.06 329 THR A CA 1
ATOM 2683 C C . THR A 1 329 ? 5.900 -11.719 -8.779 1.00 86.06 329 THR A C 1
ATOM 2685 O O . THR A 1 329 ? 4.915 -11.957 -9.476 1.00 86.06 329 THR A O 1
ATOM 2688 N N . TYR A 1 330 ? 6.998 -11.106 -9.237 1.00 85.19 330 TYR A N 1
ATOM 2689 C CA . TYR A 1 330 ? 7.108 -10.563 -10.580 1.00 85.19 330 TYR A CA 1
ATOM 2690 C C . TYR A 1 330 ? 8.076 -11.353 -11.458 1.00 85.19 330 TYR A C 1
ATOM 2692 O O . TYR A 1 330 ? 9.150 -11.778 -11.020 1.00 85.19 330 TYR A O 1
ATOM 2700 N N . GLU A 1 331 ? 7.714 -11.477 -12.728 1.00 82.12 331 GLU A N 1
ATOM 2701 C CA . GLU A 1 331 ? 8.615 -11.906 -13.794 1.00 82.12 331 GLU A CA 1
ATOM 2702 C C . GLU A 1 331 ? 8.927 -10.732 -14.718 1.00 82.12 331 GLU A C 1
ATOM 2704 O O . GLU A 1 331 ? 8.126 -9.810 -14.860 1.00 82.12 331 GLU A O 1
ATOM 2709 N N . VAL A 1 332 ? 10.113 -10.745 -15.323 1.00 75.44 332 VAL A N 1
ATOM 2710 C CA . VAL A 1 332 ? 10.585 -9.700 -16.239 1.00 75.44 332 VAL A CA 1
ATOM 2711 C C . VAL A 1 332 ? 11.131 -10.318 -17.521 1.00 75.44 332 VAL A C 1
ATOM 2713 O O . VAL A 1 332 ? 11.652 -11.435 -17.475 1.00 75.44 332 VAL A O 1
ATOM 2716 N N . PRO A 1 333 ? 11.079 -9.617 -18.667 1.00 72.56 333 PRO A N 1
ATOM 2717 C CA . PRO A 1 333 ? 11.794 -10.046 -19.866 1.00 72.56 333 PRO A CA 1
ATOM 2718 C C . PRO A 1 333 ? 13.288 -10.230 -19.567 1.00 72.56 333 PRO A C 1
ATOM 2720 O O . PRO A 1 333 ? 13.898 -9.350 -18.959 1.00 72.56 333 PRO A O 1
ATOM 2723 N N . THR A 1 334 ? 13.904 -11.328 -20.019 1.00 68.88 334 THR A N 1
ATOM 2724 C CA . THR A 1 334 ? 15.313 -11.649 -19.708 1.00 68.88 334 THR A CA 1
ATOM 2725 C C . THR A 1 334 ? 16.278 -10.513 -20.065 1.00 68.88 334 THR A C 1
ATOM 2727 O O . THR A 1 334 ? 17.207 -10.236 -19.315 1.00 68.88 334 THR A O 1
ATOM 2730 N N . LEU A 1 335 ? 16.027 -9.799 -21.166 1.00 64.19 335 LEU A N 1
ATOM 2731 C CA . LEU A 1 335 ? 16.847 -8.662 -21.611 1.00 64.19 335 LEU A CA 1
ATOM 2732 C C . LEU A 1 335 ? 16.787 -7.448 -20.670 1.00 64.19 335 LEU A C 1
ATOM 2734 O O . LEU A 1 335 ? 17.700 -6.628 -20.668 1.00 64.19 335 LEU A O 1
ATOM 2738 N N . MET A 1 336 ? 15.709 -7.326 -19.895 1.00 66.81 336 MET A N 1
ATOM 2739 C CA . MET A 1 336 ? 15.490 -6.239 -18.939 1.00 66.81 336 MET A CA 1
ATOM 2740 C C . MET A 1 336 ? 15.826 -6.655 -17.505 1.00 66.81 336 MET A C 1
ATOM 2742 O O . MET A 1 336 ? 15.698 -5.837 -16.595 1.00 66.81 336 MET A O 1
ATOM 2746 N N . ALA A 1 337 ? 16.240 -7.906 -17.283 1.00 68.56 337 ALA A N 1
ATOM 2747 C CA . ALA A 1 337 ? 16.558 -8.403 -15.956 1.00 68.56 337 ALA A CA 1
ATOM 2748 C C . ALA A 1 337 ? 17.670 -7.560 -15.298 1.00 68.56 337 ALA A C 1
ATOM 2750 O O . ALA A 1 337 ? 18.604 -7.119 -15.979 1.00 68.56 337 ALA A O 1
ATOM 2751 N N . PRO A 1 338 ? 17.594 -7.320 -13.974 1.00 72.81 338 PRO A N 1
ATOM 2752 C CA . PRO A 1 338 ? 18.664 -6.642 -13.259 1.00 72.81 338 PRO A CA 1
ATOM 2753 C C . PRO A 1 338 ? 19.995 -7.366 -13.461 1.00 72.81 338 PRO A C 1
ATOM 2755 O O . PRO A 1 338 ? 20.052 -8.595 -13.498 1.00 72.81 338 PRO A O 1
ATOM 2758 N N . ARG A 1 339 ? 21.081 -6.595 -13.549 1.00 75.19 339 ARG A N 1
ATOM 2759 C CA . ARG A 1 339 ? 22.432 -7.163 -13.593 1.00 75.19 339 ARG A CA 1
ATOM 2760 C C . ARG A 1 339 ? 22.714 -7.958 -12.309 1.00 75.19 339 ARG A C 1
ATOM 2762 O O . ARG A 1 339 ? 22.212 -7.556 -11.255 1.00 75.19 339 ARG A O 1
ATOM 2769 N N . PRO A 1 340 ? 23.571 -8.996 -12.355 1.00 73.50 340 PRO A N 1
ATOM 2770 C CA . PRO A 1 340 ? 23.928 -9.793 -11.174 1.00 73.50 340 PRO A CA 1
ATOM 2771 C C . PRO A 1 340 ? 24.399 -8.946 -9.981 1.00 73.50 340 PRO A C 1
ATOM 2773 O O . PRO A 1 340 ? 24.011 -9.186 -8.845 1.00 73.50 340 PRO A O 1
ATOM 2776 N N . GLU A 1 341 ? 25.135 -7.864 -10.246 1.00 73.25 341 GLU A N 1
ATOM 2777 C CA . GLU A 1 341 ? 25.608 -6.878 -9.256 1.00 73.25 341 GLU A CA 1
ATOM 2778 C C . GLU A 1 341 ? 24.496 -6.264 -8.380 1.00 73.25 341 GLU A C 1
ATOM 2780 O O . GLU A 1 341 ? 24.759 -5.774 -7.279 1.00 73.25 341 GLU A O 1
ATOM 2785 N N . TYR A 1 342 ? 23.248 -6.266 -8.859 1.00 76.00 342 TYR A N 1
ATOM 2786 C CA . TYR A 1 342 ? 22.090 -5.712 -8.158 1.00 76.00 342 TYR A CA 1
ATOM 2787 C C . TYR A 1 342 ? 21.409 -6.721 -7.218 1.00 76.00 342 TYR A C 1
ATOM 2789 O O . TYR A 1 342 ? 20.532 -6.361 -6.427 1.00 76.00 342 TYR A O 1
ATOM 2797 N N . GLU A 1 343 ? 21.811 -7.994 -7.253 1.00 78.94 343 GLU A N 1
ATOM 2798 C CA . GLU A 1 343 ? 21.231 -9.054 -6.423 1.00 78.94 343 GLU A CA 1
ATOM 2799 C C . GLU A 1 343 ? 21.344 -8.751 -4.918 1.00 78.94 343 GLU A C 1
ATOM 2801 O O . GLU A 1 343 ? 20.435 -9.046 -4.135 1.00 78.94 343 GLU A O 1
ATOM 2806 N N . LEU A 1 344 ? 22.419 -8.077 -4.510 1.00 80.31 344 LEU A N 1
ATOM 2807 C CA . LEU A 1 344 ? 22.614 -7.647 -3.130 1.00 80.31 344 LEU A CA 1
ATOM 2808 C C . LEU A 1 344 ? 21.596 -6.568 -2.709 1.00 80.31 344 LEU A C 1
ATOM 2810 O O . LEU A 1 344 ? 20.983 -6.665 -1.645 1.00 80.31 344 LEU A O 1
ATOM 2814 N N . SER A 1 345 ? 21.360 -5.561 -3.552 1.00 82.62 345 SER A N 1
ATOM 2815 C CA . SER A 1 345 ? 20.404 -4.477 -3.273 1.00 82.62 345 SER A CA 1
ATOM 2816 C C . SER A 1 345 ? 18.972 -5.014 -3.198 1.00 82.62 345 SER A C 1
ATOM 2818 O O . SER A 1 345 ? 18.213 -4.710 -2.272 1.00 82.62 345 SER A O 1
ATOM 2820 N N . THR A 1 346 ? 18.633 -5.942 -4.091 1.00 82.31 346 THR A N 1
ATOM 2821 C CA . THR A 1 346 ? 17.350 -6.651 -4.050 1.00 82.31 346 THR A CA 1
ATOM 2822 C C . THR A 1 346 ? 17.214 -7.579 -2.828 1.00 82.31 346 THR A C 1
ATOM 2824 O O . THR A 1 346 ? 16.097 -7.741 -2.311 1.00 82.31 346 THR A O 1
ATOM 2827 N N . HIS A 1 347 ? 18.326 -8.133 -2.307 1.00 84.44 347 HIS A N 1
ATOM 2828 C CA . HIS A 1 347 ? 18.394 -8.843 -1.018 1.00 84.44 347 HIS A CA 1
ATOM 2829 C C . HIS A 1 347 ? 17.939 -7.979 0.133 1.00 84.44 347 HIS A C 1
ATOM 2831 O O . HIS A 1 347 ? 16.969 -8.325 0.818 1.00 84.44 347 HIS A O 1
ATOM 2837 N N . PHE A 1 348 ? 18.599 -6.842 0.310 1.00 86.00 348 PHE A N 1
ATOM 2838 C CA . PHE A 1 348 ? 18.280 -5.945 1.405 1.00 86.00 348 PHE A CA 1
ATOM 2839 C C . PHE A 1 348 ? 16.885 -5.350 1.273 1.00 86.00 348 PHE A C 1
ATOM 2841 O O . PHE A 1 348 ? 16.171 -5.309 2.271 1.00 86.00 348 PHE A O 1
ATOM 2848 N N . HIS A 1 349 ? 16.434 -5.021 0.060 1.00 87.56 349 HIS A N 1
ATOM 2849 C CA . HIS A 1 349 ? 15.053 -4.597 -0.165 1.00 87.56 349 HIS A CA 1
ATOM 2850 C C . HIS A 1 349 ? 14.041 -5.614 0.365 1.00 87.56 349 HIS A C 1
ATOM 2852 O O . HIS A 1 349 ? 13.146 -5.257 1.123 1.00 87.56 349 HIS A O 1
ATOM 2858 N N . SER A 1 350 ? 14.201 -6.893 0.011 1.00 87.38 350 SER A N 1
ATOM 2859 C CA . SER A 1 350 ? 13.260 -7.938 0.437 1.00 87.38 350 SER A CA 1
ATOM 2860 C C . SER A 1 350 ? 13.246 -8.099 1.960 1.00 87.38 350 SER A C 1
ATOM 2862 O O . SER A 1 350 ? 12.188 -8.315 2.548 1.00 87.38 350 SER A O 1
ATOM 2864 N N . LYS A 1 351 ? 14.411 -7.939 2.603 1.00 88.69 351 LYS A N 1
ATOM 2865 C CA . LYS A 1 351 ? 14.553 -7.957 4.062 1.00 88.69 351 LYS A CA 1
ATOM 2866 C C . LYS A 1 351 ? 13.860 -6.759 4.724 1.00 88.69 351 LYS A C 1
ATOM 2868 O O . LYS A 1 351 ? 13.076 -6.961 5.650 1.00 88.69 351 LYS A O 1
ATOM 2873 N N . PHE A 1 352 ? 14.115 -5.535 4.253 1.00 88.56 352 PHE A N 1
ATOM 2874 C CA . PHE A 1 352 ? 13.497 -4.312 4.785 1.00 88.56 352 PHE A CA 1
ATOM 2875 C C . PHE A 1 352 ? 11.987 -4.296 4.575 1.00 88.56 352 PHE A C 1
ATOM 2877 O O . PHE A 1 352 ? 11.242 -3.993 5.504 1.00 88.56 352 PHE A O 1
ATOM 2884 N N . HIS A 1 353 ? 11.537 -4.673 3.380 1.00 90.56 353 HIS A N 1
ATOM 2885 C CA . HIS A 1 353 ? 10.123 -4.777 3.039 1.00 90.56 353 HIS A CA 1
ATOM 2886 C C . HIS A 1 353 ? 9.396 -5.760 3.952 1.00 90.56 353 HIS A C 1
ATOM 2888 O O . HIS A 1 353 ? 8.369 -5.415 4.533 1.00 90.56 353 HIS A O 1
ATOM 2894 N N . HIS A 1 354 ? 9.968 -6.953 4.151 1.00 91.50 354 HIS A N 1
ATOM 2895 C CA . HIS A 1 354 ? 9.396 -7.951 5.050 1.00 91.50 354 HIS A CA 1
ATOM 2896 C C . HIS A 1 354 ? 9.330 -7.456 6.495 1.00 91.50 354 HIS A C 1
ATOM 2898 O O . HIS A 1 354 ? 8.285 -7.571 7.136 1.00 91.50 354 HIS A O 1
ATOM 2904 N N . PHE A 1 355 ? 10.417 -6.873 7.004 1.00 92.31 355 PHE A N 1
ATOM 2905 C CA . PHE A 1 355 ? 10.456 -6.319 8.356 1.00 92.31 355 PHE A CA 1
ATOM 2906 C C . PHE A 1 355 ? 9.390 -5.231 8.556 1.00 92.31 355 PHE A C 1
ATOM 2908 O O . PHE A 1 355 ? 8.589 -5.312 9.488 1.00 92.31 355 PHE A O 1
ATOM 2915 N N . ALA A 1 356 ? 9.329 -4.255 7.646 1.00 93.12 356 ALA A N 1
ATOM 2916 C CA . ALA A 1 356 ? 8.393 -3.140 7.715 1.00 93.12 356 ALA A CA 1
ATOM 2917 C C . ALA A 1 356 ? 6.930 -3.606 7.655 1.00 93.12 356 ALA A C 1
ATOM 2919 O O . ALA A 1 356 ? 6.104 -3.163 8.453 1.00 93.12 356 ALA A O 1
ATOM 2920 N N . LYS A 1 357 ? 6.613 -4.546 6.756 1.00 93.88 357 LYS A N 1
ATOM 2921 C CA . LYS A 1 357 ? 5.263 -5.106 6.625 1.00 93.88 357 LYS A CA 1
ATOM 2922 C C . LYS A 1 357 ? 4.864 -6.028 7.767 1.00 93.88 357 LYS A C 1
ATOM 2924 O O . LYS A 1 357 ? 3.694 -6.056 8.127 1.00 93.88 357 LYS A O 1
ATOM 2929 N N . THR A 1 358 ? 5.811 -6.748 8.362 1.00 94.19 358 THR A N 1
ATOM 2930 C CA . THR A 1 358 ? 5.541 -7.560 9.556 1.00 94.19 358 THR A CA 1
ATOM 2931 C C . THR A 1 358 ? 5.168 -6.664 10.731 1.00 94.19 358 THR A C 1
ATOM 2933 O O . THR A 1 358 ? 4.163 -6.909 11.390 1.00 94.19 358 THR A O 1
ATOM 2936 N N . LEU A 1 359 ? 5.919 -5.579 10.949 1.00 94.38 359 LEU A N 1
ATOM 2937 C CA . LEU A 1 359 ? 5.616 -4.613 12.006 1.00 94.38 359 LEU A CA 1
ATOM 2938 C C . LEU A 1 359 ? 4.255 -3.939 11.763 1.00 94.38 359 LEU A C 1
ATOM 2940 O O . LEU A 1 359 ? 3.437 -3.852 12.677 1.00 94.38 359 LEU A O 1
ATOM 2944 N N . PHE A 1 360 ? 3.967 -3.574 10.511 1.00 95.25 360 PHE A N 1
ATOM 2945 C CA . PHE A 1 360 ? 2.647 -3.093 10.105 1.00 95.25 360 PHE A CA 1
ATOM 2946 C C . PHE A 1 360 ? 1.530 -4.101 10.391 1.00 95.25 360 PHE A C 1
ATOM 2948 O O . PHE A 1 360 ? 0.524 -3.735 10.994 1.00 95.25 360 PHE A O 1
ATOM 2955 N N . ALA A 1 361 ? 1.709 -5.371 10.022 1.00 93.62 361 ALA A N 1
ATOM 2956 C CA . ALA A 1 361 ? 0.726 -6.418 10.279 1.00 93.62 361 ALA A CA 1
ATOM 2957 C C . ALA A 1 361 ? 0.459 -6.593 11.782 1.00 93.62 361 ALA A C 1
ATOM 2959 O O . ALA A 1 361 ? -0.699 -6.722 12.174 1.00 93.62 361 ALA A O 1
ATOM 2960 N N . CYS A 1 362 ? 1.493 -6.519 12.628 1.00 93.94 362 CYS A N 1
ATOM 2961 C CA . CYS A 1 362 ? 1.338 -6.539 14.085 1.00 93.94 362 CYS A CA 1
ATOM 2962 C C . CYS A 1 362 ? 0.520 -5.344 14.598 1.00 93.94 362 CYS A C 1
ATOM 2964 O O . CYS A 1 362 ? -0.366 -5.527 15.432 1.00 93.94 362 CYS A O 1
ATOM 2966 N N . VAL A 1 363 ? 0.775 -4.131 14.091 1.00 93.94 363 VAL A N 1
ATOM 2967 C CA . VAL A 1 363 ? 0.002 -2.935 14.471 1.00 93.94 363 VAL A CA 1
ATOM 2968 C C . VAL A 1 363 ? -1.448 -3.047 14.016 1.00 93.94 363 VAL A C 1
ATOM 2970 O O . VAL A 1 363 ? -2.351 -2.763 14.797 1.00 93.94 363 VAL A O 1
ATOM 2973 N N . VAL A 1 364 ? -1.693 -3.495 12.784 1.00 91.62 364 VAL A N 1
ATOM 2974 C CA . VAL A 1 364 ? -3.056 -3.726 12.294 1.00 91.62 364 VAL A CA 1
ATOM 2975 C C . VAL A 1 364 ? -3.752 -4.762 13.165 1.00 91.62 364 VAL A C 1
ATOM 2977 O O . VAL A 1 364 ? -4.855 -4.502 13.626 1.00 91.62 364 VAL A O 1
ATOM 2980 N N . PHE A 1 365 ? -3.108 -5.887 13.476 1.00 91.31 365 PHE A N 1
ATOM 2981 C CA . PHE A 1 365 ? -3.678 -6.897 14.366 1.00 91.31 365 PHE A CA 1
ATOM 2982 C C . PHE A 1 365 ? -4.033 -6.320 15.746 1.00 91.31 365 PHE A C 1
ATOM 2984 O O . PHE A 1 365 ? -5.129 -6.566 16.248 1.00 91.31 365 PHE A O 1
ATOM 2991 N N . TYR A 1 366 ? -3.162 -5.491 16.330 1.00 92.19 366 TYR A N 1
ATOM 2992 C CA . TYR A 1 366 ? -3.437 -4.773 17.578 1.00 92.19 366 TYR A CA 1
ATOM 2993 C C . TYR A 1 366 ? -4.668 -3.857 17.470 1.00 92.19 366 TYR A C 1
ATOM 2995 O O . TYR A 1 366 ? -5.570 -3.932 18.306 1.00 92.19 366 TYR A O 1
ATOM 3003 N N . VAL A 1 367 ? -4.752 -3.030 16.425 1.00 89.50 367 VAL A N 1
ATOM 3004 C CA . VAL A 1 367 ? -5.898 -2.134 16.195 1.00 89.50 367 VAL A CA 1
ATOM 3005 C C . VAL A 1 367 ? -7.184 -2.923 15.985 1.00 89.50 367 VAL A C 1
ATOM 3007 O O . VAL A 1 367 ? -8.210 -2.586 16.569 1.00 89.50 367 VAL A O 1
ATOM 3010 N N . VAL A 1 368 ? -7.137 -3.986 15.182 1.00 86.00 368 VAL A N 1
ATOM 3011 C CA . VAL A 1 368 ? -8.298 -4.816 14.849 1.00 86.00 368 VAL A CA 1
ATOM 3012 C C . VAL A 1 368 ? -8.832 -5.529 16.083 1.00 86.00 368 VAL A C 1
ATOM 3014 O O . VAL A 1 368 ? -10.019 -5.429 16.375 1.00 86.00 368 VAL A O 1
ATOM 3017 N N . THR A 1 369 ? -7.968 -6.205 16.839 1.00 88.62 369 THR A N 1
ATOM 3018 C CA . THR A 1 369 ? -8.377 -6.958 18.036 1.00 88.62 369 THR A CA 1
ATOM 3019 C C . THR A 1 369 ? -8.975 -6.053 19.108 1.00 88.62 369 THR A C 1
ATOM 3021 O O . THR A 1 369 ? -10.033 -6.356 19.657 1.00 88.62 369 THR A O 1
ATOM 3024 N N . THR A 1 370 ? -8.353 -4.903 19.369 1.00 87.69 370 THR A N 1
ATOM 3025 C CA . THR A 1 370 ? -8.867 -3.945 20.358 1.00 87.69 370 THR A CA 1
ATOM 3026 C C . THR A 1 370 ? -10.138 -3.237 19.883 1.00 87.69 370 THR A C 1
ATOM 3028 O O . THR A 1 370 ? -11.066 -3.085 20.674 1.00 87.69 370 THR A O 1
ATOM 3031 N N . SER A 1 371 ? -10.247 -2.873 18.600 1.00 83.12 371 SER A N 1
ATOM 3032 C CA . SER A 1 371 ? -11.485 -2.304 18.039 1.00 83.12 371 SER A CA 1
ATOM 3033 C C . SER A 1 371 ? -12.633 -3.312 18.087 1.00 83.12 371 SER A C 1
ATOM 3035 O O . SER A 1 371 ? -13.741 -2.964 18.487 1.00 83.12 371 SER A O 1
ATOM 3037 N N . ALA A 1 372 ? -12.372 -4.580 17.754 1.00 83.50 372 ALA A N 1
ATOM 3038 C CA . ALA A 1 372 ? -13.360 -5.649 17.856 1.00 83.50 372 ALA A CA 1
ATOM 3039 C C . ALA A 1 372 ? -13.837 -5.842 19.304 1.00 83.50 372 ALA A C 1
ATOM 3041 O O . ALA A 1 372 ? -15.040 -5.941 19.538 1.00 83.50 372 ALA A O 1
ATOM 3042 N N . ALA A 1 373 ? -12.925 -5.814 20.282 1.00 84.81 373 ALA A N 1
ATOM 3043 C CA . ALA A 1 373 ? -13.280 -5.890 21.699 1.00 84.81 373 ALA A CA 1
ATOM 3044 C C . ALA A 1 373 ? -14.159 -4.705 22.147 1.00 84.81 373 ALA A C 1
ATOM 3046 O O . ALA A 1 373 ? -15.170 -4.910 22.819 1.00 84.81 373 ALA A O 1
ATOM 3047 N N . ILE A 1 374 ? -13.821 -3.477 21.731 1.00 80.00 374 ILE A N 1
ATOM 3048 C CA . ILE A 1 374 ? -14.623 -2.273 22.012 1.00 80.00 374 ILE A CA 1
ATOM 3049 C C . ILE A 1 374 ? -16.014 -2.385 21.375 1.00 80.00 374 ILE A C 1
ATOM 3051 O O . ILE A 1 374 ? -17.013 -2.080 22.024 1.00 80.00 374 ILE A O 1
ATOM 3055 N N . SER A 1 375 ? -16.091 -2.840 20.122 1.00 78.88 375 SER A N 1
ATOM 3056 C CA . SER A 1 375 ? -17.354 -3.023 19.400 1.00 78.88 375 SER A CA 1
ATOM 3057 C C . SER A 1 375 ? -18.240 -4.082 20.063 1.00 78.88 375 SER A C 1
ATOM 3059 O O . SER A 1 375 ? -19.422 -3.830 20.294 1.00 78.88 375 SER A O 1
ATOM 3061 N N . LEU A 1 376 ? -17.668 -5.228 20.452 1.00 81.81 376 LEU A N 1
ATOM 3062 C CA . LEU A 1 376 ? -18.384 -6.281 21.173 1.00 81.81 376 LEU A CA 1
ATOM 3063 C C . LEU A 1 376 ? -18.929 -5.767 22.509 1.00 81.81 376 LEU A C 1
ATOM 3065 O O . LEU A 1 376 ? -20.101 -5.977 22.817 1.00 81.81 376 LEU A O 1
ATOM 3069 N N . TRP A 1 377 ? -18.109 -5.049 23.280 1.00 79.31 377 TRP A N 1
ATOM 3070 C CA . TRP A 1 377 ? -18.548 -4.457 24.541 1.00 79.31 377 TRP A CA 1
ATOM 3071 C C . TRP A 1 377 ? -19.670 -3.431 24.344 1.00 79.31 377 TRP A C 1
ATOM 3073 O O . TRP A 1 377 ? -20.656 -3.441 25.082 1.00 79.31 377 TRP A O 1
ATOM 3083 N N . ALA A 1 378 ? -19.556 -2.572 23.328 1.00 75.19 378 ALA A N 1
ATOM 3084 C CA . ALA A 1 378 ? -20.602 -1.620 22.968 1.00 75.19 378 ALA A CA 1
ATOM 3085 C C . ALA A 1 378 ? -21.923 -2.332 22.623 1.00 75.19 378 ALA A C 1
ATOM 3087 O O . ALA A 1 378 ? -22.980 -1.915 23.096 1.00 75.19 378 ALA A O 1
ATOM 3088 N N . GLY A 1 379 ? -21.858 -3.434 21.868 1.00 76.06 379 GLY A N 1
ATOM 3089 C CA . GLY A 1 379 ? -23.015 -4.265 21.532 1.00 76.06 379 GLY A CA 1
ATOM 3090 C C . GLY A 1 379 ? -23.664 -4.920 22.754 1.00 76.06 379 GLY A C 1
ATOM 3091 O O . GLY A 1 379 ? -24.876 -4.810 22.930 1.00 76.06 379 GLY A O 1
ATOM 3092 N N . ILE A 1 380 ? -22.867 -5.534 23.639 1.00 78.44 380 ILE A N 1
ATOM 3093 C CA . ILE A 1 380 ? -23.352 -6.105 24.909 1.00 78.44 380 ILE A CA 1
ATOM 3094 C C . ILE A 1 380 ? -24.046 -5.021 25.736 1.00 78.44 380 ILE A C 1
ATOM 3096 O O . ILE A 1 380 ? -25.140 -5.234 26.258 1.00 78.44 380 ILE A O 1
ATOM 3100 N N . ARG A 1 381 ? -23.450 -3.828 25.827 1.00 73.50 381 ARG A N 1
ATOM 3101 C CA . ARG A 1 381 ? -24.035 -2.743 26.610 1.00 73.50 381 ARG A CA 1
ATOM 3102 C C . ARG A 1 381 ? -25.378 -2.275 26.073 1.00 73.50 381 ARG A C 1
ATOM 3104 O O . ARG A 1 381 ? -26.321 -2.139 26.851 1.00 73.50 381 ARG A O 1
ATOM 3111 N N . LEU A 1 382 ? -25.466 -2.084 24.762 1.00 70.19 382 LEU A N 1
ATOM 3112 C CA . LEU A 1 382 ? -26.697 -1.668 24.102 1.00 70.19 382 LEU A CA 1
ATOM 3113 C C . LEU A 1 382 ? -27.807 -2.722 24.257 1.00 70.19 382 LEU A C 1
ATOM 3115 O O . LEU A 1 382 ? -28.951 -2.367 24.522 1.00 70.19 382 LEU A O 1
ATOM 3119 N N . ALA A 1 383 ? -27.468 -4.010 24.160 1.00 72.56 383 ALA A N 1
ATOM 3120 C CA . ALA A 1 383 ? -28.436 -5.100 24.272 1.00 72.56 383 ALA A CA 1
ATOM 3121 C C . ALA A 1 383 ? -28.956 -5.318 25.705 1.00 72.56 383 ALA A C 1
ATOM 3123 O O . ALA A 1 383 ? -30.149 -5.557 25.892 1.00 72.56 383 ALA A O 1
ATOM 3124 N N . PHE A 1 384 ? -28.082 -5.250 26.715 1.00 72.31 384 PHE A N 1
ATOM 3125 C CA . PHE A 1 384 ? -28.416 -5.701 28.072 1.00 72.31 384 PHE A CA 1
ATOM 3126 C C . PHE A 1 384 ? -28.605 -4.576 29.096 1.00 72.31 384 PHE A C 1
ATOM 3128 O O . PHE A 1 384 ? -29.367 -4.758 30.044 1.00 72.31 384 PHE A O 1
ATOM 3135 N N . PHE A 1 385 ? -27.953 -3.420 28.929 1.00 66.75 385 PHE A N 1
ATOM 3136 C CA . PHE A 1 385 ? -27.929 -2.373 29.962 1.00 66.75 385 PHE A CA 1
ATOM 3137 C C . PHE A 1 385 ? -28.741 -1.116 29.616 1.00 66.75 385 PHE A C 1
ATOM 3139 O O . PHE A 1 385 ? -29.146 -0.405 30.532 1.00 66.75 385 PHE A O 1
ATOM 3146 N N . GLU A 1 386 ? -29.059 -0.866 28.341 1.00 63.97 386 GLU A N 1
ATOM 3147 C CA . GLU A 1 386 ? -29.875 0.287 27.904 1.00 63.97 386 GLU A CA 1
ATOM 3148 C C . GLU A 1 386 ? -31.305 -0.012 27.353 1.00 63.97 386 GLU A C 1
ATOM 3150 O O . GLU A 1 386 ? -31.933 0.909 26.819 1.00 63.97 386 GLU A O 1
ATOM 3155 N N . PRO A 1 387 ? -31.925 -1.211 27.490 1.00 58.75 387 PRO A N 1
ATOM 3156 C CA . PRO A 1 387 ? -33.184 -1.511 26.789 1.00 58.75 387 PRO A CA 1
ATOM 3157 C C . PRO A 1 387 ? -34.385 -0.660 27.248 1.00 58.75 387 PRO A C 1
ATOM 3159 O O . PRO A 1 387 ? -35.295 -0.399 26.458 1.00 58.75 387 PRO A O 1
ATOM 3162 N N . LYS A 1 388 ? -34.395 -0.186 28.504 1.00 57.50 388 LYS A N 1
ATOM 3163 C CA . LYS A 1 388 ? -35.472 0.674 29.033 1.00 57.50 388 LYS A CA 1
ATOM 3164 C C . LYS A 1 388 ? -35.485 2.061 28.383 1.00 57.50 388 LYS A C 1
ATOM 3166 O O . LYS A 1 388 ? -36.556 2.538 28.008 1.00 57.50 388 LYS A O 1
ATOM 3171 N N . ASP A 1 389 ? -34.312 2.661 28.196 1.00 58.31 389 ASP A N 1
ATOM 3172 C CA . ASP A 1 389 ? -34.173 3.966 27.543 1.00 58.31 389 ASP A CA 1
ATOM 3173 C C . ASP A 1 389 ? -34.471 3.860 26.043 1.00 58.31 389 ASP A C 1
ATOM 3175 O O . ASP A 1 389 ? -35.136 4.732 25.481 1.00 58.31 389 ASP A O 1
ATOM 3179 N N . MET A 1 390 ? -34.072 2.751 25.408 1.00 58.50 390 MET A N 1
ATOM 3180 C CA . MET A 1 390 ? -34.343 2.497 23.991 1.00 58.50 390 MET A CA 1
ATOM 3181 C C . MET A 1 390 ? -35.849 2.409 23.699 1.00 58.50 390 MET A C 1
ATOM 3183 O O . MET A 1 390 ? -36.346 3.060 22.778 1.00 58.50 390 MET A O 1
ATOM 3187 N N . TYR A 1 391 ? -36.600 1.659 24.512 1.00 62.25 391 TYR A N 1
ATOM 3188 C CA . TYR A 1 391 ? -38.049 1.507 24.347 1.00 62.25 391 TYR A CA 1
ATOM 3189 C C . TYR A 1 391 ? -38.811 2.815 24.614 1.00 62.25 391 TYR A C 1
ATOM 3191 O O . TYR A 1 391 ? -39.733 3.163 23.871 1.00 62.25 391 TYR A O 1
ATOM 3199 N N . ALA A 1 392 ? -38.405 3.574 25.638 1.00 64.56 392 ALA A N 1
ATOM 3200 C CA . ALA A 1 392 ? -38.984 4.881 25.941 1.00 64.56 392 ALA A CA 1
ATOM 3201 C C . ALA A 1 392 ? -38.772 5.881 24.788 1.00 64.56 392 ALA A C 1
ATOM 3203 O O . ALA A 1 392 ? -39.731 6.515 24.341 1.00 64.56 392 ALA A O 1
ATOM 3204 N N . ARG A 1 393 ? -37.552 5.953 24.236 1.00 62.25 393 ARG A N 1
ATOM 3205 C CA . ARG A 1 393 ? -37.217 6.839 23.108 1.00 62.25 393 ARG A CA 1
ATOM 3206 C C . ARG A 1 393 ? -37.937 6.446 21.819 1.00 62.25 393 ARG A C 1
ATOM 3208 O O . ARG A 1 393 ? -38.412 7.310 21.088 1.00 62.25 393 ARG A O 1
ATOM 3215 N N . MET A 1 394 ? -38.049 5.147 21.538 1.00 65.38 394 MET A N 1
ATOM 3216 C CA . MET A 1 394 ? -38.742 4.654 20.342 1.00 65.38 394 MET A CA 1
ATOM 3217 C C . MET A 1 394 ? -40.238 4.991 20.390 1.00 65.38 394 MET A C 1
ATOM 3219 O O . MET A 1 394 ? -40.827 5.377 19.379 1.00 65.38 394 MET A O 1
ATOM 3223 N N . LYS A 1 395 ? -40.835 4.951 21.588 1.00 70.56 395 LYS A N 1
ATOM 3224 C CA . LYS A 1 395 ? -42.207 5.407 21.825 1.00 70.56 395 LYS A CA 1
ATOM 3225 C C . LYS A 1 395 ? -42.359 6.922 21.619 1.00 70.56 395 LYS A C 1
ATOM 3227 O O . LYS A 1 395 ? -43.320 7.331 20.969 1.00 70.56 395 LYS A O 1
ATOM 3232 N N . GLU A 1 396 ? -41.415 7.735 22.099 1.00 71.00 396 GLU A N 1
ATOM 3233 C CA . GLU A 1 396 ? -41.370 9.190 21.850 1.00 71.00 396 GLU A CA 1
ATOM 3234 C C . GLU A 1 396 ? -41.244 9.532 20.357 1.00 71.00 396 GLU A C 1
ATOM 3236 O O . GLU A 1 396 ? -41.992 10.363 19.839 1.00 71.00 396 GLU A O 1
ATOM 3241 N N . LEU A 1 397 ? -40.332 8.873 19.637 1.00 68.38 397 LEU A N 1
ATOM 3242 C CA . LEU A 1 397 ? -40.139 9.065 18.196 1.00 68.38 397 LEU A CA 1
ATOM 3243 C C . LEU A 1 397 ? -41.394 8.685 17.405 1.00 68.38 397 LEU A C 1
ATOM 3245 O O . LEU A 1 397 ? -41.828 9.444 16.540 1.00 68.38 397 LEU A O 1
ATOM 3249 N N . MET A 1 398 ? -42.026 7.556 17.739 1.00 73.06 398 MET A N 1
ATOM 3250 C CA . MET A 1 398 ? -43.298 7.151 17.134 1.00 73.06 398 MET A CA 1
ATOM 3251 C C . MET A 1 398 ? -44.425 8.154 17.404 1.00 73.06 398 MET A C 1
ATOM 3253 O O . MET A 1 398 ? -45.273 8.373 16.539 1.00 73.06 398 MET A O 1
ATOM 3257 N N . GLN A 1 399 ? -44.464 8.758 18.594 1.00 76.69 399 GLN A N 1
ATOM 3258 C CA . GLN A 1 399 ? -45.446 9.792 18.923 1.00 76.69 399 GLN A CA 1
ATOM 3259 C C . GLN A 1 399 ? -45.187 11.086 18.148 1.00 76.69 399 GLN A C 1
ATOM 3261 O O . GLN A 1 399 ? -46.130 11.643 17.587 1.00 76.69 399 GLN A O 1
ATOM 3266 N N . SER A 1 400 ? -43.927 11.513 18.036 1.00 75.56 400 SER A N 1
ATOM 3267 C CA . SER A 1 400 ? -43.527 12.668 17.223 1.00 75.56 400 SER A CA 1
ATOM 3268 C C . SER A 1 400 ? -43.861 12.468 15.741 1.00 75.56 400 SER A C 1
ATOM 3270 O O . SER A 1 400 ? -44.453 13.352 15.130 1.00 75.56 400 SER A O 1
ATOM 3272 N N . TYR A 1 401 ? -43.601 11.283 15.177 1.00 72.19 401 TYR A N 1
ATOM 3273 C CA . TYR A 1 401 ? -43.989 10.951 13.799 1.00 72.19 401 TYR A CA 1
ATOM 3274 C C . TYR A 1 401 ? -45.509 10.940 13.597 1.00 72.19 401 TYR A C 1
ATOM 3276 O O . TYR A 1 401 ? -46.005 11.452 12.595 1.00 72.19 401 TYR A O 1
ATOM 3284 N N . LYS A 1 402 ? -46.275 10.397 14.554 1.00 76.88 402 LYS A N 1
ATOM 3285 C CA . LYS A 1 402 ? -47.748 10.445 14.510 1.00 76.88 402 LYS A CA 1
ATOM 3286 C C . LYS A 1 402 ? -48.286 11.872 14.591 1.00 76.88 402 LYS A C 1
ATOM 3288 O O . LYS A 1 402 ? -49.317 12.151 13.986 1.00 76.88 402 LYS A O 1
ATOM 3293 N N . LYS A 1 403 ? -47.622 12.751 15.343 1.00 78.06 403 LYS A N 1
ATOM 3294 C CA . LYS A 1 403 ? -47.974 14.170 15.443 1.00 78.06 403 LYS A CA 1
ATOM 3295 C C . LYS A 1 403 ? -47.688 14.895 14.126 1.00 78.06 403 LYS A C 1
ATOM 3297 O O . LYS A 1 403 ? -48.605 15.489 13.573 1.00 78.06 403 LYS A O 1
ATOM 3302 N N . LEU A 1 404 ? -46.492 14.716 13.566 1.00 74.06 404 LEU A N 1
ATOM 3303 C CA . LEU A 1 404 ? -46.102 15.286 12.274 1.00 74.06 404 LEU A CA 1
ATOM 3304 C C . LEU A 1 404 ? -47.029 14.819 11.138 1.00 74.06 404 LEU A C 1
ATOM 3306 O O . LEU A 1 404 ? -47.470 15.612 10.320 1.00 74.06 404 LEU A O 1
ATOM 3310 N N . GLY A 1 405 ? -47.398 13.533 11.120 1.00 72.50 405 GLY A N 1
ATOM 3311 C CA . GLY A 1 405 ? -48.339 12.985 10.140 1.00 72.50 405 GLY A CA 1
ATOM 3312 C C . GLY A 1 405 ? -49.790 13.453 10.317 1.00 72.50 405 GLY A C 1
ATOM 3313 O O . GLY A 1 405 ? -50.572 13.347 9.377 1.00 72.50 405 GLY A O 1
ATOM 3314 N N . LYS A 1 406 ? -50.171 13.955 11.500 1.00 73.06 406 LYS A N 1
ATOM 3315 C CA . LYS A 1 406 ? -51.461 14.632 11.708 1.00 73.06 406 LYS A CA 1
ATOM 3316 C C . LYS A 1 406 ? -51.406 16.082 11.240 1.00 73.06 406 LYS A C 1
ATOM 3318 O O . LYS A 1 406 ? -52.349 16.522 10.602 1.00 73.06 406 LYS A O 1
ATOM 3323 N N . GLU A 1 407 ? -50.314 16.784 11.527 1.00 71.62 407 GLU A N 1
ATOM 3324 C CA . GLU A 1 407 ? -50.089 18.167 11.087 1.00 71.62 407 GLU A CA 1
ATOM 3325 C C . GLU A 1 407 ? -50.025 18.248 9.551 1.00 71.62 407 GLU A C 1
ATOM 3327 O O . GLU A 1 407 ? -50.763 19.020 8.954 1.00 71.62 407 GLU A O 1
ATOM 3332 N N . LEU A 1 408 ? -49.300 17.334 8.895 1.00 63.41 408 LEU A N 1
ATOM 3333 C CA . LEU A 1 408 ? -49.231 17.232 7.427 1.00 63.41 408 LEU A CA 1
ATOM 3334 C C . LEU A 1 408 ? -50.553 16.822 6.750 1.00 63.41 408 LEU A C 1
ATOM 3336 O O . LEU A 1 408 ? -50.717 17.042 5.556 1.00 63.41 408 LEU A O 1
ATOM 3340 N N . LYS A 1 409 ? -51.492 16.205 7.482 1.00 58.59 409 LYS A N 1
ATOM 3341 C CA . LYS A 1 409 ? -52.841 15.869 6.982 1.00 58.59 409 LYS A CA 1
ATOM 3342 C C . LYS A 1 409 ? -53.869 16.977 7.209 1.00 58.59 409 LYS A C 1
ATOM 3344 O O . LYS A 1 409 ? -54.972 16.874 6.692 1.00 58.59 409 LYS A O 1
ATOM 3349 N N . LEU A 1 410 ? -53.544 17.975 8.027 1.00 54.38 410 LEU A N 1
ATOM 3350 C CA . LEU A 1 410 ? -54.388 19.147 8.269 1.00 54.38 410 LEU A CA 1
ATOM 3351 C C . LEU A 1 410 ? -54.093 20.282 7.272 1.00 54.38 410 LEU A C 1
ATOM 3353 O O . LEU A 1 410 ? -54.881 21.217 7.185 1.00 54.38 410 LEU A O 1
ATOM 3357 N N . GLU A 1 411 ? -52.988 20.190 6.526 1.00 49.28 411 GLU A N 1
ATOM 3358 C CA . GLU A 1 411 ? -52.600 21.122 5.455 1.00 49.28 411 GLU A CA 1
ATOM 3359 C C . GLU A 1 411 ? -53.007 20.653 4.038 1.00 49.28 411 GLU A C 1
ATOM 3361 O O . GLU A 1 411 ? -52.787 21.385 3.072 1.00 49.28 411 GLU A O 1
ATOM 3366 N N . SER A 1 412 ? -53.611 19.462 3.904 1.00 43.44 412 SER A N 1
ATOM 3367 C CA . SER A 1 412 ? -54.235 18.944 2.668 1.00 43.44 412 SER A CA 1
ATOM 3368 C C . SER A 1 412 ? -55.750 19.005 2.758 1.00 43.44 412 SER A C 1
ATOM 3370 O O . SER A 1 412 ? -56.389 19.373 1.750 1.00 43.44 412 SER A O 1
#